Protein AF-V4YLN1-F1 (afdb_monomer)

Sequence (404 aa):
MTPTKPQDVDLCGDPIATPHAVGTAIQLVKSAAVQRHKPSPAQLWLNKLMGRIGHLTSDLQRLDQLKHTYQAPHHQAMAVLEREVAEQKKAIAIKLHEHLEVSNLTVVQRRDLSDVVASLLRMTEHMQDPALLALMGDYIPQHRENEALKKSMLASRTAQLRKMVEELLGPEEADNIPDDPDELMAILHSKMAQTRAQEGQEDAFGAHSTSKRKRKRPSAPEQQSQQQAQDTKATLRSIFRQLASSLHPDRETNHVERERKTDLMSQVNAAYKRQDVAALLHMQVHMLTEDATTVARLGAQQIESMTRLLKQQVASLSADVELAEMSASQALGMSLSAQTHDSAIERGLKQQRSQLQQRIQQLQNDVQAIQEAGNLKAWLKQQRKIQKKRARQQAVEQALLGRE

Structure (mmCIF, N/CA/C/O backbone):
data_AF-V4YLN1-F1
#
_entry.id   AF-V4YLN1-F1
#
loop_
_atom_site.group_PDB
_atom_site.id
_atom_site.type_symbol
_atom_site.label_atom_id
_atom_site.label_alt_id
_atom_site.label_comp_id
_atom_site.label_asym_id
_atom_site.label_entity_id
_atom_site.label_seq_id
_atom_site.pdbx_PDB_ins_code
_atom_site.Cartn_x
_atom_site.Cartn_y
_atom_site.Cartn_z
_atom_site.occupancy
_atom_site.B_iso_or_equiv
_atom_site.auth_seq_id
_atom_site.auth_comp_id
_atom_site.auth_asym_id
_atom_site.auth_atom_id
_atom_site.pdbx_PDB_model_num
ATOM 1 N N . MET A 1 1 ? -54.777 -3.908 -7.165 1.00 37.91 1 MET A N 1
ATOM 2 C CA . MET A 1 1 ? -54.159 -5.031 -6.431 1.00 37.91 1 MET A CA 1
ATOM 3 C C . MET A 1 1 ? -52.659 -4.909 -6.621 1.00 37.91 1 MET A C 1
ATOM 5 O O . MET A 1 1 ? -52.150 -5.254 -7.676 1.00 37.91 1 MET A O 1
ATOM 9 N N . THR A 1 2 ? -51.986 -4.252 -5.683 1.00 30.83 2 THR A N 1
ATOM 10 C CA . THR A 1 2 ? -50.545 -3.971 -5.724 1.00 30.83 2 THR A CA 1
ATOM 11 C C . THR A 1 2 ? -49.791 -5.083 -4.988 1.00 30.83 2 THR A C 1
ATOM 13 O O . THR A 1 2 ? -50.199 -5.428 -3.880 1.00 30.83 2 THR A O 1
ATOM 16 N N . PRO A 1 3 ? -48.730 -5.667 -5.573 1.00 35.41 3 PRO A N 1
ATOM 17 C CA . PRO A 1 3 ? -47.992 -6.753 -4.944 1.00 35.41 3 PRO A CA 1
ATOM 18 C C . PRO A 1 3 ? -47.001 -6.207 -3.909 1.00 35.41 3 PRO A C 1
ATOM 20 O O . PRO A 1 3 ? -46.238 -5.275 -4.166 1.00 35.41 3 PRO A O 1
ATOM 23 N N . THR A 1 4 ? -47.048 -6.799 -2.723 1.00 32.97 4 THR A N 1
ATOM 24 C CA . THR A 1 4 ? -46.207 -6.529 -1.556 1.00 32.97 4 THR A CA 1
ATOM 25 C C . THR A 1 4 ? -44.787 -7.064 -1.782 1.00 32.97 4 THR A C 1
ATOM 27 O O . THR A 1 4 ? -44.600 -8.198 -2.214 1.00 32.97 4 THR A O 1
ATOM 30 N N . LYS A 1 5 ? -43.781 -6.229 -1.503 1.00 36.91 5 LYS A N 1
ATOM 31 C CA . LYS A 1 5 ? -42.341 -6.514 -1.634 1.00 36.91 5 LYS A CA 1
ATOM 32 C C . LYS A 1 5 ? -41.861 -7.420 -0.473 1.00 36.91 5 LYS A C 1
ATOM 34 O O . LYS A 1 5 ? -42.375 -7.246 0.633 1.00 36.91 5 LYS A O 1
ATOM 39 N N . PRO A 1 6 ? -40.918 -8.362 -0.685 1.00 36.53 6 PRO A N 1
ATOM 40 C CA . PRO A 1 6 ? -40.489 -9.310 0.348 1.00 36.53 6 PRO A CA 1
ATOM 41 C C . PRO A 1 6 ? -39.674 -8.625 1.456 1.00 36.53 6 PRO A C 1
ATOM 43 O O . PRO A 1 6 ? -38.890 -7.716 1.185 1.00 36.53 6 PRO A O 1
ATOM 46 N N . GLN A 1 7 ? -39.907 -9.051 2.699 1.00 39.62 7 GLN A N 1
ATOM 47 C CA . GLN A 1 7 ? -39.205 -8.607 3.906 1.00 39.62 7 GLN A CA 1
ATOM 48 C C . GLN A 1 7 ? -37.907 -9.415 4.081 1.00 39.62 7 GLN A C 1
ATOM 50 O O . GLN A 1 7 ? -37.939 -10.639 3.957 1.00 39.62 7 GLN A O 1
ATOM 55 N N . ASP A 1 8 ? -36.791 -8.736 4.362 1.00 40.28 8 ASP A N 1
ATOM 56 C CA . ASP A 1 8 ? -35.502 -9.361 4.684 1.00 40.28 8 ASP A CA 1
ATOM 57 C C . ASP A 1 8 ? -35.569 -10.056 6.057 1.00 40.28 8 ASP A C 1
ATOM 59 O O . ASP A 1 8 ? -35.858 -9.425 7.078 1.00 40.28 8 ASP A O 1
ATOM 63 N N . VAL A 1 9 ? -35.290 -11.359 6.065 1.00 41.06 9 VAL A N 1
ATOM 64 C CA . VAL A 1 9 ? -35.172 -12.225 7.247 1.00 41.06 9 VAL A CA 1
ATOM 65 C C . VAL A 1 9 ? -33.755 -12.799 7.308 1.00 41.06 9 VAL A C 1
ATOM 67 O O . VAL A 1 9 ? -33.176 -13.123 6.272 1.00 41.06 9 VAL A O 1
ATOM 70 N N . ASP A 1 10 ? -33.190 -12.916 8.511 1.00 41.31 10 ASP A N 1
ATOM 71 C CA . ASP A 1 10 ? -31.885 -13.564 8.734 1.00 41.31 10 ASP A CA 1
ATOM 72 C C . ASP A 1 10 ? -32.005 -15.106 8.664 1.00 41.31 10 ASP A C 1
ATOM 74 O O . ASP A 1 10 ? -33.112 -15.649 8.687 1.00 41.31 10 ASP A O 1
ATOM 78 N N . LEU A 1 11 ? -30.877 -15.831 8.624 1.00 35.78 11 LEU A N 1
ATOM 79 C CA . LEU A 1 11 ? -30.759 -17.297 8.492 1.00 35.78 11 LEU A CA 1
ATOM 80 C C . LEU A 1 11 ? -31.558 -18.124 9.523 1.00 35.78 11 LEU A C 1
ATOM 82 O O . LEU A 1 11 ? -31.700 -19.333 9.342 1.00 35.78 11 LEU A O 1
ATOM 86 N N . CYS A 1 12 ? -32.089 -17.499 10.578 1.00 40.16 12 CYS A N 1
ATOM 87 C CA . CYS A 1 12 ? -32.935 -18.129 11.596 1.00 40.16 12 CYS A CA 1
ATOM 88 C C . CYS A 1 12 ? -34.420 -17.705 11.553 1.00 40.16 12 CYS A C 1
ATOM 90 O O . CYS A 1 12 ? -35.191 -18.173 12.384 1.00 40.16 12 CYS A O 1
ATOM 92 N N . GLY A 1 13 ? -34.850 -16.876 10.593 1.00 38.69 13 GLY A N 1
ATOM 93 C CA . GLY A 1 13 ? -36.268 -16.553 10.369 1.00 38.69 13 GLY A CA 1
ATOM 94 C C . GLY A 1 13 ? -36.859 -15.415 11.214 1.00 38.69 13 GLY A C 1
ATOM 95 O O . GLY A 1 13 ? -38.072 -15.218 11.169 1.00 38.69 13 GLY A O 1
ATOM 96 N N . ASP A 1 14 ? -36.042 -14.646 11.938 1.00 44.72 14 ASP A N 1
ATOM 97 C CA . ASP A 1 14 ? -36.503 -13.493 12.723 1.00 44.72 14 ASP A CA 1
ATOM 98 C C . ASP A 1 14 ? -36.447 -12.172 11.920 1.00 44.72 14 ASP A C 1
ATOM 100 O O . ASP A 1 14 ? -35.535 -11.977 11.105 1.00 44.72 14 ASP A O 1
ATOM 104 N N . PRO A 1 15 ? -37.394 -11.234 12.138 1.00 38.22 15 PRO A N 1
ATOM 105 C CA . PRO A 1 15 ? -37.414 -9.950 11.443 1.00 38.22 15 PRO A CA 1
ATOM 106 C C . PRO A 1 15 ? -36.279 -9.028 11.918 1.00 38.22 15 PRO A C 1
ATOM 108 O O . PRO A 1 15 ? -36.114 -8.776 13.113 1.00 38.22 15 PRO A O 1
ATOM 111 N N . ILE A 1 16 ? -35.524 -8.464 10.970 1.00 38.53 16 ILE A N 1
ATOM 112 C CA . ILE A 1 16 ? -34.439 -7.511 11.243 1.00 38.53 16 ILE A CA 1
ATOM 113 C C . ILE A 1 16 ? -35.032 -6.219 11.828 1.00 38.53 16 ILE A C 1
ATOM 115 O O . ILE A 1 16 ? -35.786 -5.499 11.169 1.00 38.53 16 ILE A O 1
ATOM 119 N N . ALA A 1 17 ? -34.689 -5.903 13.078 1.00 34.19 17 ALA A N 1
ATOM 120 C CA . ALA A 1 17 ? -35.162 -4.695 13.746 1.00 34.19 17 ALA A CA 1
ATOM 121 C C . ALA A 1 17 ? -34.611 -3.425 13.066 1.00 34.19 17 ALA A C 1
ATOM 123 O O . ALA A 1 17 ? -33.407 -3.177 13.029 1.00 34.19 17 ALA A O 1
ATOM 124 N N . THR A 1 18 ? -35.513 -2.594 12.541 1.00 33.03 18 THR A N 1
ATOM 125 C CA . THR A 1 18 ? -35.186 -1.318 11.882 1.00 33.03 18 THR A CA 1
ATOM 126 C C . THR A 1 18 ? -34.664 -0.243 12.858 1.00 33.03 18 THR A C 1
ATOM 128 O O . THR A 1 18 ? -35.099 -0.197 14.014 1.00 33.03 18 THR A O 1
ATOM 131 N N . PRO A 1 19 ? -33.818 0.701 12.390 1.00 37.44 19 PRO A N 1
ATOM 132 C CA . PRO A 1 19 ? -33.027 1.641 13.207 1.00 37.44 19 PRO A CA 1
ATOM 133 C C . PRO A 1 19 ? -33.814 2.687 14.021 1.00 37.44 19 PRO A C 1
ATOM 135 O O . PRO A 1 19 ? -33.214 3.494 14.729 1.00 37.44 19 PRO A O 1
ATOM 138 N N . HIS A 1 20 ? -35.148 2.694 13.963 1.00 33.31 20 HIS A N 1
ATOM 139 C CA . HIS A 1 20 ? -35.977 3.650 14.701 1.00 33.31 20 HIS A CA 1
ATOM 140 C C . HIS A 1 20 ? -36.282 3.218 16.149 1.00 33.31 20 HIS A C 1
ATOM 142 O O . HIS A 1 20 ? -36.547 4.068 16.996 1.00 33.31 20 HIS A O 1
ATOM 148 N N . ALA A 1 21 ? -36.157 1.926 16.475 1.00 31.03 21 ALA A N 1
ATOM 149 C CA . ALA A 1 21 ? -36.487 1.396 17.804 1.00 31.03 21 ALA A CA 1
ATOM 150 C C . ALA A 1 21 ? -35.477 1.787 18.906 1.00 31.03 21 ALA A C 1
ATOM 152 O O . ALA A 1 21 ? -35.832 1.873 20.081 1.00 31.03 21 ALA A O 1
ATOM 153 N N . VAL A 1 22 ? -34.228 2.097 18.538 1.00 36.03 22 VAL A N 1
ATOM 154 C CA . VAL A 1 22 ? -33.172 2.485 19.493 1.00 36.03 22 VAL A CA 1
ATOM 155 C C . VAL A 1 22 ? -33.341 3.937 19.971 1.00 36.03 22 VAL A C 1
ATOM 157 O O . VAL A 1 22 ? -33.007 4.261 21.109 1.00 36.03 22 VAL A O 1
ATOM 160 N N . GLY A 1 23 ? -33.928 4.814 19.147 1.00 28.31 23 GLY A N 1
ATOM 161 C CA . GLY A 1 23 ? -34.160 6.220 19.502 1.00 28.31 23 GLY A CA 1
ATOM 162 C C . GLY A 1 23 ? -35.258 6.414 20.554 1.00 28.31 23 GLY A C 1
ATOM 163 O O . GLY A 1 23 ? -35.125 7.252 21.447 1.00 28.31 23 GLY A O 1
ATOM 164 N N . THR A 1 24 ? -36.318 5.604 20.499 1.00 31.62 24 THR A N 1
ATOM 165 C CA . THR A 1 24 ? -37.480 5.717 21.397 1.00 31.62 24 THR A CA 1
ATOM 166 C C . THR A 1 24 ? -37.205 5.133 22.789 1.00 31.62 24 THR A C 1
ATOM 168 O O . THR A 1 24 ? -37.680 5.676 23.789 1.00 31.62 24 THR A O 1
ATOM 171 N N . ALA A 1 25 ? -36.352 4.105 22.893 1.00 30.42 25 ALA A N 1
ATOM 172 C CA . ALA A 1 25 ? -35.927 3.535 24.177 1.00 30.42 25 ALA A CA 1
ATOM 173 C C . ALA A 1 25 ? -35.100 4.525 25.028 1.00 30.42 25 ALA A C 1
ATOM 175 O O . ALA A 1 25 ? -35.204 4.536 26.253 1.00 30.42 25 ALA A O 1
ATOM 176 N N . ILE A 1 26 ? -34.348 5.432 24.391 1.00 33.91 26 ILE A N 1
ATOM 177 C CA . ILE A 1 26 ? -33.575 6.484 25.079 1.00 33.91 26 ILE A CA 1
ATOM 178 C C . ILE A 1 26 ? -34.490 7.604 25.619 1.00 33.91 26 ILE A C 1
ATOM 180 O O . ILE A 1 26 ? -34.145 8.276 26.597 1.00 33.91 26 ILE A O 1
ATOM 184 N N . GLN A 1 27 ? -35.674 7.809 25.028 1.00 30.66 27 GLN A N 1
ATOM 185 C CA . GLN A 1 27 ? -36.634 8.822 25.482 1.00 30.66 27 GLN A CA 1
ATOM 186 C C . GLN A 1 27 ? -37.533 8.343 26.632 1.00 30.66 27 GLN A C 1
ATOM 188 O O . GLN A 1 27 ? -37.823 9.151 27.514 1.00 30.66 27 GLN A O 1
ATOM 193 N N . LEU A 1 28 ? -37.906 7.058 26.698 1.00 29.92 28 LEU A N 1
ATOM 194 C CA . LEU A 1 28 ? -38.772 6.549 27.777 1.00 29.92 28 LEU A CA 1
ATOM 195 C C . LEU A 1 28 ? -38.073 6.400 29.142 1.00 29.92 28 LEU A C 1
ATOM 197 O O . LEU A 1 28 ? -38.734 6.440 30.175 1.00 29.92 28 LEU A O 1
ATOM 201 N N . VAL A 1 29 ? -36.740 6.300 29.181 1.00 35.44 29 VAL A N 1
ATOM 202 C CA . VAL A 1 29 ? -35.975 6.215 30.444 1.00 35.44 29 VAL A CA 1
ATOM 203 C C . VAL A 1 29 ? -35.781 7.595 31.099 1.00 35.44 29 VAL A C 1
ATOM 205 O O . VAL A 1 29 ? -35.503 7.697 32.295 1.00 35.44 29 VAL A O 1
ATOM 208 N N . LYS A 1 30 ? -35.989 8.698 30.362 1.00 30.27 30 LYS A N 1
ATOM 209 C CA . LYS A 1 30 ? -35.867 10.057 30.923 1.00 30.27 30 LYS A CA 1
ATOM 210 C C . LYS A 1 30 ? -37.017 10.441 31.861 1.00 30.27 30 LYS A C 1
ATOM 212 O O . LYS A 1 30 ? -36.806 11.307 32.707 1.00 30.27 30 LYS A O 1
ATOM 217 N N . SER A 1 31 ? -38.185 9.809 31.752 1.00 27.56 31 SER A N 1
ATOM 218 C CA . SER A 1 31 ? -39.406 10.207 32.472 1.00 27.56 31 SER A CA 1
ATOM 219 C C . SER A 1 31 ? -39.664 9.467 33.793 1.00 27.56 31 SER A C 1
ATOM 221 O O . SER A 1 31 ? -40.483 9.941 34.573 1.00 27.56 31 SER A O 1
ATOM 223 N N . ALA A 1 32 ? -38.954 8.374 34.106 1.00 31.09 32 ALA A N 1
ATOM 224 C CA . ALA A 1 32 ? -39.165 7.620 35.355 1.00 31.09 32 ALA A CA 1
ATOM 225 C C . 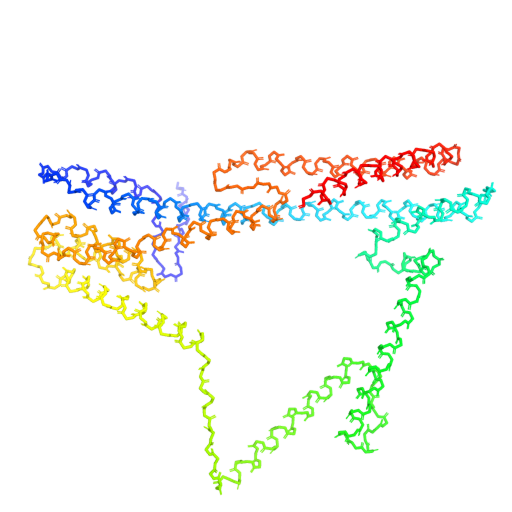ALA A 1 32 ? -38.212 7.999 36.514 1.00 31.09 32 ALA A C 1
ATOM 227 O O . ALA A 1 32 ? -38.432 7.614 37.659 1.00 31.09 32 ALA A O 1
ATOM 228 N N . ALA A 1 33 ? -37.162 8.786 36.262 1.00 36.81 33 ALA A N 1
ATOM 229 C CA . ALA A 1 33 ? -36.122 9.086 37.252 1.00 36.81 33 ALA A CA 1
ATOM 230 C C . ALA A 1 33 ? -36.361 10.419 37.991 1.00 36.81 33 ALA A C 1
ATOM 232 O O . ALA A 1 33 ? -35.572 11.355 37.844 1.00 36.81 33 ALA A O 1
ATOM 233 N N . VAL A 1 34 ? -37.445 10.520 38.771 1.00 35.50 34 VAL A N 1
ATOM 234 C CA . VAL A 1 34 ? -37.802 11.744 39.531 1.00 35.50 34 VAL A CA 1
ATOM 235 C C . VAL A 1 34 ? -37.292 11.754 40.984 1.00 35.50 34 VAL A C 1
ATOM 237 O O . VAL A 1 34 ? -37.430 12.758 41.672 1.00 35.50 34 VAL A O 1
ATOM 240 N N . GLN A 1 35 ? -36.567 10.739 41.459 1.00 42.19 35 GLN A N 1
ATOM 241 C CA . GLN A 1 35 ? -35.872 10.833 42.756 1.00 42.19 35 GLN A CA 1
ATOM 242 C C . GLN A 1 35 ? -34.377 10.550 42.597 1.00 42.19 35 GLN A C 1
ATOM 244 O O . GLN A 1 35 ? -33.895 9.445 42.812 1.00 42.19 35 GLN A O 1
ATOM 249 N N . ARG A 1 36 ? -33.631 11.567 42.147 1.00 43.19 36 ARG A N 1
ATOM 250 C CA . ARG A 1 36 ? -32.180 11.482 41.926 1.00 43.19 36 ARG A CA 1
ATOM 251 C C . ARG A 1 36 ? -31.419 11.942 43.167 1.00 43.19 36 ARG A C 1
ATOM 253 O O . ARG A 1 36 ? -31.305 13.142 43.418 1.00 43.19 36 ARG A O 1
ATOM 260 N N . HIS A 1 37 ? -30.834 11.001 43.904 1.00 50.19 37 HIS A N 1
ATOM 261 C CA . HIS A 1 37 ? -29.708 11.311 44.784 1.00 50.19 37 HIS A CA 1
ATOM 262 C C . HIS A 1 37 ? -28.559 11.905 43.949 1.00 50.19 37 HIS A C 1
ATOM 264 O O . HIS A 1 37 ? -28.264 11.421 42.855 1.00 50.19 37 HIS A O 1
ATOM 270 N N . LYS A 1 38 ? -27.926 12.986 44.432 1.00 51.19 38 LYS A N 1
ATOM 271 C CA . LYS A 1 38 ? -26.766 13.595 43.757 1.00 51.19 38 LYS A CA 1
ATOM 272 C C . LYS A 1 38 ? -25.645 12.552 43.639 1.00 51.19 38 LYS A C 1
ATOM 274 O O . LYS A 1 38 ? -25.293 11.962 44.662 1.00 51.19 38 LYS A O 1
ATOM 279 N N . PRO A 1 39 ? -25.072 12.340 42.441 1.00 57.28 39 PRO A N 1
ATOM 280 C CA . PRO A 1 39 ? -24.012 11.363 42.262 1.00 57.28 39 PRO A CA 1
ATOM 281 C C . PRO A 1 39 ? -22.767 11.767 43.057 1.00 57.28 39 PRO A C 1
ATOM 283 O O . PRO A 1 39 ? -22.400 12.944 43.106 1.00 57.28 39 PRO A O 1
ATOM 286 N N . SER A 1 40 ? -22.116 10.791 43.686 1.00 66.00 40 SER A N 1
ATOM 287 C CA . SER A 1 40 ? -20.886 11.020 44.442 1.00 66.00 40 SER A CA 1
ATOM 288 C C . SER A 1 40 ? -19.717 11.390 43.507 1.00 66.00 40 SER A C 1
ATOM 290 O O . SER A 1 40 ? -19.733 11.048 42.319 1.00 66.00 40 SER A O 1
ATOM 292 N N . PRO A 1 41 ? -18.653 12.048 44.009 1.00 65.12 41 PRO A N 1
ATOM 293 C CA . PRO A 1 41 ? -17.476 12.380 43.199 1.00 65.12 41 PRO A CA 1
ATOM 294 C C . PRO A 1 41 ? -16.836 11.163 42.509 1.00 65.12 41 PRO A C 1
ATOM 296 O O . PRO A 1 41 ? -16.393 11.257 41.365 1.00 65.12 41 PRO A O 1
ATOM 299 N N . ALA A 1 42 ? -16.842 10.001 43.172 1.00 60.03 42 ALA A N 1
ATOM 300 C CA . ALA A 1 42 ? -16.341 8.749 42.609 1.00 60.03 42 ALA A CA 1
ATOM 301 C C . ALA A 1 42 ? -17.211 8.241 41.443 1.00 60.03 42 ALA A C 1
ATOM 303 O O . ALA A 1 42 ? -16.675 7.772 40.440 1.00 60.03 42 ALA A O 1
ATOM 304 N N . GLN A 1 43 ? -18.538 8.393 41.531 1.00 58.66 43 GLN A N 1
ATOM 305 C CA . GLN A 1 43 ? -19.469 8.028 40.454 1.00 58.66 43 GLN A CA 1
ATOM 306 C C . GLN A 1 43 ? -19.305 8.930 39.225 1.00 58.66 43 GLN A C 1
ATOM 308 O O . GLN A 1 43 ? -19.294 8.443 38.098 1.00 58.66 43 GLN A O 1
ATOM 313 N N . LEU A 1 44 ? -19.118 10.239 39.417 1.00 69.62 44 LEU A N 1
ATOM 314 C CA . LEU A 1 44 ? -18.872 11.169 38.306 1.00 69.62 44 LEU A CA 1
ATOM 315 C C . LEU A 1 44 ? -17.589 10.824 37.543 1.00 69.62 44 LEU A C 1
ATOM 317 O O . LEU A 1 44 ? -17.552 10.871 36.312 1.00 69.62 44 LEU A O 1
ATOM 321 N N . TRP A 1 45 ? -16.536 10.461 38.272 1.00 69.69 45 TRP A N 1
ATOM 322 C CA . TRP A 1 45 ? -15.259 10.093 37.678 1.00 69.69 45 TRP A CA 1
ATOM 323 C C . TRP A 1 45 ? -15.335 8.758 36.916 1.00 69.69 45 TRP A C 1
ATOM 325 O O . TRP A 1 45 ? -14.827 8.652 35.798 1.00 69.69 45 TRP A O 1
ATOM 335 N N . LEU A 1 46 ? -16.048 7.777 37.472 1.00 67.38 46 LEU A N 1
ATOM 336 C CA . LEU A 1 46 ? -16.337 6.499 36.822 1.00 67.38 46 LEU A CA 1
ATOM 337 C C . LEU A 1 46 ? -17.131 6.690 35.519 1.00 67.38 46 LEU A C 1
ATOM 339 O O . LEU A 1 46 ? -16.734 6.181 34.472 1.00 67.38 46 LEU A O 1
ATOM 343 N N . ASN A 1 47 ? -18.185 7.511 35.556 1.00 71.06 47 ASN A N 1
ATOM 344 C CA . ASN A 1 47 ? -18.986 7.858 34.379 1.00 71.06 47 ASN A CA 1
ATOM 345 C C . ASN A 1 47 ? -18.144 8.531 33.288 1.00 71.06 47 ASN A C 1
ATOM 347 O O . ASN A 1 47 ? -18.316 8.246 32.104 1.00 71.06 47 ASN A O 1
ATOM 351 N N . LYS A 1 48 ? -17.185 9.383 33.673 1.00 75.88 48 LYS A N 1
ATOM 352 C CA . LYS A 1 48 ? -16.263 10.022 32.727 1.00 75.88 48 LYS A CA 1
ATOM 353 C C . LYS A 1 48 ? -15.360 9.006 32.023 1.00 75.88 48 LYS A C 1
ATOM 355 O O . LYS A 1 48 ? -15.144 9.131 30.819 1.00 75.88 48 LYS A O 1
ATOM 360 N N . LEU A 1 49 ? -14.838 8.012 32.746 1.00 70.56 49 LEU A N 1
ATOM 361 C CA . LEU A 1 49 ? -14.046 6.946 32.128 1.00 70.56 49 LEU A CA 1
ATOM 362 C C . LEU A 1 49 ? -14.878 6.086 31.179 1.00 70.56 49 LEU A C 1
ATOM 364 O O . LEU A 1 49 ? -14.414 5.801 30.080 1.00 70.56 49 LEU A O 1
ATOM 368 N N . MET A 1 50 ? -16.102 5.726 31.564 1.00 71.00 50 MET A N 1
ATOM 369 C CA . MET A 1 50 ? -16.998 4.956 30.696 1.00 71.00 50 MET A CA 1
ATOM 370 C C . MET A 1 50 ? -17.342 5.719 29.414 1.00 71.00 50 MET A C 1
ATOM 372 O O . MET A 1 50 ? -17.251 5.154 28.328 1.00 71.00 50 MET A O 1
ATOM 376 N N . GLY A 1 51 ? -17.637 7.020 29.516 1.00 72.75 51 GLY A N 1
ATOM 377 C CA . GLY A 1 51 ? -17.842 7.869 28.340 1.00 72.75 51 GLY A CA 1
ATOM 378 C C . GLY A 1 51 ? -16.616 7.894 27.425 1.00 72.75 51 GLY A C 1
ATOM 379 O O . GLY A 1 51 ? -16.745 7.753 26.213 1.00 72.75 51 GLY A O 1
ATOM 380 N N . ARG A 1 52 ? -15.407 7.990 27.997 1.00 79.12 52 ARG A N 1
ATOM 381 C CA . ARG A 1 52 ? -14.163 7.952 27.214 1.00 79.12 52 ARG A CA 1
ATOM 382 C C . ARG A 1 52 ? -13.939 6.609 26.519 1.00 79.12 52 ARG A C 1
ATOM 384 O O . ARG A 1 52 ? -13.524 6.614 25.369 1.00 79.12 52 ARG A O 1
ATOM 391 N N . ILE A 1 53 ? -14.235 5.490 27.180 1.00 73.81 53 ILE A N 1
ATOM 392 C CA . ILE A 1 53 ? -14.192 4.161 26.551 1.00 73.81 53 ILE A CA 1
ATOM 393 C C . ILE A 1 53 ? -15.166 4.110 25.369 1.00 73.81 53 ILE A C 1
ATOM 395 O O . ILE A 1 53 ? -14.754 3.738 24.277 1.00 73.81 53 ILE A O 1
ATOM 399 N N . GLY A 1 54 ? -16.412 4.563 25.548 1.00 73.62 54 GLY A N 1
ATOM 400 C CA . GLY A 1 54 ? -17.408 4.593 24.472 1.00 73.62 54 GLY A CA 1
ATOM 401 C C . GLY A 1 54 ? -16.980 5.436 23.266 1.00 73.62 54 GLY A C 1
ATOM 402 O O . GLY A 1 54 ? -17.166 5.011 22.125 1.00 73.62 54 GLY A O 1
ATOM 403 N N . HIS A 1 55 ? -16.352 6.593 23.504 1.00 82.44 55 HIS A N 1
ATOM 404 C CA . HIS A 1 55 ? -15.770 7.410 22.435 1.00 82.44 55 HIS A CA 1
ATOM 405 C C . HIS A 1 55 ? -14.642 6.676 21.702 1.00 82.44 55 HIS A C 1
ATOM 407 O O . HIS A 1 55 ? -14.716 6.551 20.488 1.00 82.44 55 HIS A O 1
ATOM 413 N N . LEU A 1 56 ? -13.671 6.106 22.424 1.00 78.75 56 LEU A N 1
ATOM 414 C CA . LEU A 1 56 ? -12.552 5.373 21.814 1.00 78.75 56 LEU A CA 1
ATOM 415 C C . LEU A 1 56 ? -13.022 4.152 21.010 1.00 78.75 56 LEU A C 1
ATOM 417 O O . LEU A 1 56 ? -12.511 3.881 19.928 1.00 78.75 56 LEU A O 1
ATOM 421 N N . THR A 1 57 ? -14.025 3.421 21.500 1.00 79.38 57 THR A N 1
ATOM 422 C CA . THR A 1 57 ? -14.620 2.308 20.749 1.00 79.38 57 THR A CA 1
ATOM 423 C C . THR A 1 57 ? -15.327 2.792 19.482 1.00 79.38 57 THR A C 1
ATOM 425 O O . THR A 1 57 ? -15.200 2.155 18.438 1.00 79.38 57 THR A O 1
ATOM 428 N N . SER A 1 58 ? -16.035 3.924 19.547 1.00 82.38 58 SER A N 1
ATOM 429 C CA . SER A 1 58 ? -16.674 4.527 18.368 1.00 82.38 58 SER A CA 1
ATOM 430 C C . SER A 1 58 ? -15.634 5.003 17.348 1.00 82.38 58 SER A C 1
ATOM 432 O O . SER A 1 58 ? -15.828 4.826 16.147 1.00 82.38 58 SER A O 1
ATOM 434 N N . ASP A 1 59 ? -14.513 5.551 17.821 1.00 88.50 59 ASP A N 1
ATOM 435 C CA . ASP A 1 59 ? -13.392 5.981 16.986 1.00 88.50 59 ASP A CA 1
ATOM 436 C C . ASP A 1 59 ? -12.762 4.791 16.245 1.00 88.50 59 ASP A C 1
ATOM 438 O O . ASP A 1 59 ? -12.579 4.852 15.028 1.00 88.50 59 ASP A O 1
ATOM 442 N N . LEU A 1 60 ? -12.526 3.669 16.939 1.00 85.00 60 LEU A N 1
ATOM 443 C CA . LEU A 1 60 ? -12.053 2.422 16.322 1.00 85.00 60 LEU A CA 1
ATOM 444 C C . LEU A 1 60 ? -13.016 1.898 15.249 1.00 85.00 60 LEU A C 1
ATOM 446 O O . LEU A 1 60 ? -12.585 1.556 14.149 1.00 85.00 60 LEU A O 1
ATOM 450 N N . GLN A 1 61 ? -14.318 1.862 15.544 1.00 86.19 61 GLN A N 1
ATOM 451 C CA . GLN A 1 61 ? -15.337 1.429 14.581 1.00 86.19 61 GLN A CA 1
ATOM 452 C C . GLN A 1 61 ? -15.379 2.339 13.353 1.00 86.19 61 GLN A C 1
ATOM 454 O O . GLN A 1 61 ? -15.486 1.861 12.224 1.00 86.19 61 GLN A O 1
ATOM 459 N N . ARG A 1 62 ? -15.262 3.653 13.563 1.00 91.56 62 ARG A N 1
ATOM 460 C CA . ARG A 1 62 ? -15.230 4.626 12.474 1.00 91.56 62 ARG A CA 1
ATOM 461 C C . ARG A 1 62 ? -14.001 4.429 11.590 1.00 91.56 62 ARG A C 1
ATOM 463 O O . ARG A 1 62 ? -14.143 4.436 10.372 1.00 91.56 62 ARG A O 1
ATOM 470 N N . LEU A 1 63 ? -12.821 4.215 12.169 1.00 92.06 63 LEU A N 1
ATOM 471 C CA . LEU A 1 63 ? -11.592 3.955 11.410 1.00 92.06 63 LEU A CA 1
ATOM 472 C C . LEU A 1 63 ? -11.678 2.667 10.584 1.00 92.06 63 LEU A C 1
ATOM 474 O O . LEU A 1 63 ? -11.283 2.664 9.415 1.00 92.06 63 LEU A O 1
ATOM 478 N N . ASP A 1 64 ? -12.244 1.602 11.152 1.00 88.62 64 ASP A N 1
ATOM 479 C CA . ASP A 1 64 ? -12.460 0.343 10.434 1.00 88.62 64 ASP A CA 1
ATOM 480 C C . ASP A 1 64 ? -13.443 0.518 9.265 1.00 88.62 64 ASP A C 1
ATOM 482 O O . ASP A 1 64 ? -13.165 0.112 8.133 1.00 88.62 64 ASP A O 1
ATOM 486 N N . GLN A 1 65 ? -14.546 1.241 9.489 1.00 90.69 65 GLN A N 1
ATOM 487 C CA . GLN A 1 65 ? -15.513 1.559 8.438 1.00 90.69 65 GLN A CA 1
ATOM 488 C C . GLN A 1 65 ? -14.895 2.407 7.318 1.00 90.69 65 GLN A C 1
ATOM 490 O O . GLN A 1 65 ? -15.131 2.129 6.138 1.00 90.69 65 GLN A O 1
ATOM 495 N N . LEU A 1 66 ? -14.094 3.424 7.653 1.00 91.62 66 LEU A N 1
ATOM 496 C CA . LEU A 1 66 ? -13.392 4.252 6.668 1.00 91.62 66 LEU A CA 1
ATOM 497 C C . LEU A 1 66 ? -12.459 3.401 5.804 1.00 91.62 66 LEU A C 1
ATOM 499 O O . LEU A 1 66 ? -12.484 3.501 4.575 1.00 91.62 66 LEU A O 1
ATOM 503 N N . LYS A 1 67 ? -11.678 2.519 6.432 1.00 90.00 67 LYS A N 1
ATOM 504 C CA . LYS A 1 67 ? -10.802 1.591 5.720 1.00 90.00 67 LYS A CA 1
ATOM 505 C C . LYS A 1 67 ? -11.610 0.687 4.790 1.00 90.00 67 LYS A C 1
ATOM 507 O O . LYS A 1 67 ? -11.315 0.640 3.601 1.00 90.00 67 LYS A O 1
ATOM 512 N N . HIS A 1 68 ? -12.665 0.044 5.283 1.00 90.19 68 HIS A N 1
ATOM 513 C CA . HIS A 1 68 ? -13.493 -0.840 4.461 1.00 90.19 68 HIS A CA 1
ATOM 514 C C . HIS A 1 68 ? -14.141 -0.111 3.270 1.00 90.19 68 HIS A C 1
ATOM 516 O O . HIS A 1 68 ? -14.194 -0.648 2.165 1.00 90.19 68 HIS A O 1
ATOM 522 N N . THR A 1 69 ? -14.574 1.134 3.476 1.00 93.44 69 THR A N 1
ATOM 523 C CA . THR A 1 69 ? -15.268 1.933 2.456 1.00 93.44 69 THR A CA 1
ATOM 524 C C . THR A 1 69 ? -14.325 2.409 1.351 1.00 93.44 69 THR A C 1
ATOM 526 O O . THR A 1 69 ? -14.653 2.310 0.169 1.00 93.44 69 THR A O 1
ATOM 529 N N . TYR A 1 70 ? -13.150 2.931 1.714 1.00 93.50 70 TYR A N 1
ATOM 530 C CA . TYR A 1 70 ? -12.285 3.636 0.764 1.00 93.50 70 TYR A CA 1
ATOM 531 C C . TYR A 1 70 ? -11.086 2.816 0.280 1.00 93.50 70 TYR A C 1
ATOM 533 O O . TYR A 1 70 ? -10.608 3.066 -0.826 1.00 93.50 70 TYR A O 1
ATOM 541 N N . GLN A 1 71 ? -10.599 1.835 1.051 1.00 91.62 71 GLN A N 1
ATOM 542 C CA . GLN A 1 71 ? -9.327 1.163 0.767 1.00 91.62 71 GLN A CA 1
ATOM 543 C C . GLN A 1 71 ? -9.341 0.418 -0.573 1.00 91.62 71 GLN A C 1
ATOM 545 O O . GLN A 1 71 ? -8.513 0.697 -1.441 1.00 91.62 71 GLN A O 1
ATOM 550 N N . ALA A 1 72 ? -10.265 -0.527 -0.764 1.00 93.19 72 ALA A N 1
ATOM 551 C CA . ALA A 1 72 ? -10.275 -1.356 -1.970 1.00 93.19 72 ALA A CA 1
ATOM 552 C C . ALA A 1 72 ? -10.529 -0.538 -3.256 1.00 93.19 72 ALA A C 1
ATOM 554 O O . ALA A 1 72 ? -9.729 -0.662 -4.191 1.00 93.19 72 ALA A O 1
ATOM 555 N N . PRO A 1 73 ? -11.539 0.359 -3.316 1.00 94.31 73 PRO A N 1
ATOM 556 C CA . PRO A 1 73 ? -11.744 1.210 -4.489 1.00 94.31 73 PRO A CA 1
ATOM 557 C C . PRO A 1 73 ? -10.548 2.123 -4.783 1.00 94.31 73 PRO A C 1
ATOM 559 O O . PRO A 1 73 ? -10.194 2.323 -5.948 1.00 94.31 73 PRO A O 1
ATOM 562 N N . HIS A 1 74 ? -9.906 2.669 -3.744 1.00 93.19 74 HIS A N 1
ATOM 563 C CA . HIS A 1 74 ? -8.729 3.515 -3.908 1.00 93.19 74 HIS A CA 1
ATOM 564 C C . HIS A 1 74 ? -7.540 2.730 -4.468 1.00 93.19 74 HIS A C 1
ATOM 566 O O . HIS A 1 74 ? -6.985 3.144 -5.485 1.00 93.19 74 HIS A O 1
ATOM 572 N N . HIS A 1 75 ? -7.193 1.577 -3.884 1.00 91.94 75 HIS A N 1
ATOM 573 C CA . HIS A 1 75 ? -6.097 0.743 -4.386 1.00 91.94 75 HIS A CA 1
ATOM 574 C C . HIS A 1 75 ? -6.335 0.278 -5.818 1.00 91.94 75 HIS A C 1
ATOM 576 O O . HIS A 1 75 ? -5.411 0.312 -6.624 1.00 91.94 75 HIS A O 1
ATOM 582 N N . GLN A 1 76 ? -7.563 -0.117 -6.167 1.00 94.31 76 GLN A N 1
ATOM 583 C CA . GLN A 1 76 ? -7.876 -0.516 -7.536 1.00 94.31 76 GLN A CA 1
ATOM 584 C C . GLN A 1 76 ? -7.688 0.652 -8.513 1.00 94.31 76 GLN A C 1
ATOM 586 O O . GLN A 1 76 ? -7.064 0.484 -9.561 1.00 94.31 76 GLN A O 1
ATOM 591 N N . ALA A 1 77 ? -8.182 1.845 -8.167 1.00 93.62 77 ALA A N 1
ATOM 592 C CA . ALA A 1 77 ? -8.016 3.034 -8.998 1.00 93.62 77 ALA A CA 1
ATOM 593 C C . ALA A 1 77 ? -6.542 3.460 -9.126 1.00 93.62 77 ALA A C 1
ATOM 595 O O . ALA A 1 77 ? -6.113 3.829 -10.217 1.00 93.62 77 ALA A O 1
ATOM 596 N N . MET A 1 78 ? -5.766 3.395 -8.038 1.00 93.69 78 MET A N 1
ATOM 597 C CA . MET A 1 78 ? -4.326 3.672 -8.051 1.00 93.69 78 MET A CA 1
ATOM 598 C C . MET A 1 78 ? -3.575 2.663 -8.915 1.00 93.69 78 MET A C 1
ATOM 600 O O . MET A 1 78 ? -2.827 3.076 -9.791 1.00 93.69 78 MET A O 1
ATOM 604 N N . ALA A 1 79 ? -3.837 1.364 -8.753 1.00 92.88 79 ALA A N 1
ATOM 605 C CA . ALA A 1 79 ? -3.156 0.310 -9.500 1.00 92.88 79 ALA A CA 1
ATOM 606 C C . ALA A 1 79 ? -3.344 0.446 -11.020 1.00 92.88 79 ALA A C 1
ATOM 608 O O . ALA A 1 79 ? -2.416 0.186 -11.782 1.00 92.88 79 ALA A O 1
ATOM 609 N N . VAL A 1 80 ? -4.526 0.876 -11.480 1.00 95.69 80 VAL A N 1
ATOM 610 C CA . VAL A 1 80 ? -4.756 1.166 -12.907 1.00 95.69 80 VAL A CA 1
ATOM 611 C C . VAL A 1 80 ? -3.865 2.319 -13.377 1.00 95.69 80 VAL A C 1
ATOM 613 O O . VAL A 1 80 ? -3.152 2.173 -14.367 1.00 95.69 80 VAL A O 1
ATOM 616 N N . LEU A 1 81 ? -3.841 3.433 -12.639 1.00 94.38 81 LEU A N 1
ATOM 617 C CA . LEU A 1 81 ? -3.017 4.595 -12.988 1.00 94.38 81 LEU A CA 1
ATOM 618 C C . LEU A 1 81 ? -1.513 4.285 -12.907 1.00 94.38 81 LEU A C 1
ATOM 620 O O . LEU A 1 81 ? -0.738 4.746 -13.738 1.00 94.38 81 LEU A O 1
ATOM 624 N N . GLU A 1 82 ? -1.079 3.492 -11.931 1.00 92.19 82 GLU A N 1
ATOM 625 C CA . GLU A 1 82 ? 0.316 3.069 -11.786 1.00 92.19 82 GLU A CA 1
ATOM 626 C C . GLU A 1 82 ? 0.767 2.178 -12.943 1.00 92.19 82 GLU A C 1
ATOM 628 O O . GLU A 1 82 ? 1.866 2.380 -13.466 1.00 92.19 82 GLU A O 1
ATOM 633 N N . ARG A 1 83 ? -0.092 1.255 -13.400 1.00 92.75 83 ARG A N 1
ATOM 634 C CA . ARG A 1 83 ? 0.160 0.471 -14.618 1.00 92.75 83 ARG A CA 1
ATOM 635 C C . ARG A 1 83 ? 0.272 1.369 -15.842 1.00 92.75 83 ARG A C 1
ATOM 637 O O . ARG A 1 83 ? 1.218 1.216 -16.604 1.00 92.75 83 ARG A O 1
ATOM 644 N N . GLU A 1 84 ? -0.624 2.341 -16.007 1.00 94.56 84 GLU A N 1
ATOM 645 C CA . GLU A 1 84 ? -0.528 3.308 -17.109 1.00 94.56 84 GLU A CA 1
ATOM 646 C C . GLU A 1 84 ? 0.784 4.104 -17.053 1.00 94.56 84 GLU A C 1
ATOM 648 O O . GLU A 1 84 ? 1.463 4.256 -18.067 1.00 94.56 84 GLU A O 1
ATOM 653 N N . VAL A 1 85 ? 1.202 4.563 -15.868 1.00 93.06 85 VAL A N 1
ATOM 654 C CA . VAL A 1 85 ? 2.508 5.213 -15.677 1.00 93.06 85 VAL A CA 1
ATOM 655 C C . VAL A 1 85 ? 3.656 4.283 -16.079 1.00 93.06 85 VAL A C 1
ATOM 657 O O . VAL A 1 85 ? 4.615 4.743 -16.706 1.00 93.06 85 VAL A O 1
ATOM 660 N N . ALA A 1 86 ? 3.600 3.008 -15.695 1.00 91.75 86 ALA A N 1
ATOM 661 C CA . ALA A 1 86 ? 4.621 2.020 -16.023 1.00 91.75 86 ALA A CA 1
ATOM 662 C C . ALA A 1 86 ? 4.695 1.763 -17.539 1.00 91.75 86 ALA A C 1
ATOM 664 O O . ALA A 1 86 ? 5.785 1.826 -18.105 1.00 91.75 86 ALA A O 1
ATOM 665 N N . GLU A 1 87 ? 3.550 1.622 -18.213 1.00 93.50 87 GLU A N 1
ATOM 666 C CA . GLU A 1 87 ? 3.465 1.485 -19.673 1.00 93.50 87 GLU A CA 1
ATOM 667 C C . GLU A 1 87 ? 4.040 2.702 -20.409 1.00 93.50 87 GLU A C 1
ATOM 669 O O . GLU A 1 87 ? 4.816 2.554 -21.355 1.00 93.50 87 GLU A O 1
ATOM 674 N N . GLN A 1 88 ? 3.754 3.925 -19.947 1.00 92.19 88 GLN A N 1
ATOM 675 C CA . GLN A 1 88 ? 4.358 5.114 -20.559 1.00 92.19 88 GLN A CA 1
ATOM 676 C C . GLN A 1 88 ? 5.879 5.153 -20.353 1.00 92.19 88 GLN A C 1
ATOM 678 O O . GLN A 1 88 ? 6.620 5.491 -21.275 1.00 92.19 88 GLN A O 1
ATOM 683 N N . LYS A 1 89 ? 6.385 4.772 -19.171 1.00 90.69 89 LYS A N 1
ATOM 684 C CA . LYS A 1 89 ? 7.838 4.678 -18.931 1.00 90.69 89 LYS A CA 1
ATOM 685 C C . LYS A 1 89 ? 8.496 3.624 -19.819 1.00 90.69 89 LYS A C 1
ATOM 687 O O . LYS A 1 89 ? 9.570 3.894 -20.351 1.00 90.69 89 LYS A O 1
ATOM 692 N N . LYS A 1 90 ? 7.851 2.468 -19.999 1.00 91.88 90 LYS A N 1
ATOM 693 C CA . LYS A 1 90 ? 8.272 1.420 -20.934 1.00 91.88 90 LYS A CA 1
ATOM 694 C C . LYS A 1 90 ? 8.367 1.973 -22.356 1.00 91.88 90 LYS A C 1
ATOM 696 O O . LYS A 1 90 ? 9.411 1.837 -22.987 1.00 91.88 90 LYS A O 1
ATOM 701 N N . ALA A 1 91 ? 7.329 2.663 -22.831 1.00 91.88 91 ALA A N 1
ATOM 702 C CA . ALA A 1 91 ? 7.322 3.269 -24.161 1.00 91.88 91 ALA A CA 1
ATOM 703 C C . ALA A 1 91 ? 8.461 4.287 -24.348 1.00 91.88 91 ALA A C 1
ATOM 705 O O . ALA A 1 91 ? 9.117 4.293 -25.389 1.00 91.88 91 ALA A O 1
ATOM 706 N N . ILE A 1 92 ? 8.737 5.116 -23.333 1.00 90.00 92 ILE A N 1
ATOM 707 C CA . ILE A 1 92 ? 9.884 6.036 -23.341 1.00 90.00 92 ILE A CA 1
ATOM 708 C C . ILE A 1 92 ? 11.200 5.252 -23.407 1.00 90.00 92 ILE A C 1
ATOM 710 O O . ILE A 1 92 ? 12.045 5.571 -24.237 1.00 90.00 92 ILE A O 1
ATOM 714 N N . ALA A 1 93 ? 11.390 4.237 -22.558 1.00 90.56 93 ALA A N 1
ATOM 715 C CA . ALA A 1 93 ? 12.630 3.464 -22.502 1.00 90.56 93 ALA A CA 1
ATOM 716 C C . ALA A 1 93 ? 12.951 2.787 -23.844 1.00 90.56 93 ALA A C 1
ATOM 718 O O . ALA A 1 93 ? 14.070 2.925 -24.335 1.00 90.56 93 ALA A O 1
ATOM 719 N N . ILE A 1 94 ? 11.958 2.137 -24.461 1.00 89.75 94 ILE A N 1
ATOM 720 C CA . ILE A 1 94 ? 12.101 1.475 -25.766 1.00 89.75 94 ILE A CA 1
ATOM 721 C C . ILE A 1 94 ? 12.445 2.498 -26.854 1.00 89.75 94 ILE A C 1
ATOM 723 O O . ILE A 1 94 ? 13.416 2.317 -27.580 1.00 89.75 94 ILE A O 1
ATOM 727 N N . LYS A 1 95 ? 11.733 3.629 -26.921 1.00 88.50 95 LYS A N 1
ATOM 728 C CA . LYS A 1 95 ? 12.023 4.666 -27.928 1.00 88.50 95 LYS A CA 1
ATOM 729 C C . LYS A 1 95 ? 13.406 5.279 -27.765 1.00 88.50 95 LYS A C 1
ATOM 731 O O . LYS A 1 95 ? 14.098 5.530 -28.745 1.00 88.50 95 LYS A O 1
ATOM 736 N N . LEU A 1 96 ? 13.831 5.545 -26.531 1.00 87.38 96 LEU A N 1
ATOM 737 C CA . LEU A 1 96 ? 15.176 6.064 -26.283 1.00 87.38 96 LEU A CA 1
ATOM 738 C C . LEU A 1 96 ? 16.251 5.047 -26.676 1.00 87.38 96 LEU A C 1
ATOM 740 O O . LEU A 1 96 ? 17.291 5.452 -27.192 1.00 87.38 96 LEU A O 1
ATOM 744 N N . HIS A 1 97 ? 15.993 3.756 -26.462 1.00 88.25 97 HIS A N 1
ATOM 745 C CA . HIS A 1 97 ? 16.852 2.680 -26.937 1.00 88.25 97 HIS A CA 1
ATOM 746 C C . HIS A 1 97 ? 16.943 2.660 -28.474 1.00 88.25 97 HIS A C 1
ATOM 748 O O . HIS A 1 97 ? 18.048 2.731 -29.003 1.00 88.25 97 HIS A O 1
ATOM 754 N N . GLU A 1 98 ? 15.817 2.711 -29.193 1.00 86.75 98 GLU A N 1
ATOM 755 C CA . GLU A 1 98 ? 15.794 2.808 -30.666 1.00 86.75 98 GLU A CA 1
ATOM 756 C C . GLU A 1 98 ? 16.589 4.029 -31.173 1.00 86.75 98 GLU A C 1
ATOM 758 O O . GLU A 1 98 ? 17.394 3.942 -32.103 1.00 86.75 98 GLU A O 1
ATOM 763 N N . HIS A 1 99 ? 16.431 5.189 -30.526 1.00 82.38 99 HIS A N 1
ATOM 764 C CA . HIS A 1 99 ? 17.196 6.384 -30.882 1.00 82.38 99 HIS A CA 1
ATOM 765 C C . HIS A 1 99 ? 18.699 6.233 -30.629 1.00 82.38 99 HIS A C 1
ATOM 767 O O . HIS A 1 99 ? 19.492 6.801 -31.385 1.00 82.38 99 HIS A O 1
ATOM 773 N N . LEU A 1 100 ? 19.111 5.494 -29.596 1.00 82.88 100 LEU A N 1
ATOM 774 C CA . LEU A 1 100 ? 20.523 5.218 -29.325 1.00 82.88 100 LEU A CA 1
ATOM 775 C C . LEU A 1 100 ? 21.179 4.390 -30.439 1.00 82.88 100 LEU A C 1
ATOM 777 O O . LEU A 1 100 ? 22.374 4.579 -30.681 1.00 82.88 100 LEU A O 1
ATOM 781 N N . GLU A 1 101 ? 20.415 3.539 -31.128 1.00 80.81 101 GLU A N 1
ATOM 782 C CA . GLU A 1 101 ? 20.903 2.723 -32.247 1.00 80.81 101 GLU A CA 1
ATOM 783 C C . GLU A 1 101 ? 20.984 3.504 -33.565 1.00 80.81 101 GLU A C 1
ATOM 785 O O . GLU A 1 101 ? 21.952 3.362 -34.311 1.00 80.81 101 GLU A O 1
ATOM 790 N N . VAL A 1 102 ? 19.997 4.362 -33.846 1.00 77.25 102 VAL A N 1
ATOM 791 C CA . VAL A 1 102 ? 19.833 4.987 -35.174 1.00 77.25 102 VAL A CA 1
ATOM 792 C C . VAL A 1 102 ? 20.519 6.357 -35.301 1.00 77.25 102 VAL A C 1
ATOM 794 O O . VAL A 1 102 ? 20.817 6.800 -36.410 1.00 77.25 102 VAL A O 1
ATOM 797 N N . SER A 1 103 ? 20.768 7.077 -34.200 1.00 72.38 103 SER A N 1
ATOM 798 C CA . SER A 1 103 ? 21.176 8.492 -34.268 1.00 72.38 103 SER A CA 1
ATOM 799 C C . SER A 1 103 ? 22.673 8.765 -34.037 1.00 72.38 103 SER A C 1
ATOM 801 O O . SER A 1 103 ? 23.330 8.175 -33.179 1.00 72.38 103 SER A O 1
ATOM 803 N N . ASN A 1 104 ? 23.211 9.751 -34.773 1.00 72.75 104 ASN A N 1
ATOM 804 C CA . ASN A 1 104 ? 24.584 10.263 -34.631 1.00 72.75 104 ASN A CA 1
ATOM 805 C C . ASN A 1 104 ? 24.737 11.139 -33.370 1.00 72.75 104 ASN A C 1
ATOM 807 O O . ASN A 1 104 ? 24.838 12.367 -33.443 1.00 72.75 104 ASN A O 1
ATOM 811 N N . LEU A 1 105 ? 24.712 10.507 -32.197 1.00 76.50 105 LEU A N 1
ATOM 812 C CA . LEU A 1 105 ? 24.879 11.155 -30.892 1.00 76.50 105 LEU A CA 1
ATOM 813 C C . LEU A 1 105 ? 26.356 11.289 -30.512 1.00 76.50 105 LEU A C 1
ATOM 815 O O . LEU A 1 105 ? 27.174 10.420 -30.809 1.00 76.50 105 LEU A O 1
ATOM 819 N N . THR A 1 106 ? 26.702 12.354 -29.783 1.00 82.69 106 THR A N 1
ATOM 820 C CA . THR A 1 106 ? 28.043 12.467 -29.185 1.00 82.69 106 THR A CA 1
ATOM 821 C C . THR A 1 106 ? 28.222 11.460 -28.046 1.00 82.69 106 THR A C 1
ATOM 823 O O . THR A 1 106 ? 27.248 11.034 -27.426 1.00 82.69 106 THR A O 1
ATOM 826 N N . VAL A 1 107 ? 29.471 11.126 -27.700 1.00 82.56 107 VAL A N 1
ATOM 827 C CA . VAL A 1 107 ? 29.797 10.181 -26.607 1.00 82.56 107 VAL A CA 1
ATOM 828 C C . VAL A 1 107 ? 29.102 10.558 -25.290 1.0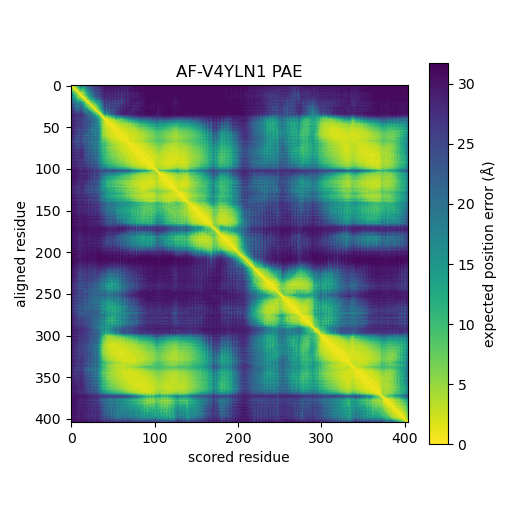0 82.56 107 VAL A C 1
ATOM 830 O O . VAL A 1 107 ? 28.530 9.707 -24.615 1.00 82.56 107 VAL A O 1
ATOM 833 N N . VAL A 1 108 ? 29.082 11.852 -24.956 1.00 80.62 108 VAL A N 1
ATOM 834 C CA . VAL A 1 108 ? 28.425 12.366 -23.742 1.00 80.62 108 VAL A CA 1
ATOM 835 C C . VAL A 1 108 ? 26.903 12.223 -23.824 1.00 80.62 108 VAL A C 1
ATOM 837 O O . VAL A 1 108 ? 26.266 11.829 -22.852 1.00 80.62 108 VAL A O 1
ATOM 840 N N . GLN A 1 109 ? 26.301 12.516 -24.981 1.00 77.75 109 GLN A N 1
ATOM 841 C CA . GLN A 1 109 ? 24.856 12.363 -25.175 1.00 77.75 109 GLN A CA 1
ATOM 842 C C . GLN A 1 109 ? 24.424 10.900 -25.103 1.00 77.75 109 GLN A C 1
ATOM 844 O O . GLN A 1 109 ? 23.404 10.618 -24.482 1.00 77.75 109 GLN A O 1
ATOM 849 N N . ARG A 1 110 ? 25.216 9.992 -25.686 1.00 83.19 110 ARG A N 1
ATOM 850 C CA . ARG A 1 110 ? 24.996 8.547 -25.619 1.00 83.19 110 ARG A CA 1
ATOM 851 C C . ARG A 1 110 ? 25.016 8.063 -24.172 1.00 83.19 110 ARG A C 1
ATOM 853 O O . ARG A 1 110 ? 24.047 7.452 -23.746 1.00 83.19 110 ARG A O 1
ATOM 860 N N . ARG A 1 111 ? 26.052 8.416 -23.400 1.00 83.12 111 ARG A N 1
ATOM 861 C CA . ARG A 1 111 ? 26.140 8.054 -21.975 1.00 83.12 111 ARG A CA 1
ATOM 862 C C . ARG A 1 111 ? 24.930 8.552 -21.185 1.00 83.12 111 ARG A C 1
ATOM 864 O O . ARG A 1 111 ? 24.275 7.772 -20.510 1.00 83.12 111 ARG A O 1
ATOM 871 N N . ASP A 1 112 ? 24.607 9.837 -21.311 1.00 79.88 112 ASP A N 1
ATOM 872 C CA . ASP A 1 112 ? 23.524 10.434 -20.526 1.00 79.88 112 ASP A CA 1
ATOM 873 C C . ASP A 1 112 ? 22.142 9.867 -20.918 1.00 79.88 112 ASP A C 1
ATOM 875 O O . ASP A 1 112 ? 21.250 9.785 -20.078 1.00 79.88 112 ASP A O 1
ATOM 879 N N . LEU A 1 113 ? 21.946 9.465 -22.179 1.00 81.94 113 LEU A N 1
ATOM 880 C CA . LEU A 1 113 ? 20.745 8.747 -22.617 1.00 81.94 113 LEU A CA 1
ATOM 881 C C . LEU A 1 113 ? 20.702 7.323 -22.061 1.00 81.94 113 LEU A C 1
ATOM 883 O O . LEU A 1 113 ? 19.662 6.920 -21.547 1.00 81.94 113 LEU A O 1
ATOM 887 N N . SER A 1 114 ? 21.816 6.591 -22.109 1.00 85.56 114 SER A N 1
ATOM 888 C CA . SER A 1 114 ? 21.927 5.258 -21.511 1.00 85.56 114 SER A CA 1
ATOM 889 C C . SER A 1 114 ? 21.636 5.286 -20.008 1.00 85.56 114 SER A C 1
ATOM 891 O O . SER A 1 114 ? 20.908 4.424 -19.522 1.00 85.56 114 SER A O 1
ATOM 893 N N . ASP A 1 115 ? 22.100 6.308 -19.283 1.00 83.94 115 ASP A N 1
ATOM 894 C CA . ASP A 1 115 ? 21.795 6.493 -17.858 1.00 83.94 115 ASP A CA 1
ATOM 895 C C . ASP A 1 115 ? 20.292 6.720 -17.618 1.00 83.94 115 ASP A C 1
ATOM 897 O O . ASP A 1 115 ? 19.708 6.178 -16.672 1.00 83.94 115 ASP A O 1
ATOM 901 N N . VAL A 1 116 ? 19.638 7.498 -18.489 1.00 85.00 116 VAL A N 1
ATOM 902 C CA . VAL A 1 116 ? 18.186 7.722 -18.426 1.00 85.00 116 VAL A CA 1
ATOM 903 C C . VAL A 1 116 ? 17.428 6.427 -18.717 1.00 85.00 116 VAL A C 1
ATOM 905 O O . VAL A 1 116 ? 16.530 6.087 -17.947 1.00 85.00 116 VAL A O 1
ATOM 908 N N . VAL A 1 117 ? 17.813 5.673 -19.750 1.00 88.25 117 VAL A N 1
ATOM 909 C CA . VAL A 1 117 ? 17.225 4.363 -20.079 1.00 88.25 117 VAL A CA 1
ATOM 910 C C . VAL A 1 117 ? 17.385 3.395 -18.908 1.00 88.25 117 VAL A C 1
ATOM 912 O O . VAL A 1 117 ? 16.389 2.865 -18.425 1.00 88.25 117 VAL A O 1
ATOM 915 N N . ALA A 1 118 ? 18.592 3.256 -18.354 1.00 87.69 118 ALA A N 1
ATOM 916 C CA . ALA A 1 118 ? 18.845 2.421 -17.182 1.00 87.69 118 ALA A CA 1
ATOM 917 C C . ALA A 1 118 ? 17.984 2.835 -15.975 1.00 87.69 118 ALA A C 1
ATOM 919 O O . ALA A 1 118 ? 17.494 1.985 -15.230 1.00 87.69 118 ALA A O 1
ATOM 920 N N . SER A 1 119 ? 17.769 4.141 -15.774 1.00 86.75 119 SER A N 1
ATOM 921 C CA . SER A 1 119 ? 16.904 4.633 -14.698 1.00 86.75 119 SER A CA 1
ATOM 922 C C . SER A 1 119 ? 15.432 4.277 -14.917 1.00 86.75 119 SER A C 1
ATOM 924 O O . SER A 1 119 ? 14.766 3.874 -13.966 1.00 86.75 119 SER A O 1
ATOM 926 N N . LEU A 1 120 ? 14.934 4.370 -16.154 1.00 87.38 120 LEU A N 1
ATOM 927 C CA . LEU A 1 120 ? 13.560 4.008 -16.498 1.00 87.38 120 LEU A CA 1
ATOM 928 C C . LEU A 1 120 ? 13.333 2.502 -16.382 1.00 87.38 120 LEU A C 1
ATOM 930 O O . LEU A 1 120 ? 12.331 2.105 -15.796 1.00 87.38 120 LEU A O 1
ATOM 934 N N . LEU A 1 121 ? 14.289 1.690 -16.842 1.00 89.38 121 LEU A N 1
ATOM 935 C CA . LEU A 1 121 ? 14.228 0.232 -16.753 1.00 89.38 121 LEU A CA 1
ATOM 936 C C . LEU A 1 121 ? 14.132 -0.254 -15.298 1.00 89.38 121 LEU A C 1
ATOM 938 O O . LEU A 1 121 ? 13.266 -1.066 -14.979 1.00 89.38 121 LEU A O 1
ATOM 942 N N . ARG A 1 122 ? 14.924 0.323 -14.378 1.00 87.31 122 ARG A N 1
ATOM 943 C CA . ARG A 1 122 ? 14.792 0.049 -12.930 1.00 87.31 122 ARG A CA 1
ATOM 944 C C . ARG A 1 122 ? 13.400 0.377 -12.392 1.00 87.31 122 ARG A C 1
ATOM 946 O O . ARG A 1 122 ? 12.888 -0.311 -11.520 1.00 87.31 122 ARG A O 1
ATOM 953 N N . MET A 1 123 ? 12.765 1.431 -12.905 1.00 85.94 123 MET A N 1
ATOM 954 C CA . MET A 1 123 ? 11.420 1.822 -12.474 1.00 85.94 123 MET A CA 1
ATOM 955 C C . MET A 1 123 ? 10.312 0.923 -13.038 1.00 85.94 123 MET A C 1
ATOM 957 O O . MET A 1 123 ? 9.178 1.042 -12.576 1.00 85.94 123 MET A O 1
ATOM 961 N N . THR A 1 124 ? 10.607 0.067 -14.019 1.00 88.56 124 THR A N 1
ATOM 962 C CA . THR A 1 124 ? 9.652 -0.837 -14.684 1.00 88.56 124 THR A CA 1
ATOM 963 C C . THR A 1 124 ? 9.920 -2.319 -14.406 1.00 88.56 124 THR A C 1
ATOM 965 O O . THR A 1 124 ? 9.199 -3.163 -14.919 1.00 88.56 124 THR A O 1
ATOM 968 N N . GLU A 1 125 ? 10.904 -2.657 -13.565 1.00 85.50 125 GLU A N 1
ATOM 969 C CA . GLU A 1 125 ? 11.276 -4.047 -13.231 1.00 85.50 125 GLU A CA 1
ATOM 970 C C . GLU A 1 125 ? 10.089 -4.877 -12.710 1.00 85.50 125 GLU A C 1
ATOM 972 O O . GLU A 1 125 ? 9.910 -6.035 -13.078 1.00 85.50 125 GLU A O 1
ATOM 977 N N . HIS A 1 126 ? 9.209 -4.254 -11.922 1.00 86.00 126 HIS A N 1
ATOM 978 C CA . HIS A 1 126 ? 8.000 -4.877 -11.375 1.00 86.00 126 HIS A CA 1
ATOM 979 C C . HIS A 1 126 ? 7.016 -5.395 -12.439 1.00 86.00 126 HIS A C 1
ATOM 981 O O . HIS A 1 126 ? 6.162 -6.215 -12.111 1.00 86.00 126 HIS A O 1
ATOM 987 N N . MET A 1 127 ? 7.111 -4.931 -13.692 1.00 87.94 127 MET A N 1
ATOM 988 C CA . MET A 1 127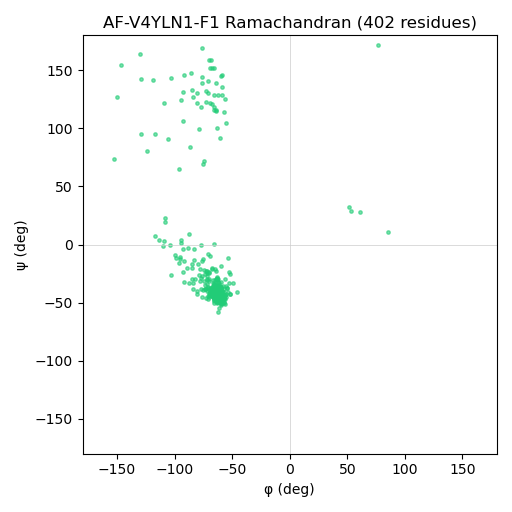 ? 6.268 -5.413 -14.789 1.00 87.94 127 MET A CA 1
ATOM 989 C C . MET A 1 127 ? 6.642 -6.832 -15.234 1.00 87.94 127 MET A C 1
ATOM 991 O O . MET A 1 127 ? 5.805 -7.502 -15.829 1.00 87.94 127 MET A O 1
ATOM 995 N N . GLN A 1 128 ? 7.878 -7.277 -14.964 1.00 85.62 128 GLN A N 1
ATOM 996 C CA . GLN A 1 128 ? 8.420 -8.572 -15.403 1.00 85.62 128 GLN A CA 1
ATOM 997 C C . GLN A 1 128 ? 8.258 -8.829 -16.915 1.00 85.62 128 GLN A C 1
ATOM 999 O O . GLN A 1 128 ? 8.090 -9.964 -17.355 1.00 85.62 128 GLN A O 1
ATOM 1004 N N . ASP A 1 129 ? 8.306 -7.767 -17.721 1.00 88.25 129 ASP A N 1
ATOM 1005 C CA . ASP A 1 129 ? 8.226 -7.864 -19.177 1.00 88.25 129 ASP A CA 1
ATOM 1006 C C . ASP A 1 129 ? 9.541 -8.442 -19.742 1.00 88.25 129 ASP A C 1
ATOM 1008 O O . ASP A 1 129 ? 10.599 -7.834 -19.528 1.00 88.25 129 ASP A O 1
ATOM 1012 N N . PRO A 1 130 ? 9.508 -9.565 -20.489 1.00 87.00 130 PRO A N 1
ATOM 1013 C CA . PRO A 1 130 ? 10.705 -10.189 -21.051 1.00 87.00 130 PRO A CA 1
ATOM 1014 C C . PRO A 1 130 ? 11.567 -9.243 -21.895 1.00 87.00 130 PRO A C 1
ATOM 1016 O O . PRO A 1 130 ? 12.795 -9.310 -21.830 1.00 87.00 130 PRO A O 1
ATOM 1019 N N . ALA A 1 131 ? 10.949 -8.335 -22.660 1.00 86.12 131 ALA A N 1
ATOM 1020 C CA . ALA A 1 131 ? 11.680 -7.394 -23.505 1.00 86.12 131 ALA A CA 1
ATOM 1021 C C . ALA A 1 131 ? 12.445 -6.357 -22.669 1.00 86.12 131 ALA A C 1
ATOM 1023 O O . ALA A 1 131 ? 13.577 -5.997 -22.993 1.00 86.12 131 ALA A O 1
ATO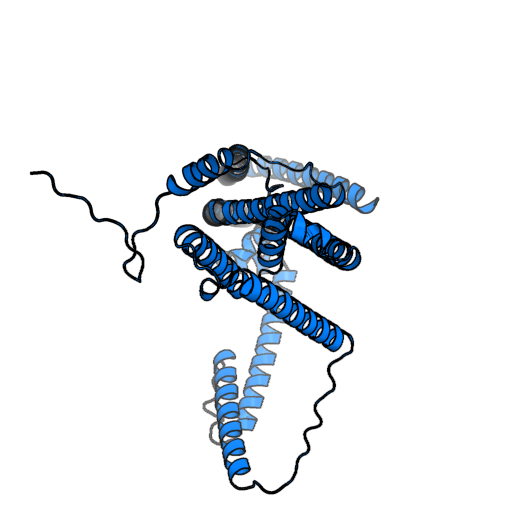M 1024 N N . LEU A 1 132 ? 11.856 -5.901 -21.559 1.00 87.06 132 LEU A N 1
ATOM 1025 C CA . LEU A 1 132 ? 12.513 -4.966 -20.645 1.00 87.06 132 LEU A CA 1
ATOM 1026 C C . LEU A 1 132 ? 13.626 -5.640 -19.845 1.00 87.06 132 LEU A C 1
ATOM 1028 O O . LEU A 1 132 ? 14.673 -5.029 -19.653 1.00 87.06 132 LEU A O 1
ATOM 1032 N N . LEU A 1 133 ? 13.430 -6.890 -19.418 1.00 86.19 133 LEU A N 1
ATOM 1033 C CA . LEU A 1 133 ? 14.455 -7.662 -18.709 1.00 86.19 133 LEU A CA 1
ATOM 1034 C C . LEU A 1 133 ? 15.691 -7.908 -19.585 1.00 86.19 133 LEU A C 1
ATOM 1036 O O . LEU A 1 133 ? 16.816 -7.766 -19.105 1.00 86.19 133 LEU A O 1
ATOM 1040 N N . ALA A 1 134 ? 15.497 -8.189 -20.878 1.00 86.50 134 ALA A N 1
ATOM 1041 C CA . ALA A 1 134 ? 16.599 -8.289 -21.833 1.00 86.50 134 ALA A CA 1
ATOM 1042 C C . ALA A 1 134 ? 17.392 -6.970 -21.907 1.00 86.50 134 ALA A C 1
ATOM 1044 O O . ALA A 1 134 ? 18.602 -6.963 -21.681 1.00 86.50 134 ALA A O 1
ATOM 1045 N N . LEU A 1 135 ? 16.697 -5.840 -22.089 1.00 87.06 135 LEU A N 1
ATOM 1046 C CA . LEU A 1 135 ? 17.325 -4.513 -22.102 1.00 87.06 135 LEU A CA 1
ATOM 1047 C C . LEU A 1 135 ? 18.002 -4.162 -20.766 1.00 87.06 135 LEU A C 1
ATOM 1049 O O . LEU A 1 135 ? 19.027 -3.483 -20.744 1.00 87.06 135 LEU A O 1
ATOM 1053 N N . MET A 1 136 ? 17.477 -4.626 -19.630 1.00 86.06 136 MET A N 1
ATOM 1054 C CA . MET A 1 136 ? 18.129 -4.445 -18.329 1.00 86.06 136 MET A CA 1
ATOM 1055 C C . MET A 1 136 ? 19.489 -5.143 -18.269 1.00 86.06 136 MET A C 1
ATOM 1057 O O . MET A 1 136 ? 20.422 -4.575 -17.702 1.00 86.06 136 MET A O 1
ATOM 1061 N N . GLY A 1 137 ? 19.626 -6.325 -18.879 1.00 82.50 137 GLY A N 1
ATOM 1062 C CA . GLY A 1 137 ? 20.904 -7.032 -18.993 1.00 82.50 137 GLY A CA 1
ATOM 1063 C C . GLY A 1 137 ? 21.977 -6.240 -19.748 1.00 82.50 137 GLY A C 1
ATOM 1064 O O . GLY A 1 137 ? 23.154 -6.318 -19.386 1.00 82.50 137 GLY A O 1
ATOM 1065 N N . ASP A 1 138 ? 21.569 -5.435 -20.730 1.00 84.19 138 ASP A N 1
ATOM 1066 C CA . ASP A 1 138 ? 22.477 -4.636 -21.560 1.00 84.19 138 ASP A CA 1
ATOM 1067 C C . ASP A 1 138 ? 22.856 -3.297 -20.911 1.00 84.19 138 ASP A C 1
ATOM 1069 O O . ASP A 1 138 ? 24.003 -2.854 -20.997 1.00 84.19 138 ASP A O 1
ATOM 1073 N N . TYR A 1 139 ? 21.904 -2.643 -20.237 1.00 83.81 139 TYR A N 1
ATOM 1074 C CA . TYR A 1 139 ? 22.082 -1.292 -19.689 1.00 83.81 139 TYR A CA 1
ATOM 1075 C C . TYR A 1 139 ? 22.488 -1.268 -18.208 1.00 83.81 139 TYR A C 1
ATOM 1077 O O . TYR A 1 139 ? 22.931 -0.229 -17.711 1.00 83.81 139 TYR A O 1
ATOM 1085 N N . ILE A 1 140 ? 22.325 -2.375 -17.476 1.00 83.62 140 ILE A N 1
ATOM 1086 C CA . ILE A 1 140 ? 22.571 -2.446 -16.030 1.00 83.62 140 ILE A CA 1
ATOM 1087 C C . ILE A 1 140 ? 23.492 -3.642 -15.733 1.00 83.62 140 ILE A C 1
ATOM 1089 O O . ILE A 1 140 ? 23.009 -4.754 -15.516 1.00 83.62 140 ILE A O 1
ATOM 1093 N N . PRO A 1 141 ? 24.820 -3.430 -15.635 1.00 78.25 141 PRO A N 1
ATOM 1094 C CA . PRO A 1 141 ? 25.778 -4.506 -15.362 1.00 78.25 141 PRO A CA 1
ATOM 1095 C C . PRO A 1 141 ? 25.442 -5.321 -14.104 1.00 78.25 141 PRO A C 1
ATOM 1097 O O . PRO A 1 141 ? 25.477 -6.549 -14.133 1.00 78.25 141 PRO A O 1
ATOM 1100 N N . GLN A 1 142 ? 24.999 -4.651 -13.031 1.00 76.31 142 GLN A N 1
ATOM 1101 C CA . GLN A 1 142 ? 24.586 -5.325 -11.794 1.00 76.31 142 GLN A CA 1
ATOM 1102 C C . GLN A 1 142 ? 23.368 -6.239 -11.989 1.00 76.31 142 GLN A C 1
ATOM 1104 O O . GLN A 1 142 ? 23.235 -7.232 -11.283 1.00 76.31 142 GLN A O 1
ATOM 1109 N N . HIS A 1 143 ? 22.465 -5.929 -12.925 1.00 74.50 143 HIS A N 1
ATOM 1110 C CA . HIS A 1 143 ? 21.309 -6.782 -13.205 1.00 74.50 143 HIS A CA 1
ATOM 1111 C C . HIS A 1 143 ? 21.764 -8.111 -13.810 1.00 74.50 143 HIS A C 1
ATOM 1113 O O . HIS A 1 143 ? 21.355 -9.171 -13.346 1.00 74.50 143 HIS A O 1
ATOM 1119 N N . ARG A 1 144 ? 22.689 -8.057 -14.776 1.00 72.44 144 ARG A N 1
ATOM 1120 C CA . ARG A 1 144 ? 23.292 -9.245 -15.388 1.00 72.44 144 ARG A CA 1
ATOM 1121 C C . ARG A 1 144 ? 24.050 -10.101 -14.370 1.00 72.44 144 ARG A C 1
ATOM 1123 O O . ARG A 1 144 ? 23.896 -11.320 -14.369 1.00 72.44 144 ARG A O 1
ATOM 1130 N N . GLU A 1 145 ? 24.838 -9.478 -13.495 1.00 75.69 145 GLU A N 1
ATOM 1131 C CA . GLU A 1 145 ? 25.552 -10.175 -12.413 1.00 75.69 145 GLU A CA 1
ATOM 1132 C C . GLU A 1 145 ? 24.582 -10.837 -11.425 1.00 75.69 145 GLU A C 1
ATOM 1134 O O . GLU A 1 145 ? 24.734 -12.014 -11.098 1.00 75.69 145 GLU A O 1
ATOM 1139 N N . ASN A 1 146 ? 23.540 -10.116 -11.003 1.00 78.00 146 ASN A N 1
ATOM 1140 C CA . ASN A 1 146 ? 22.520 -10.639 -10.098 1.00 78.00 146 ASN A CA 1
ATOM 1141 C C . ASN A 1 146 ? 21.714 -11.781 -10.728 1.00 78.00 146 ASN A C 1
ATOM 1143 O O . ASN A 1 146 ? 21.417 -12.761 -10.047 1.00 78.00 146 ASN A O 1
ATOM 1147 N N . GLU A 1 147 ? 21.363 -11.695 -12.012 1.00 75.94 147 GLU A N 1
ATOM 1148 C CA . GLU A 1 147 ? 20.711 -12.797 -12.724 1.00 75.94 147 GLU A CA 1
ATOM 1149 C C . GLU A 1 147 ? 21.615 -14.023 -12.848 1.00 75.94 147 GLU A C 1
ATOM 1151 O O . GLU A 1 147 ? 21.160 -15.142 -12.608 1.00 75.94 147 GLU A O 1
ATOM 1156 N N . ALA A 1 148 ? 22.892 -13.831 -13.188 1.00 77.75 148 ALA A N 1
ATOM 1157 C CA . ALA A 1 148 ? 23.858 -14.922 -13.257 1.00 77.75 148 ALA A CA 1
ATOM 1158 C C . ALA A 1 148 ? 24.028 -15.602 -11.889 1.00 77.75 148 ALA A C 1
ATOM 1160 O O . ALA A 1 148 ? 24.015 -16.832 -11.801 1.00 77.75 148 ALA A O 1
ATOM 1161 N N . LEU A 1 149 ? 24.101 -14.814 -10.811 1.00 82.69 149 LEU A N 1
ATOM 1162 C CA . LEU A 1 149 ? 24.168 -15.322 -9.443 1.00 82.69 149 LEU A CA 1
ATOM 1163 C C . LEU A 1 149 ? 22.895 -16.088 -9.055 1.00 82.69 149 LEU A C 1
ATOM 1165 O O . LEU A 1 149 ? 22.992 -17.192 -8.523 1.00 82.69 149 LEU A O 1
ATOM 1169 N N . LYS A 1 150 ? 21.705 -15.550 -9.359 1.00 82.62 150 LYS A N 1
ATOM 1170 C CA . LYS A 1 150 ? 20.417 -16.230 -9.123 1.00 82.62 150 LYS A CA 1
ATOM 1171 C C . LYS A 1 150 ? 20.351 -17.569 -9.858 1.00 82.62 150 LYS A C 1
ATOM 1173 O O . LYS A 1 150 ? 20.009 -18.573 -9.240 1.00 82.62 150 LYS A O 1
ATOM 1178 N N . LYS A 1 151 ? 20.722 -17.604 -11.144 1.00 84.81 151 LYS A N 1
ATOM 1179 C CA . LYS A 1 151 ? 20.768 -18.839 -11.947 1.00 84.81 151 LYS A CA 1
ATOM 1180 C C . LYS A 1 151 ? 21.747 -19.856 -11.363 1.00 84.81 151 LYS A C 1
ATOM 1182 O O . LYS A 1 151 ? 21.390 -21.020 -11.230 1.00 84.81 151 LYS A O 1
ATOM 1187 N N . SER A 1 152 ? 22.934 -19.416 -10.944 1.00 86.25 152 SER A N 1
ATOM 1188 C CA . SER A 1 152 ? 23.924 -20.273 -10.277 1.00 86.25 152 SER A CA 1
ATOM 1189 C C . SER A 1 152 ? 23.402 -20.851 -8.954 1.00 86.25 152 SER A C 1
ATOM 1191 O O . SER A 1 152 ? 23.512 -22.052 -8.714 1.00 86.25 152 SER A O 1
ATOM 1193 N N . MET A 1 153 ? 22.754 -20.034 -8.114 1.00 85.12 153 MET A N 1
ATOM 1194 C CA . MET A 1 153 ? 22.158 -20.512 -6.861 1.00 85.12 153 MET A CA 1
ATOM 1195 C C . MET A 1 153 ? 21.011 -21.500 -7.093 1.00 85.12 153 MET A C 1
ATOM 1197 O O . MET A 1 153 ? 20.924 -22.500 -6.383 1.00 85.12 153 MET A O 1
ATOM 1201 N N . LEU A 1 154 ? 20.154 -21.258 -8.089 1.00 85.94 154 LEU A N 1
ATOM 1202 C CA . LEU A 1 154 ? 19.087 -22.190 -8.469 1.00 85.94 154 LEU A CA 1
ATOM 1203 C C . LEU A 1 154 ? 19.651 -23.508 -9.016 1.00 85.94 154 LEU A C 1
ATOM 1205 O O . LEU A 1 154 ? 19.179 -24.569 -8.618 1.00 85.94 154 LEU A O 1
ATOM 1209 N N . ALA A 1 155 ? 20.686 -23.461 -9.858 1.00 87.19 155 ALA A N 1
ATOM 1210 C CA . ALA A 1 155 ? 21.376 -24.649 -10.369 1.00 87.19 155 ALA A CA 1
ATOM 1211 C C . ALA A 1 155 ? 22.046 -25.460 -9.241 1.00 87.19 155 ALA A C 1
ATOM 1213 O O . ALA A 1 155 ? 21.966 -26.683 -9.198 1.00 87.19 155 ALA A O 1
ATOM 1214 N N . SER A 1 156 ? 22.665 -24.780 -8.274 1.00 87.56 156 SER A N 1
ATOM 1215 C CA . SER A 1 156 ? 23.233 -25.434 -7.091 1.00 87.56 156 SER A CA 1
ATOM 1216 C C . SER A 1 156 ? 22.145 -26.078 -6.225 1.00 87.56 156 SER A C 1
ATOM 1218 O O . SER A 1 156 ? 22.268 -27.234 -5.825 1.00 87.56 156 SER A O 1
ATOM 1220 N N . ARG A 1 157 ? 21.035 -25.367 -5.986 1.00 84.06 157 ARG A N 1
ATOM 1221 C CA . ARG A 1 157 ? 19.897 -25.881 -5.211 1.00 84.06 157 ARG A CA 1
ATOM 1222 C C . ARG A 1 157 ? 19.235 -27.081 -5.888 1.00 84.06 157 ARG A C 1
ATOM 1224 O O . ARG A 1 157 ? 18.937 -28.055 -5.209 1.00 84.06 157 ARG A O 1
ATOM 1231 N N . THR A 1 158 ? 19.006 -27.022 -7.197 1.00 84.50 158 THR A N 1
ATOM 1232 C CA . THR A 1 158 ? 18.449 -28.144 -7.977 1.00 84.50 158 THR A CA 1
ATOM 1233 C C . THR A 1 158 ? 19.373 -29.355 -7.924 1.00 84.50 158 THR A C 1
ATOM 1235 O O . THR A 1 158 ? 18.907 -30.442 -7.603 1.00 84.50 158 THR A O 1
ATOM 1238 N N . ALA A 1 159 ? 20.686 -29.172 -8.098 1.00 86.88 159 ALA A N 1
ATOM 1239 C CA . ALA A 1 159 ? 21.660 -30.255 -7.955 1.00 86.88 159 ALA A CA 1
ATOM 1240 C C . ALA A 1 159 ? 21.677 -30.865 -6.539 1.00 86.88 159 ALA A C 1
ATOM 1242 O O . ALA A 1 159 ? 21.748 -32.084 -6.387 1.00 86.88 159 ALA A O 1
ATOM 1243 N N . GLN A 1 160 ? 21.576 -30.038 -5.492 1.00 86.12 160 GLN A N 1
ATOM 1244 C CA . GLN A 1 160 ? 21.472 -30.509 -4.106 1.00 86.12 160 GLN A CA 1
ATOM 1245 C C . GLN A 1 160 ? 20.188 -31.308 -3.867 1.00 86.12 160 GLN A C 1
ATOM 1247 O O . GLN A 1 160 ? 20.247 -32.390 -3.287 1.00 86.12 160 GLN A O 1
ATOM 1252 N N . LEU A 1 161 ? 19.041 -30.801 -4.329 1.00 84.56 161 LEU A N 1
ATOM 1253 C CA . LEU A 1 161 ? 17.758 -31.495 -4.218 1.00 84.56 161 LEU A CA 1
ATOM 1254 C C . LEU A 1 161 ? 17.773 -32.820 -4.979 1.00 84.56 161 LEU A C 1
ATOM 1256 O O . LEU A 1 161 ? 17.350 -33.831 -4.428 1.00 84.56 161 LEU A O 1
ATOM 1260 N N . ARG A 1 162 ? 18.331 -32.836 -6.194 1.00 84.50 162 ARG A N 1
ATOM 1261 C CA . ARG A 1 162 ? 18.503 -34.050 -6.995 1.00 84.50 162 ARG A CA 1
ATOM 1262 C C . ARG A 1 162 ? 19.310 -35.100 -6.239 1.00 84.50 162 ARG A C 1
ATOM 1264 O O . ARG A 1 162 ? 18.867 -36.236 -6.140 1.00 84.50 162 ARG A O 1
ATOM 1271 N N . LYS A 1 163 ? 20.430 -34.705 -5.629 1.00 85.12 163 LYS A N 1
ATOM 1272 C CA . LYS A 1 163 ? 21.257 -35.614 -4.825 1.00 85.12 163 LYS A CA 1
ATOM 1273 C C . LYS A 1 163 ? 20.511 -36.170 -3.605 1.00 85.12 163 LYS A C 1
ATOM 1275 O O . LYS A 1 163 ? 20.613 -37.357 -3.325 1.00 85.12 163 LYS A O 1
ATOM 1280 N N . MET A 1 164 ? 19.744 -35.340 -2.892 1.00 83.12 164 MET A N 1
ATOM 1281 C CA . MET A 1 164 ? 18.930 -35.803 -1.756 1.00 83.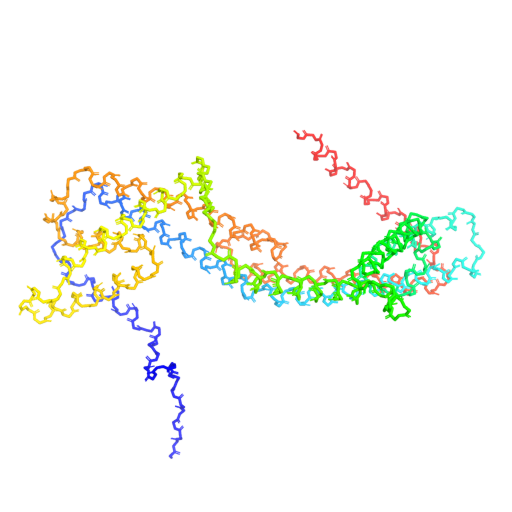12 164 MET A CA 1
ATOM 1282 C C . MET A 1 164 ? 17.850 -36.800 -2.194 1.00 83.12 164 MET A C 1
ATOM 1284 O O . MET A 1 164 ? 17.602 -37.780 -1.501 1.00 83.12 164 MET A O 1
ATOM 1288 N N . VAL A 1 165 ? 17.208 -36.544 -3.335 1.00 82.62 165 VAL A N 1
ATOM 1289 C CA . VAL A 1 165 ? 16.202 -37.432 -3.932 1.00 82.62 165 VAL A CA 1
ATOM 1290 C C . VAL A 1 165 ? 16.848 -38.758 -4.356 1.00 82.62 165 VAL A C 1
ATOM 1292 O O . VAL A 1 165 ? 16.349 -39.814 -3.982 1.00 82.62 165 VAL A O 1
ATOM 1295 N N . GLU A 1 166 ? 18.000 -38.726 -5.026 1.00 82.88 166 GLU A N 1
ATOM 1296 C CA . GLU A 1 166 ? 18.762 -39.919 -5.427 1.00 82.88 166 GLU A CA 1
ATOM 1297 C C . GLU A 1 166 ? 19.184 -40.786 -4.223 1.00 82.88 166 GLU A C 1
ATOM 1299 O O . GLU A 1 166 ? 18.991 -42.002 -4.236 1.00 82.88 166 GLU A O 1
ATOM 1304 N N . GLU A 1 167 ? 19.667 -40.170 -3.137 1.00 82.12 167 GLU A N 1
ATOM 1305 C CA . GLU A 1 167 ? 19.997 -40.870 -1.883 1.00 82.12 167 GLU A CA 1
ATOM 1306 C C . GLU A 1 167 ? 18.768 -41.529 -1.219 1.00 82.12 167 GLU A C 1
ATOM 1308 O O . GLU A 1 167 ? 18.915 -42.529 -0.516 1.00 82.12 167 GLU A O 1
ATOM 1313 N N . LEU A 1 168 ? 17.558 -40.997 -1.437 1.00 74.69 168 LEU A N 1
ATOM 1314 C CA . LEU A 1 168 ? 16.313 -41.476 -0.821 1.00 74.69 168 LEU A CA 1
ATOM 1315 C C . LEU A 1 168 ? 15.551 -42.529 -1.642 1.00 74.69 168 LEU A C 1
ATOM 1317 O O . LEU A 1 168 ? 14.858 -43.357 -1.046 1.00 74.69 168 LEU A O 1
ATOM 1321 N N . LEU A 1 169 ? 15.615 -42.484 -2.977 1.00 72.56 169 LEU A N 1
ATOM 1322 C CA . LEU A 1 169 ? 14.962 -43.466 -3.861 1.00 72.56 169 LEU A CA 1
ATOM 1323 C C . LEU A 1 169 ? 15.865 -44.669 -4.175 1.00 72.56 169 LEU A C 1
ATOM 1325 O O . LEU A 1 169 ? 15.360 -45.749 -4.474 1.00 72.56 169 LEU A O 1
ATOM 1329 N N . GLY A 1 170 ? 17.186 -44.529 -4.013 1.00 66.44 170 GLY A N 1
ATOM 1330 C CA . GLY A 1 170 ? 18.144 -45.586 -4.324 1.00 66.44 170 GLY A CA 1
ATOM 1331 C C . GLY A 1 170 ? 18.403 -45.737 -5.834 1.00 66.44 170 GLY A C 1
ATOM 1332 O O . GLY A 1 170 ? 17.741 -45.110 -6.660 1.00 66.44 170 GLY A O 1
ATOM 1333 N N . PRO A 1 171 ? 19.390 -46.563 -6.222 1.00 61.12 171 PRO A N 1
ATOM 1334 C CA . PRO A 1 171 ? 19.939 -46.589 -7.582 1.00 61.12 171 PRO A CA 1
ATOM 1335 C C . PRO A 1 171 ? 18.997 -47.141 -8.666 1.00 61.12 171 PRO A C 1
ATOM 1337 O O . PRO A 1 171 ? 19.317 -47.024 -9.843 1.00 61.12 171 PRO A O 1
ATOM 1340 N N . GLU A 1 172 ? 17.853 -47.733 -8.308 1.00 55.06 172 GLU A N 1
ATOM 1341 C CA . GLU A 1 172 ? 16.927 -48.342 -9.281 1.00 55.06 172 GLU A CA 1
ATOM 1342 C C . GLU A 1 172 ? 15.940 -47.340 -9.910 1.00 55.06 172 GLU A C 1
ATOM 1344 O O . GLU A 1 172 ? 15.376 -47.614 -10.966 1.00 55.06 172 GLU A O 1
ATOM 1349 N N . GLU A 1 173 ? 15.762 -46.158 -9.309 1.00 58.66 173 GLU A N 1
ATOM 1350 C CA . GLU A 1 173 ? 14.863 -45.099 -9.803 1.00 58.66 173 GLU A CA 1
ATOM 1351 C C . GLU A 1 173 ? 15.619 -43.808 -10.193 1.00 58.66 173 GLU A C 1
ATOM 1353 O O . GLU A 1 173 ? 15.001 -42.802 -10.546 1.00 58.66 173 GLU A O 1
ATOM 1358 N N . ALA A 1 174 ? 16.960 -43.841 -10.188 1.00 58.94 174 ALA A N 1
ATOM 1359 C CA . ALA A 1 174 ? 17.831 -42.691 -10.462 1.00 58.94 174 ALA A CA 1
ATOM 1360 C C . ALA A 1 174 ? 17.691 -42.117 -11.889 1.00 58.94 174 ALA A C 1
ATOM 1362 O O . ALA A 1 174 ? 17.864 -40.912 -12.094 1.00 58.94 174 ALA A O 1
ATOM 1363 N N . ASP A 1 175 ? 17.322 -42.956 -12.861 1.00 60.78 175 ASP A N 1
ATOM 1364 C CA . ASP A 1 175 ? 17.171 -42.563 -14.269 1.00 60.78 175 ASP A CA 1
ATOM 1365 C C . ASP A 1 175 ? 15.877 -41.772 -14.553 1.00 60.78 175 ASP A C 1
ATOM 1367 O O . ASP A 1 175 ? 15.774 -41.123 -15.592 1.00 60.78 175 ASP A O 1
ATOM 1371 N N . ASN A 1 176 ? 14.904 -41.771 -13.629 1.00 64.38 176 ASN A N 1
ATOM 1372 C CA . ASN A 1 176 ? 13.603 -41.101 -13.787 1.00 64.38 176 ASN A CA 1
ATOM 1373 C C . ASN A 1 176 ? 13.444 -39.848 -12.904 1.00 64.38 176 ASN A C 1
ATOM 1375 O O . ASN A 1 176 ? 12.321 -39.414 -12.643 1.00 64.38 176 ASN A O 1
ATOM 1379 N N . ILE A 1 177 ? 14.545 -39.262 -12.423 1.00 70.19 177 ILE A N 1
ATOM 1380 C CA . ILE A 1 177 ? 14.502 -38.072 -11.563 1.00 70.19 177 ILE A CA 1
ATOM 1381 C C . ILE A 1 177 ? 14.308 -36.801 -12.418 1.00 70.19 177 ILE A C 1
ATOM 1383 O O . ILE A 1 177 ? 15.160 -36.519 -13.266 1.00 70.19 177 ILE A O 1
ATOM 1387 N N . PRO A 1 178 ? 13.244 -36.002 -12.189 1.00 74.69 178 PRO A N 1
ATOM 1388 C CA . PRO A 1 178 ? 13.036 -34.736 -12.892 1.00 74.69 178 PRO A CA 1
ATOM 1389 C C . PRO A 1 178 ? 14.094 -33.674 -12.558 1.00 74.69 178 PRO A C 1
ATOM 1391 O O . PRO A 1 178 ? 14.629 -33.636 -11.451 1.00 74.69 178 PRO A O 1
ATOM 1394 N N . ASP A 1 179 ? 14.346 -32.761 -13.499 1.00 75.06 179 ASP A N 1
ATOM 1395 C CA . ASP A 1 179 ? 15.271 -31.629 -13.318 1.00 75.06 179 ASP A CA 1
ATOM 1396 C C . ASP A 1 179 ? 14.604 -30.374 -12.722 1.00 75.06 179 ASP A C 1
ATOM 1398 O O . ASP A 1 179 ? 15.277 -29.373 -12.455 1.00 75.06 179 ASP A O 1
ATOM 1402 N N . ASP A 1 180 ? 13.289 -30.412 -12.493 1.00 79.25 180 ASP A N 1
ATOM 1403 C CA . ASP A 1 180 ? 12.543 -29.290 -11.931 1.00 79.25 180 ASP A CA 1
ATOM 1404 C C . ASP A 1 180 ? 12.615 -29.256 -10.383 1.00 79.25 180 ASP A C 1
ATOM 1406 O O . ASP A 1 180 ? 12.317 -30.255 -9.718 1.00 79.25 180 ASP A O 1
ATOM 1410 N N . PRO A 1 181 ? 13.006 -28.121 -9.765 1.00 74.69 181 PRO A N 1
ATOM 1411 C CA . PRO A 1 181 ? 13.150 -28.018 -8.313 1.00 74.69 181 PRO A CA 1
ATOM 1412 C C . PRO A 1 181 ? 11.851 -28.216 -7.523 1.00 74.69 181 PRO A C 1
ATOM 1414 O O . PRO A 1 181 ? 11.925 -28.687 -6.383 1.00 74.69 181 PRO A O 1
ATOM 1417 N N . ASP A 1 182 ? 10.691 -27.853 -8.072 1.00 80.00 182 ASP A N 1
ATOM 1418 C CA . ASP A 1 182 ? 9.417 -27.994 -7.366 1.00 80.00 182 ASP A CA 1
ATOM 1419 C C . ASP A 1 182 ? 8.952 -29.456 -7.389 1.00 80.00 182 ASP A C 1
ATOM 1421 O O . ASP A 1 182 ? 8.497 -29.980 -6.365 1.00 80.00 182 ASP A O 1
ATOM 1425 N N . GLU A 1 183 ? 9.169 -30.158 -8.504 1.00 82.12 183 GLU A N 1
ATOM 1426 C CA . GLU A 1 183 ? 8.935 -31.603 -8.607 1.00 82.12 183 GLU A CA 1
ATOM 1427 C C . GLU A 1 183 ? 9.858 -32.405 -7.675 1.00 82.12 183 GLU A C 1
ATOM 1429 O O . GLU A 1 183 ? 9.386 -33.269 -6.929 1.00 82.12 183 GLU A O 1
ATOM 1434 N N . LEU A 1 184 ? 11.153 -32.068 -7.618 1.00 81.88 184 LEU A N 1
ATOM 1435 C CA . LEU A 1 184 ? 12.107 -32.683 -6.685 1.00 81.88 184 LEU A CA 1
ATOM 1436 C C . LEU A 1 184 ? 11.676 -32.513 -5.218 1.00 81.88 184 LEU A C 1
ATOM 1438 O O . LEU A 1 184 ? 11.741 -33.458 -4.428 1.00 81.88 184 LEU A O 1
ATOM 1442 N N . MET A 1 185 ? 11.197 -31.321 -4.843 1.00 80.94 185 MET A N 1
ATOM 1443 C CA . MET A 1 185 ? 10.671 -31.054 -3.498 1.00 80.94 185 MET A CA 1
ATOM 1444 C C . MET A 1 185 ? 9.395 -31.849 -3.203 1.00 80.94 185 MET A C 1
ATOM 1446 O O . MET A 1 185 ? 9.220 -32.336 -2.082 1.00 80.94 185 MET A O 1
ATOM 1450 N N . ALA A 1 186 ? 8.504 -32.001 -4.185 1.00 83.38 186 ALA A N 1
ATOM 1451 C CA . ALA A 1 186 ? 7.289 -32.796 -4.040 1.00 83.38 186 ALA A CA 1
ATOM 1452 C C . ALA A 1 186 ? 7.613 -34.279 -3.803 1.00 83.38 186 ALA A C 1
ATOM 1454 O O . ALA A 1 186 ? 7.052 -34.895 -2.889 1.00 83.38 186 ALA A O 1
ATOM 1455 N N . ILE A 1 187 ? 8.572 -34.828 -4.556 1.00 82.69 187 ILE A N 1
ATOM 1456 C CA . ILE A 1 187 ? 9.072 -36.195 -4.372 1.00 82.69 187 ILE A CA 1
ATOM 1457 C C . ILE A 1 187 ? 9.658 -36.352 -2.963 1.00 82.69 187 ILE A C 1
ATOM 1459 O O . ILE A 1 187 ? 9.238 -37.247 -2.223 1.00 82.69 187 ILE A O 1
ATOM 1463 N N . LEU A 1 188 ? 10.531 -35.429 -2.544 1.00 81.94 188 LEU A N 1
ATOM 1464 C CA . LEU A 1 188 ? 11.141 -35.417 -1.212 1.00 81.94 188 LEU A CA 1
ATOM 1465 C C . LEU A 1 188 ? 10.086 -35.409 -0.089 1.00 81.94 188 LEU A C 1
ATOM 1467 O O . LEU A 1 188 ? 10.157 -36.201 0.852 1.00 81.94 188 LEU A O 1
ATOM 1471 N N . HIS A 1 189 ? 9.073 -34.543 -0.194 1.00 80.56 189 HIS A N 1
ATOM 1472 C CA . HIS A 1 189 ? 7.974 -34.469 0.772 1.00 80.56 189 HIS A CA 1
ATOM 1473 C C . HIS A 1 189 ? 7.129 -35.744 0.802 1.00 80.56 189 HIS A C 1
ATOM 1475 O O . HIS A 1 189 ? 6.788 -36.223 1.886 1.00 80.56 189 HIS A O 1
ATOM 1481 N N . SER A 1 190 ? 6.803 -36.305 -0.365 1.00 82.88 190 SER A N 1
ATOM 1482 C CA . SER A 1 190 ? 6.004 -37.529 -0.458 1.00 82.88 190 SER A CA 1
ATOM 1483 C C . SER A 1 190 ? 6.716 -38.711 0.200 1.00 82.88 190 SER A C 1
ATOM 1485 O O . SER A 1 190 ? 6.105 -39.444 0.980 1.00 82.88 190 SER A O 1
ATOM 1487 N N . LYS A 1 191 ? 8.029 -38.843 -0.023 1.00 79.62 191 LYS A N 1
ATOM 1488 C CA . LYS A 1 191 ? 8.826 -39.927 0.541 1.00 79.62 191 LYS A CA 1
ATOM 1489 C C . LYS A 1 191 ? 9.011 -39.763 2.045 1.00 79.62 191 LYS A C 1
ATOM 1491 O O . LYS A 1 191 ? 8.769 -40.715 2.773 1.00 79.62 191 LYS A O 1
ATOM 1496 N N . MET A 1 192 ? 9.311 -38.557 2.537 1.00 78.69 192 MET A N 1
ATOM 1497 C CA . MET A 1 192 ? 9.380 -38.300 3.984 1.00 78.69 192 MET A CA 1
ATOM 1498 C C . MET A 1 192 ? 8.049 -38.580 4.697 1.00 78.69 192 MET A C 1
ATOM 1500 O O . MET A 1 192 ? 8.045 -39.084 5.820 1.00 78.69 192 MET A O 1
ATOM 1504 N N . ALA A 1 193 ? 6.912 -38.281 4.060 1.00 79.50 193 ALA A N 1
ATOM 1505 C CA . ALA A 1 193 ? 5.599 -38.627 4.599 1.00 79.50 193 ALA A CA 1
ATOM 1506 C C . ALA A 1 193 ? 5.374 -40.149 4.646 1.00 79.50 193 ALA A C 1
ATOM 1508 O O . ALA A 1 193 ? 4.841 -40.648 5.637 1.00 79.50 193 ALA A O 1
ATOM 1509 N N . GLN A 1 194 ? 5.818 -40.887 3.621 1.00 77.44 194 GLN A N 1
ATOM 1510 C CA . GLN A 1 194 ? 5.769 -42.354 3.593 1.00 77.44 194 GLN A CA 1
ATOM 1511 C C . GLN A 1 194 ? 6.678 -42.979 4.657 1.00 77.44 194 GLN A C 1
ATOM 1513 O O . GLN A 1 194 ? 6.204 -43.813 5.422 1.00 77.44 194 GLN A O 1
ATOM 1518 N N . THR A 1 195 ? 7.937 -42.540 4.772 1.00 72.69 195 THR A N 1
ATOM 1519 C CA . THR A 1 195 ? 8.876 -43.031 5.794 1.00 72.69 195 THR A CA 1
ATOM 1520 C C . THR A 1 195 ? 8.339 -42.765 7.195 1.00 72.69 195 THR A C 1
ATOM 1522 O O . THR A 1 195 ? 8.321 -43.661 8.026 1.00 72.69 195 THR A O 1
ATOM 1525 N N . ARG A 1 196 ? 7.782 -41.576 7.452 1.00 71.69 196 ARG A N 1
ATOM 1526 C CA . ARG A 1 196 ? 7.175 -41.250 8.751 1.00 71.69 196 ARG A CA 1
ATOM 1527 C C . ARG A 1 196 ? 5.920 -42.073 9.052 1.00 71.69 196 ARG A C 1
ATOM 1529 O O . ARG A 1 196 ? 5.638 -42.357 10.214 1.00 71.69 196 ARG A O 1
ATOM 1536 N N . ALA A 1 197 ? 5.146 -42.431 8.029 1.00 68.88 197 ALA A N 1
ATOM 1537 C CA . ALA A 1 197 ? 4.004 -43.327 8.177 1.00 68.88 197 ALA A CA 1
ATOM 1538 C C . ALA A 1 197 ? 4.443 -44.779 8.441 1.00 68.88 197 ALA A C 1
ATOM 1540 O O . ALA A 1 197 ? 3.768 -45.473 9.197 1.00 68.88 197 ALA A O 1
ATOM 1541 N N . GLN A 1 198 ? 5.569 -45.214 7.867 1.00 65.44 198 GLN A N 1
ATOM 1542 C CA . GLN A 1 198 ? 6.182 -46.522 8.120 1.00 65.44 198 GLN A CA 1
ATOM 1543 C C . GLN A 1 198 ? 6.804 -46.590 9.525 1.00 65.44 198 GLN A C 1
ATOM 1545 O O . GLN A 1 198 ? 6.468 -47.491 10.286 1.00 65.4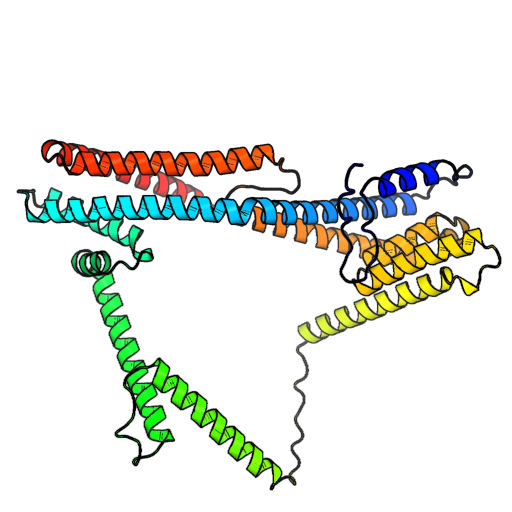4 198 GLN A O 1
ATOM 1550 N N . GLU A 1 199 ? 7.580 -45.583 9.935 1.00 61.81 199 GLU A N 1
ATOM 1551 C CA . GLU A 1 199 ? 8.122 -45.461 11.299 1.00 61.81 199 GLU A CA 1
ATOM 1552 C C . GLU A 1 199 ? 7.003 -45.379 12.353 1.00 61.81 199 GLU A C 1
ATOM 1554 O O . GLU A 1 199 ? 7.078 -46.010 13.403 1.00 61.81 199 GLU A O 1
ATOM 1559 N N . GLY A 1 200 ? 5.905 -44.669 12.061 1.00 57.31 200 GLY A N 1
ATOM 1560 C CA . GLY A 1 200 ? 4.728 -44.618 12.934 1.00 57.31 200 GLY A CA 1
ATOM 1561 C C . GLY A 1 200 ? 3.955 -45.942 13.043 1.00 57.31 200 GLY A C 1
ATOM 1562 O O . GLY A 1 200 ? 3.201 -46.122 14.001 1.00 57.31 200 GLY A O 1
ATOM 1563 N N . GLN A 1 201 ? 4.129 -46.864 12.089 1.00 50.50 201 GLN A N 1
ATOM 1564 C CA . GLN A 1 201 ? 3.584 -48.227 12.148 1.00 50.50 201 GLN A CA 1
ATOM 1565 C C . GLN A 1 201 ? 4.538 -49.195 12.865 1.00 50.50 201 GLN A C 1
ATOM 1567 O O . GLN A 1 201 ? 4.067 -50.071 13.590 1.00 50.50 201 GLN A O 1
ATOM 1572 N N . GLU A 1 202 ? 5.855 -49.005 12.759 1.00 45.75 202 GLU A N 1
ATOM 1573 C CA . GLU A 1 202 ? 6.848 -49.768 13.530 1.00 45.75 202 GLU A CA 1
ATOM 1574 C C . GLU A 1 202 ? 6.839 -49.388 15.025 1.00 45.75 202 GLU A C 1
ATOM 1576 O O . GLU A 1 202 ? 6.871 -50.271 15.888 1.00 45.75 202 GLU A O 1
ATOM 1581 N N . ASP A 1 203 ? 6.637 -48.108 15.362 1.00 47.03 203 ASP A N 1
ATOM 1582 C CA . ASP A 1 203 ? 6.435 -47.642 16.745 1.00 47.03 203 ASP A CA 1
ATOM 1583 C C . ASP A 1 203 ? 5.141 -48.193 17.386 1.00 47.03 203 ASP A C 1
ATOM 1585 O O . ASP A 1 203 ? 5.041 -48.296 18.613 1.00 47.03 203 ASP A O 1
ATOM 1589 N N . ALA A 1 204 ? 4.148 -48.592 16.579 1.00 42.97 204 ALA A N 1
ATOM 1590 C CA . ALA A 1 204 ? 2.918 -49.225 17.062 1.00 42.97 204 ALA A CA 1
ATOM 1591 C C . ALA A 1 204 ? 3.104 -50.715 17.413 1.00 42.97 204 ALA A C 1
ATOM 1593 O O . ALA A 1 204 ? 2.336 -51.247 18.216 1.00 42.97 204 ALA A O 1
ATOM 1594 N N . PHE A 1 205 ? 4.137 -51.376 16.874 1.00 42.97 205 PHE A N 1
ATOM 1595 C CA . PHE A 1 205 ? 4.483 -52.771 17.188 1.00 42.97 205 PHE A CA 1
ATOM 1596 C C . PHE A 1 205 ? 5.640 -52.901 18.203 1.00 42.97 205 PHE A C 1
ATOM 1598 O O . PHE A 1 205 ? 5.875 -53.983 18.737 1.00 42.97 205 PHE A O 1
ATOM 1605 N N . GLY A 1 206 ? 6.317 -51.793 18.533 1.00 41.03 206 GLY A N 1
ATOM 1606 C CA . GLY A 1 206 ? 7.395 -51.695 19.529 1.00 41.03 206 GLY A CA 1
ATOM 1607 C C . GLY A 1 206 ? 7.026 -50.954 20.823 1.00 41.03 206 GLY A C 1
ATOM 1608 O O . GLY A 1 206 ? 7.908 -50.443 21.516 1.00 41.03 206 GLY A O 1
ATOM 1609 N N . ALA A 1 207 ? 5.741 -50.862 21.178 1.00 40.38 207 ALA A N 1
ATOM 1610 C CA . ALA A 1 207 ? 5.276 -50.140 22.364 1.00 40.38 207 ALA A CA 1
ATOM 1611 C C . ALA A 1 207 ? 5.542 -50.895 23.686 1.00 40.38 207 ALA A C 1
ATOM 1613 O O . ALA A 1 207 ? 4.621 -51.309 24.384 1.00 40.38 207 ALA A O 1
ATOM 1614 N N . HIS A 1 208 ? 6.812 -51.009 24.082 1.00 39.88 208 HIS A N 1
ATOM 1615 C CA . HIS A 1 208 ? 7.189 -51.099 25.494 1.00 39.88 208 HIS A CA 1
ATOM 1616 C C . HIS A 1 208 ? 8.611 -50.564 25.731 1.00 39.88 208 HIS A C 1
ATOM 1618 O O . HIS A 1 208 ? 9.545 -51.299 26.028 1.00 39.88 208 HIS A O 1
ATOM 1624 N N . SER A 1 209 ? 8.782 -49.241 25.671 1.00 34.72 209 SER A N 1
ATOM 1625 C CA . SER A 1 209 ? 9.854 -48.594 26.432 1.00 34.72 209 SER A CA 1
ATOM 1626 C C . SER A 1 209 ? 9.486 -47.169 26.830 1.00 34.72 209 SER A C 1
ATOM 1628 O O . SER A 1 209 ? 9.057 -46.331 26.040 1.00 34.72 209 SER A O 1
ATOM 1630 N N . THR A 1 210 ? 9.608 -46.919 28.125 1.00 45.62 210 THR A N 1
ATOM 1631 C CA . THR A 1 210 ? 9.251 -45.695 28.832 1.00 45.62 210 THR A CA 1
ATOM 1632 C C . THR A 1 210 ? 10.085 -44.498 28.374 1.00 45.62 210 THR A C 1
ATOM 1634 O O . THR A 1 210 ? 11.272 -44.411 28.679 1.00 45.62 210 THR A O 1
ATOM 1637 N N . SER A 1 211 ? 9.445 -43.502 27.761 1.00 35.91 211 SER A N 1
ATOM 1638 C CA . SER A 1 211 ? 10.045 -42.189 27.506 1.00 35.91 211 SER A CA 1
ATOM 1639 C C . SER A 1 211 ? 9.270 -41.102 28.254 1.00 35.91 211 SER A C 1
ATOM 1641 O O . SER A 1 211 ? 8.247 -40.579 27.807 1.00 35.91 211 SER A O 1
ATOM 1643 N N . LYS A 1 212 ? 9.767 -40.761 29.451 1.00 41.41 212 LYS A N 1
ATOM 1644 C CA . LYS A 1 212 ? 9.383 -39.559 30.204 1.00 41.41 212 LYS A CA 1
ATOM 1645 C C . LYS A 1 212 ? 9.737 -38.323 29.369 1.00 41.41 212 LYS A C 1
ATOM 1647 O O . LYS A 1 212 ? 10.835 -37.778 29.488 1.00 41.41 212 LYS A O 1
ATOM 1652 N N . ARG A 1 213 ? 8.793 -37.828 28.564 1.00 38.41 213 ARG A N 1
ATOM 1653 C CA . ARG A 1 213 ? 8.872 -36.489 27.963 1.00 38.41 213 ARG A CA 1
ATOM 1654 C C . ARG A 1 213 ? 8.860 -35.438 29.076 1.00 38.41 213 ARG A C 1
ATOM 1656 O O . ARG A 1 213 ? 7.814 -35.088 29.620 1.00 38.41 213 ARG A O 1
ATOM 1663 N N . LYS A 1 214 ? 10.048 -34.924 29.409 1.00 40.31 214 LYS A N 1
ATOM 1664 C CA . LYS A 1 214 ? 10.229 -33.689 30.182 1.00 40.31 214 LYS A CA 1
ATOM 1665 C C . LYS A 1 214 ? 9.485 -32.563 29.460 1.00 40.31 214 LYS A C 1
ATOM 1667 O O . LYS A 1 214 ? 9.942 -32.066 28.434 1.00 40.31 214 LYS A O 1
ATOM 1672 N N . ARG A 1 215 ? 8.332 -32.165 30.003 1.00 44.00 215 ARG A N 1
ATOM 1673 C CA . ARG A 1 215 ? 7.653 -30.918 29.641 1.00 44.00 215 ARG A CA 1
ATOM 1674 C C . ARG A 1 215 ? 8.636 -29.773 29.896 1.00 44.00 215 ARG A C 1
ATOM 1676 O O . ARG A 1 215 ? 9.031 -29.554 31.042 1.00 44.00 215 ARG A O 1
ATOM 1683 N N . LYS A 1 216 ? 9.074 -29.090 28.833 1.00 46.62 216 LYS A N 1
ATOM 1684 C CA . LYS A 1 216 ? 9.824 -27.835 28.954 1.00 46.62 216 LYS A CA 1
ATOM 1685 C C . LYS A 1 216 ? 8.965 -26.869 29.770 1.00 46.62 216 LYS A C 1
ATOM 1687 O O . LYS A 1 216 ? 7.791 -26.676 29.463 1.00 46.62 216 LYS A O 1
ATOM 1692 N N . ARG A 1 217 ? 9.536 -26.337 30.853 1.00 50.56 217 ARG A N 1
ATOM 1693 C CA . ARG A 1 217 ? 8.904 -25.289 31.656 1.00 50.56 217 ARG A CA 1
ATOM 1694 C C . ARG A 1 217 ? 8.727 -24.055 30.754 1.00 50.56 217 ARG A C 1
ATOM 1696 O O . ARG A 1 217 ? 9.710 -23.688 30.113 1.00 50.56 217 ARG A O 1
ATOM 1703 N N . PRO A 1 218 ? 7.523 -23.463 30.669 1.00 44.22 218 PRO A N 1
ATOM 1704 C CA . PRO A 1 218 ? 7.321 -22.225 29.924 1.00 44.22 218 PRO A CA 1
ATOM 1705 C C . PRO A 1 218 ? 8.207 -21.118 30.502 1.00 44.22 218 PRO A C 1
ATOM 1707 O O . PRO A 1 218 ? 8.476 -21.098 31.706 1.00 44.22 218 PRO A O 1
ATOM 1710 N N . SER A 1 219 ? 8.705 -20.243 29.634 1.00 55.81 219 SER A N 1
ATOM 1711 C CA . SER A 1 219 ? 9.633 -19.175 30.019 1.00 55.81 219 SER A CA 1
ATOM 1712 C C . SER A 1 219 ? 8.915 -18.144 30.903 1.00 55.81 219 SER A C 1
ATOM 1714 O O . SER A 1 219 ? 7.709 -17.955 30.765 1.00 55.81 219 SER A O 1
ATOM 1716 N N . ALA A 1 220 ? 9.628 -17.445 31.794 1.00 53.88 220 ALA A N 1
ATOM 1717 C CA . ALA A 1 220 ? 9.052 -16.442 32.707 1.00 53.88 220 ALA A CA 1
ATOM 1718 C C . ALA A 1 220 ? 8.054 -15.436 32.061 1.00 53.88 220 ALA A C 1
ATOM 1720 O O . ALA A 1 220 ? 7.005 -15.203 32.664 1.00 53.88 220 ALA A O 1
ATOM 1721 N N . PRO A 1 221 ? 8.281 -14.900 30.840 1.00 49.53 221 PRO A N 1
ATOM 1722 C CA . PRO A 1 221 ? 7.296 -14.035 30.174 1.00 49.53 221 PRO A CA 1
ATOM 1723 C C . PRO A 1 221 ? 6.046 -14.775 29.653 1.00 49.53 221 PRO A C 1
ATOM 1725 O O . PRO A 1 221 ? 4.958 -14.206 29.655 1.00 49.53 221 PRO A O 1
ATOM 1728 N N . GLU A 1 222 ? 6.155 -16.051 29.261 1.00 42.62 222 GLU A N 1
ATOM 1729 C CA . GLU A 1 222 ? 4.999 -16.886 28.883 1.00 42.62 222 GLU A CA 1
ATOM 1730 C C . GLU A 1 222 ? 4.188 -17.330 30.106 1.00 42.62 222 GLU A C 1
ATOM 1732 O O . GLU A 1 222 ? 2.973 -17.484 30.027 1.00 42.62 222 GLU A O 1
ATOM 1737 N N . GLN A 1 223 ? 4.845 -17.520 31.253 1.00 48.19 223 GLN A N 1
ATOM 1738 C CA . GLN A 1 223 ? 4.162 -17.787 32.518 1.00 48.19 223 GLN A CA 1
ATOM 1739 C C . GLN A 1 223 ? 3.408 -16.555 33.015 1.00 48.19 223 GLN A C 1
ATOM 1741 O O . GLN A 1 223 ? 2.261 -16.701 33.429 1.00 48.19 223 GLN A O 1
ATOM 1746 N N . GLN A 1 224 ? 3.993 -15.357 32.904 1.00 46.00 224 GLN A N 1
ATOM 1747 C CA . GLN A 1 224 ? 3.306 -14.106 33.236 1.00 46.00 224 GLN A CA 1
ATOM 1748 C C . GLN A 1 224 ? 2.111 -13.836 32.319 1.00 46.00 224 GLN A C 1
ATOM 1750 O O . GLN A 1 224 ? 1.039 -13.515 32.824 1.00 46.00 224 GLN A O 1
ATOM 1755 N N . SER A 1 225 ? 2.241 -14.031 31.002 1.00 44.28 225 SER A N 1
ATOM 1756 C CA . SER A 1 225 ? 1.118 -13.831 30.075 1.00 44.28 225 SER A CA 1
ATOM 1757 C C . SER A 1 225 ? 0.006 -14.870 30.267 1.00 44.28 225 SER A C 1
ATOM 1759 O O . SER A 1 225 ? -1.175 -14.525 30.217 1.00 44.28 225 SER A O 1
ATOM 1761 N N . GLN A 1 226 ? 0.351 -16.128 30.569 1.00 41.81 226 GLN A N 1
ATOM 1762 C CA . GLN A 1 226 ? -0.627 -17.166 30.910 1.00 41.81 226 GLN A CA 1
ATOM 1763 C C . GLN A 1 226 ? -1.298 -16.912 32.263 1.00 41.81 226 GLN A C 1
ATOM 1765 O O . GLN A 1 226 ? -2.504 -17.128 32.375 1.00 41.81 226 GLN A O 1
ATOM 1770 N N . GLN A 1 227 ? -0.560 -16.426 33.263 1.00 46.78 227 GLN A N 1
ATOM 1771 C CA . GLN A 1 227 ? -1.109 -16.036 34.565 1.00 46.78 227 GLN A CA 1
ATOM 1772 C C . GLN A 1 227 ? -2.039 -14.832 34.426 1.00 46.78 227 GLN A C 1
ATOM 1774 O O . GLN A 1 227 ? -3.174 -14.906 34.875 1.00 46.78 227 GLN A O 1
ATOM 1779 N N . GLN A 1 228 ? -1.649 -13.791 33.687 1.00 46.00 228 GLN A N 1
ATOM 1780 C CA . GLN A 1 228 ? -2.529 -12.656 33.393 1.00 46.00 228 GLN A CA 1
ATOM 1781 C C . GLN A 1 228 ? -3.766 -13.066 32.594 1.00 46.00 228 GLN A C 1
ATOM 1783 O O . GLN A 1 228 ? -4.868 -12.632 32.919 1.00 46.00 228 GLN A O 1
ATOM 1788 N N . ALA A 1 229 ? -3.645 -13.948 31.599 1.00 43.97 229 ALA A N 1
ATOM 1789 C CA . ALA A 1 229 ? -4.803 -14.455 30.864 1.00 43.97 229 ALA A CA 1
ATOM 1790 C C . ALA A 1 229 ? -5.739 -15.303 31.749 1.00 43.97 229 ALA A C 1
ATOM 1792 O O . ALA A 1 229 ? -6.963 -15.248 31.591 1.00 43.97 229 ALA A O 1
ATOM 1793 N N . GLN A 1 230 ? -5.189 -16.079 32.688 1.00 46.12 230 GLN A N 1
ATOM 1794 C CA . GLN A 1 230 ? -5.964 -16.843 33.670 1.00 46.12 230 GLN A CA 1
ATOM 1795 C C . GLN A 1 230 ? -6.643 -15.929 34.695 1.00 46.12 230 GLN A C 1
ATOM 1797 O O . GLN A 1 230 ? -7.838 -16.099 34.941 1.00 46.12 230 GLN A O 1
ATOM 1802 N N . ASP A 1 231 ? -5.943 -14.917 35.202 1.00 54.50 231 ASP A N 1
ATOM 1803 C CA . ASP A 1 231 ? -6.470 -13.922 36.137 1.00 54.50 231 ASP A CA 1
ATOM 1804 C C . ASP A 1 231 ? -7.570 -13.076 35.492 1.00 54.50 231 ASP A C 1
ATOM 1806 O O . ASP A 1 231 ? -8.608 -12.819 36.106 1.00 54.50 231 ASP A O 1
ATOM 1810 N N . THR A 1 232 ? -7.413 -12.720 34.214 1.00 49.47 232 THR A N 1
ATOM 1811 C CA . THR A 1 232 ? -8.433 -11.983 33.454 1.00 49.47 232 THR A CA 1
ATOM 1812 C C . THR A 1 232 ? -9.691 -12.834 33.281 1.00 49.47 232 THR A C 1
ATOM 1814 O O . THR A 1 232 ? -10.790 -12.359 33.556 1.00 49.47 232 THR A O 1
ATOM 1817 N N . LYS A 1 233 ? -9.558 -14.123 32.927 1.00 53.75 233 LYS A N 1
ATOM 1818 C CA . LYS A 1 233 ? -10.693 -15.064 32.818 1.00 53.75 233 LYS A CA 1
ATOM 1819 C C . LYS A 1 233 ? -11.357 -15.355 34.168 1.00 53.75 233 LYS A C 1
ATOM 1821 O O . LYS A 1 233 ? -12.579 -15.508 34.224 1.00 53.75 233 LYS A O 1
ATOM 1826 N N . ALA A 1 234 ? -10.580 -15.430 35.248 1.00 57.59 234 ALA A N 1
ATOM 1827 C CA . ALA A 1 234 ? -11.091 -15.598 36.606 1.00 57.59 234 ALA A CA 1
ATOM 1828 C C . ALA A 1 234 ? -11.884 -14.361 37.058 1.00 57.59 234 ALA A C 1
ATOM 1830 O O . ALA A 1 234 ? -12.984 -14.492 37.600 1.00 57.59 234 ALA A O 1
ATOM 1831 N N . THR A 1 235 ? -11.376 -13.168 36.744 1.00 56.69 235 THR A N 1
ATOM 1832 C CA . THR A 1 235 ? -12.041 -11.884 36.997 1.00 56.69 235 THR A CA 1
ATOM 1833 C C . THR A 1 235 ? -13.343 -11.772 36.197 1.00 56.69 235 THR A C 1
ATOM 1835 O O . THR A 1 235 ? -14.389 -11.476 36.773 1.00 56.69 235 THR A O 1
ATOM 1838 N N . LEU A 1 236 ? -13.324 -12.138 34.910 1.00 59.72 236 LEU A N 1
ATOM 1839 C CA . LEU A 1 236 ? -14.494 -12.182 34.020 1.00 59.72 236 LEU A CA 1
ATOM 1840 C C . LEU A 1 236 ? -15.597 -13.105 34.557 1.00 59.72 236 LEU A C 1
ATOM 1842 O O . LEU A 1 236 ? -16.760 -12.712 34.639 1.00 59.72 236 LEU A O 1
ATOM 1846 N N . ARG A 1 237 ? -15.230 -14.322 34.984 1.00 64.62 237 ARG A N 1
ATOM 1847 C CA . ARG A 1 237 ? -16.162 -15.275 35.610 1.00 64.62 237 ARG A CA 1
ATOM 1848 C C . ARG A 1 237 ? -16.718 -14.766 36.934 1.00 64.62 237 ARG A C 1
ATOM 1850 O O . ARG A 1 237 ? -17.889 -15.003 37.219 1.00 64.62 237 ARG A O 1
ATOM 1857 N N . SER A 1 238 ? -15.904 -14.089 37.742 1.00 63.38 238 SER A N 1
ATOM 1858 C CA . SER A 1 238 ? -16.338 -13.525 39.023 1.00 63.38 238 SER A CA 1
ATOM 1859 C C . SER A 1 238 ? -17.373 -12.413 38.824 1.00 63.38 238 SER A C 1
ATOM 1861 O O . SER A 1 238 ? -18.450 -12.474 39.419 1.00 63.38 238 SER A O 1
ATOM 1863 N N . ILE A 1 239 ? -17.092 -11.465 37.921 1.00 63.50 239 ILE A N 1
ATOM 1864 C CA . ILE A 1 239 ? -17.989 -10.352 37.569 1.00 63.50 239 ILE A CA 1
ATOM 1865 C C . ILE A 1 239 ? -19.292 -10.883 36.963 1.00 63.50 239 ILE A C 1
ATOM 1867 O O . ILE A 1 239 ? -20.377 -10.514 37.409 1.00 63.50 239 ILE A O 1
ATOM 1871 N N . PHE A 1 240 ? -19.202 -11.819 36.012 1.00 65.38 240 PHE A N 1
ATOM 1872 C CA . PHE A 1 240 ? -20.376 -12.449 35.406 1.00 65.38 240 PHE A CA 1
ATOM 1873 C C . PHE A 1 240 ? -21.238 -13.185 36.438 1.00 65.38 240 PHE A C 1
ATOM 1875 O O . PHE A 1 240 ? -22.454 -13.032 36.442 1.00 65.38 240 PHE A O 1
ATOM 1882 N N . ARG A 1 241 ? -20.632 -13.940 37.363 1.00 69.75 241 ARG A N 1
ATOM 1883 C CA . ARG A 1 241 ? -21.371 -14.646 38.421 1.00 69.75 241 ARG A CA 1
ATOM 1884 C C . ARG A 1 241 ? -22.055 -13.680 39.391 1.00 69.75 241 ARG A C 1
ATOM 1886 O O . ARG A 1 241 ? -23.155 -13.968 39.856 1.00 69.75 241 ARG A O 1
ATOM 1893 N N . GLN A 1 242 ? -21.417 -12.553 39.706 1.00 65.50 242 GLN A N 1
ATOM 1894 C CA . GLN A 1 242 ? -22.016 -11.510 40.540 1.00 65.50 242 GLN A CA 1
ATOM 1895 C C . GLN A 1 242 ? -23.215 -10.855 39.845 1.00 65.50 242 GLN A C 1
ATOM 1897 O O . GLN A 1 242 ? -24.267 -10.741 40.468 1.00 65.50 242 GLN A O 1
ATOM 1902 N N . LEU A 1 243 ? -23.083 -10.518 38.558 1.00 65.31 243 LEU A N 1
ATOM 1903 C 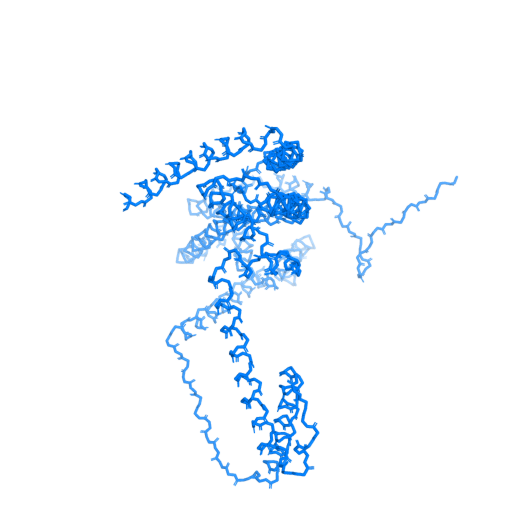CA . LEU A 1 243 ? -24.170 -9.988 37.729 1.00 65.31 243 LEU A CA 1
ATOM 1904 C C . LEU A 1 243 ? -25.327 -10.979 37.583 1.00 65.31 243 LEU A C 1
ATOM 1906 O O . LEU A 1 243 ? -26.473 -10.624 37.828 1.00 65.31 243 LEU A O 1
ATOM 1910 N N . ALA A 1 244 ? -25.037 -12.238 37.253 1.00 69.81 244 ALA A N 1
ATOM 1911 C CA . ALA A 1 244 ? -26.048 -13.282 37.095 1.00 69.81 244 ALA A CA 1
ATOM 1912 C C . ALA A 1 244 ? -26.832 -13.541 38.393 1.00 69.81 244 ALA A C 1
ATOM 1914 O O . ALA A 1 244 ? -28.021 -13.841 38.354 1.00 69.81 244 ALA A O 1
ATOM 1915 N N . SER A 1 245 ? -26.178 -13.401 39.551 1.00 69.88 245 SER A N 1
ATOM 1916 C CA . SER A 1 245 ? -26.810 -13.560 40.866 1.00 69.88 245 SER A CA 1
ATOM 1917 C C . SER A 1 245 ? -27.729 -12.386 41.236 1.00 69.88 245 SER A C 1
ATOM 1919 O O . SER A 1 245 ? -28.759 -12.604 41.878 1.00 69.88 245 SER A O 1
ATOM 1921 N N . SER A 1 246 ? -27.391 -11.152 40.831 1.00 64.19 246 SER A N 1
ATOM 1922 C CA . SER A 1 246 ? -28.212 -9.955 41.083 1.00 64.19 246 SER A CA 1
ATOM 1923 C C . SER A 1 246 ? -29.359 -9.777 40.080 1.00 64.19 246 SER A C 1
ATOM 1925 O O . SER A 1 246 ? -30.408 -9.242 40.441 1.00 64.19 246 SER A O 1
ATOM 1927 N N . LEU A 1 247 ? -29.185 -10.245 38.840 1.00 64.62 247 LEU A N 1
ATOM 1928 C CA . LEU A 1 247 ? -30.157 -10.143 37.741 1.00 64.62 247 LEU A CA 1
ATOM 1929 C C . LEU A 1 247 ? -31.066 -11.362 37.567 1.00 64.62 247 LEU A C 1
ATOM 1931 O O . LEU A 1 247 ? -31.841 -11.385 36.616 1.00 64.62 247 LEU A O 1
ATOM 1935 N N . HIS A 1 248 ? -30.990 -12.379 38.432 1.00 71.25 248 HIS A N 1
ATOM 1936 C CA . HIS A 1 248 ? -31.691 -13.637 38.170 1.00 71.25 248 HIS A CA 1
ATOM 1937 C C . HIS A 1 248 ? -33.228 -13.456 38.148 1.00 71.25 248 HIS A C 1
ATOM 1939 O O . HIS A 1 248 ? -33.811 -13.167 39.198 1.00 71.25 248 HIS A O 1
ATOM 1945 N N . PRO A 1 249 ? -33.908 -13.678 37.003 1.00 60.97 249 PRO A N 1
ATOM 1946 C CA . PRO A 1 249 ? -35.335 -13.382 36.846 1.00 60.97 249 PRO A CA 1
ATOM 1947 C C . PRO A 1 249 ? -36.257 -14.274 37.698 1.00 60.97 249 PRO A C 1
ATOM 1949 O O . PRO A 1 249 ? -37.370 -13.866 38.006 1.00 60.97 249 PRO A O 1
ATOM 1952 N N . ASP A 1 250 ? -35.800 -15.451 38.151 1.00 64.06 250 ASP A N 1
ATOM 1953 C CA . ASP A 1 250 ? -36.587 -16.324 39.054 1.00 64.06 250 ASP A CA 1
ATOM 1954 C C . ASP A 1 250 ? -36.740 -15.801 40.490 1.00 64.06 250 ASP A C 1
ATOM 1956 O O . ASP A 1 250 ? -37.485 -16.382 41.276 1.00 64.06 250 ASP A O 1
ATOM 1960 N N . ARG A 1 251 ? -36.039 -14.727 40.867 1.00 56.44 251 ARG A N 1
ATOM 1961 C CA . ARG A 1 251 ? -36.143 -14.149 42.215 1.00 56.44 251 ARG A CA 1
ATOM 1962 C C . ARG A 1 251 ? -37.178 -13.031 42.332 1.00 56.44 251 ARG A C 1
ATOM 1964 O O . ARG A 1 251 ? -37.397 -12.553 43.440 1.00 56.44 251 ARG A O 1
ATOM 1971 N N . GLU A 1 252 ? -37.816 -12.640 41.230 1.00 59.31 252 GLU A N 1
ATOM 1972 C CA . GLU A 1 252 ? -38.715 -11.488 41.192 1.00 59.31 252 GLU A CA 1
ATOM 1973 C C . GLU A 1 252 ? -40.183 -11.904 41.044 1.00 59.31 252 GLU A C 1
ATOM 1975 O O . GLU A 1 252 ? -40.574 -12.557 40.076 1.00 59.31 252 GLU A O 1
ATOM 1980 N N . THR A 1 253 ? -41.014 -11.493 42.004 1.00 55.00 253 THR A N 1
ATOM 1981 C CA . THR A 1 253 ? -42.458 -11.793 42.040 1.00 55.00 253 THR A CA 1
ATOM 1982 C C . THR A 1 253 ? -43.288 -10.823 41.188 1.00 55.00 253 THR A C 1
ATOM 1984 O O . THR A 1 253 ? -44.458 -11.080 40.920 1.00 55.00 253 THR A O 1
ATOM 1987 N N . ASN A 1 254 ? -42.700 -9.699 40.760 1.00 73.25 254 ASN A N 1
ATOM 1988 C CA . ASN A 1 254 ? -43.355 -8.688 39.931 1.00 73.25 254 ASN A CA 1
ATOM 1989 C C . ASN A 1 254 ? -43.066 -8.937 38.439 1.00 73.25 254 ASN A C 1
ATOM 1991 O O . ASN A 1 254 ? -41.909 -8.971 38.022 1.00 73.25 254 ASN A O 1
ATOM 1995 N N . HIS A 1 255 ? -44.120 -9.073 37.630 1.00 67.12 255 HIS A N 1
ATOM 1996 C CA . HIS A 1 255 ? -44.026 -9.387 36.201 1.00 67.12 255 HIS A CA 1
ATOM 1997 C C . HIS A 1 255 ? -43.251 -8.336 35.386 1.00 67.12 255 HIS A C 1
ATOM 1999 O O . HIS A 1 255 ? -42.471 -8.708 34.515 1.00 67.12 255 HIS A O 1
ATOM 2005 N N . VAL A 1 256 ? -43.398 -7.046 35.706 1.00 65.75 256 VAL A N 1
ATOM 2006 C CA . VAL A 1 256 ? -42.740 -5.951 34.962 1.00 65.75 256 VAL A CA 1
ATOM 2007 C C . VAL A 1 256 ? -41.230 -5.908 35.234 1.00 65.75 256 VAL A C 1
ATOM 2009 O O . VAL A 1 256 ? -40.422 -5.723 34.326 1.00 65.75 256 VAL A O 1
ATOM 2012 N N . GLU A 1 257 ? -40.821 -6.141 36.482 1.00 63.19 257 GLU A N 1
ATOM 2013 C CA . GLU A 1 257 ? -39.401 -6.200 36.860 1.00 63.19 257 GLU A CA 1
ATOM 2014 C C . GLU A 1 257 ? -38.723 -7.479 36.341 1.00 63.19 257 GLU A C 1
ATOM 2016 O O . GLU A 1 257 ? -37.536 -7.470 36.011 1.00 63.19 257 GLU A O 1
ATOM 2021 N N . ARG A 1 258 ? -39.478 -8.576 36.195 1.00 69.44 258 ARG A N 1
ATOM 2022 C CA . ARG A 1 258 ? -38.975 -9.832 35.625 1.00 69.44 258 ARG A CA 1
ATOM 2023 C C . ARG A 1 258 ? -38.609 -9.693 34.144 1.00 69.44 258 ARG A C 1
ATOM 2025 O O . ARG A 1 258 ? -37.559 -10.195 33.741 1.00 69.44 258 ARG A O 1
ATOM 2032 N N . GLU A 1 259 ? -39.418 -8.992 33.350 1.00 69.62 259 GLU A N 1
ATOM 2033 C CA . GLU A 1 259 ? -39.096 -8.683 31.946 1.00 69.62 259 GLU A CA 1
ATOM 2034 C C . GLU A 1 259 ? -37.845 -7.801 31.848 1.00 69.62 259 GLU A C 1
ATOM 2036 O O . GLU A 1 259 ? -36.877 -8.170 31.181 1.00 69.62 259 GLU A O 1
ATOM 2041 N N . ARG A 1 260 ? -37.790 -6.714 32.630 1.00 68.06 260 ARG A N 1
ATOM 2042 C CA . ARG A 1 260 ? -36.628 -5.811 32.682 1.00 68.06 260 ARG A CA 1
ATOM 2043 C C . ARG A 1 260 ? -35.325 -6.542 33.038 1.00 68.06 260 ARG A C 1
ATOM 2045 O O . ARG A 1 260 ? -34.286 -6.304 32.417 1.00 68.06 260 ARG A O 1
ATOM 2052 N N . LYS A 1 261 ? -35.359 -7.449 34.022 1.00 71.38 261 LYS A N 1
ATOM 2053 C CA . LYS A 1 261 ? -34.193 -8.263 34.415 1.00 71.38 261 LYS A CA 1
ATOM 2054 C C . LYS A 1 261 ? -33.814 -9.309 33.366 1.00 71.38 261 LYS A C 1
ATOM 2056 O O . LYS A 1 261 ? -32.630 -9.602 33.215 1.00 71.38 261 LYS A O 1
ATOM 2061 N N . THR A 1 262 ? -34.780 -9.830 32.613 1.00 71.12 262 THR A N 1
ATOM 2062 C CA . THR A 1 262 ? -34.525 -10.787 31.524 1.00 71.12 262 THR A CA 1
ATOM 2063 C C . THR A 1 262 ? -33.751 -10.128 30.379 1.00 71.12 262 THR A C 1
ATOM 2065 O O . THR A 1 262 ? -32.742 -10.678 29.927 1.00 71.12 262 THR A O 1
ATOM 2068 N N . ASP A 1 263 ? -34.134 -8.912 29.987 1.00 70.38 263 ASP A N 1
ATOM 2069 C CA . ASP A 1 263 ? -33.437 -8.146 28.945 1.00 70.38 263 ASP A CA 1
ATOM 2070 C C . ASP A 1 263 ? -32.009 -7.773 29.355 1.00 70.38 263 ASP A C 1
ATOM 2072 O O . ASP A 1 263 ? -31.056 -7.955 28.591 1.00 70.38 263 ASP A O 1
ATOM 2076 N N . LEU A 1 264 ? -31.835 -7.306 30.593 1.00 68.00 264 LEU A N 1
ATOM 2077 C CA . LEU A 1 264 ? -30.517 -6.998 31.149 1.00 68.00 264 LEU A CA 1
ATOM 2078 C C . LEU A 1 264 ? -29.634 -8.251 31.251 1.00 68.00 264 LEU A C 1
ATOM 2080 O O . LEU A 1 264 ? -28.449 -8.198 30.922 1.00 68.00 264 LEU A O 1
ATOM 2084 N N . MET A 1 265 ? -30.197 -9.400 31.634 1.00 74.06 265 MET A N 1
ATOM 2085 C CA . MET A 1 265 ? -29.457 -10.663 31.687 1.00 74.06 265 MET A CA 1
ATOM 2086 C C . MET A 1 265 ? -29.039 -11.149 30.289 1.00 74.06 265 MET A C 1
ATOM 2088 O O . MET A 1 265 ? -27.935 -11.671 30.118 1.00 74.06 265 MET A O 1
ATOM 2092 N N . SER A 1 266 ? -29.871 -10.932 29.265 1.00 71.56 266 SER A N 1
ATOM 2093 C CA . SER A 1 266 ? -29.515 -11.205 27.865 1.00 71.56 266 SER A CA 1
ATOM 2094 C C . SER A 1 266 ? -28.324 -10.352 27.406 1.00 71.56 266 SER A C 1
ATOM 2096 O O . SER A 1 266 ? -27.363 -10.870 26.827 1.00 71.56 266 SER A O 1
ATOM 2098 N N . GLN A 1 267 ? -28.316 -9.063 27.759 1.00 68.50 267 GLN A N 1
ATOM 2099 C CA . GLN A 1 267 ? -27.205 -8.151 27.469 1.00 68.50 267 GLN A CA 1
ATOM 2100 C C . GLN A 1 267 ? -25.909 -8.563 28.189 1.00 68.50 267 GLN A C 1
ATOM 2102 O O . GLN A 1 267 ? -24.845 -8.597 27.564 1.00 68.50 267 GLN A O 1
ATOM 2107 N N . VAL A 1 268 ? -25.994 -8.969 29.462 1.00 71.06 268 VAL A N 1
ATOM 2108 C CA . VAL A 1 268 ? -24.862 -9.516 30.237 1.00 71.06 268 VAL A CA 1
ATOM 2109 C C . VAL A 1 268 ? -24.322 -10.796 29.591 1.00 71.06 268 VAL A C 1
ATOM 2111 O O . VAL A 1 268 ? -23.110 -10.950 29.427 1.00 71.06 268 VAL A O 1
ATOM 2114 N N . ASN A 1 269 ? -25.200 -11.698 29.152 1.00 69.75 269 ASN A N 1
ATOM 2115 C CA . ASN A 1 269 ? -24.806 -12.923 28.453 1.00 69.75 269 ASN A CA 1
ATOM 2116 C C . ASN A 1 269 ? -24.112 -12.633 27.113 1.00 69.75 269 ASN A C 1
ATOM 2118 O O . ASN A 1 269 ? -23.130 -13.297 26.775 1.00 69.75 269 ASN A O 1
ATOM 2122 N N . ALA A 1 270 ? -24.579 -11.634 26.358 1.00 67.94 270 ALA A N 1
ATOM 2123 C CA . ALA A 1 270 ? -23.953 -11.214 25.106 1.00 67.94 270 ALA A CA 1
ATOM 2124 C C . ALA A 1 270 ? -22.555 -10.613 25.335 1.00 67.94 270 ALA A C 1
ATOM 2126 O O . ALA A 1 270 ? -21.609 -10.971 24.632 1.00 67.94 270 ALA A O 1
ATOM 2127 N N . ALA A 1 271 ? -22.395 -9.761 26.351 1.00 64.50 271 ALA A N 1
ATOM 2128 C CA . ALA A 1 271 ? -21.099 -9.202 26.738 1.00 64.50 271 ALA A CA 1
ATOM 2129 C C . ALA A 1 271 ? -20.114 -10.286 27.219 1.00 64.50 271 ALA A C 1
ATOM 2131 O O . ALA A 1 271 ? -18.948 -10.287 26.821 1.00 64.50 271 ALA A O 1
ATOM 2132 N N . TYR A 1 272 ? -20.590 -11.270 27.989 1.00 59.38 272 TYR A N 1
ATOM 2133 C CA . TYR A 1 272 ? -19.783 -12.411 28.432 1.00 59.38 272 TYR A CA 1
ATOM 2134 C C . TYR A 1 272 ? -19.322 -13.303 27.274 1.00 59.38 272 TYR A C 1
ATOM 2136 O O . TYR A 1 272 ? -18.153 -13.687 27.227 1.00 59.38 272 TYR A O 1
ATOM 2144 N N . LYS A 1 273 ? -20.198 -13.585 26.297 1.00 62.94 273 LYS A N 1
ATOM 2145 C CA . LYS A 1 273 ? -19.828 -14.335 25.082 1.00 62.94 273 LYS A CA 1
ATOM 2146 C C . LYS A 1 273 ? -18.738 -13.627 24.273 1.00 62.94 273 LYS A C 1
ATOM 2148 O O . LYS A 1 273 ? -17.855 -14.297 23.747 1.00 62.94 273 LYS A O 1
ATOM 2153 N N . ARG A 1 274 ? -18.764 -12.290 24.223 1.00 61.75 274 ARG A N 1
ATOM 2154 C CA . ARG A 1 274 ? -17.733 -11.462 23.573 1.00 61.75 274 ARG A CA 1
ATOM 2155 C C . ARG A 1 274 ? -16.445 -11.305 24.396 1.00 61.75 274 ARG A C 1
ATOM 2157 O O . ARG A 1 274 ? -15.527 -10.645 23.932 1.00 61.75 274 ARG A O 1
ATOM 2164 N N . GLN A 1 275 ? -16.369 -11.900 25.595 1.00 51.59 275 GLN A N 1
ATOM 2165 C CA . GLN A 1 275 ? -15.282 -11.695 26.568 1.00 51.59 275 GLN A CA 1
ATOM 2166 C C . GLN A 1 275 ? -15.038 -10.208 26.885 1.00 51.59 275 GLN A C 1
ATOM 2168 O O . GLN A 1 275 ? -13.934 -9.801 27.242 1.00 51.59 275 GLN A O 1
ATOM 2173 N N . ASP A 1 276 ? -16.092 -9.399 26.786 1.00 62.94 276 ASP A N 1
ATOM 2174 C CA . ASP A 1 276 ? -16.034 -7.956 26.954 1.00 62.94 276 ASP A CA 1
ATOM 2175 C C . ASP A 1 276 ? -16.172 -7.607 28.442 1.00 62.94 276 ASP A C 1
ATOM 2177 O O . ASP A 1 276 ? -17.259 -7.341 28.966 1.00 62.94 276 ASP A O 1
ATOM 2181 N N . VAL A 1 277 ? -15.034 -7.669 29.143 1.00 60.94 277 VAL A N 1
ATOM 2182 C CA . VAL A 1 277 ? -14.898 -7.334 30.573 1.00 60.94 277 VAL A CA 1
ATOM 2183 C C . VAL A 1 277 ? -15.466 -5.939 30.859 1.00 60.94 277 VAL A C 1
ATOM 2185 O O . VAL A 1 277 ? -16.033 -5.701 31.924 1.00 60.94 277 VAL A O 1
ATOM 2188 N N . ALA A 1 278 ? -15.347 -5.027 29.898 1.00 57.41 278 ALA A N 1
ATOM 2189 C CA . ALA A 1 278 ? -15.740 -3.637 30.026 1.00 57.41 278 ALA A CA 1
ATOM 2190 C C . ALA A 1 278 ? -17.246 -3.456 29.949 1.00 57.41 278 ALA A C 1
ATOM 2192 O O . ALA A 1 278 ? -17.811 -2.773 30.795 1.00 57.41 278 ALA A O 1
ATOM 2193 N N . ALA A 1 279 ? -17.903 -4.105 28.987 1.00 61.72 279 ALA A N 1
ATOM 2194 C CA . ALA A 1 279 ? -19.357 -4.117 28.904 1.00 61.72 279 ALA A CA 1
ATOM 2195 C C . ALA A 1 279 ? -19.985 -4.788 30.135 1.00 61.72 279 ALA A C 1
ATOM 2197 O O . ALA A 1 279 ? -20.996 -4.310 30.646 1.00 61.72 279 ALA A O 1
ATOM 2198 N N . LEU A 1 280 ? -19.360 -5.846 30.666 1.00 65.25 280 LEU A N 1
ATOM 2199 C CA . LEU A 1 280 ? -19.805 -6.481 31.909 1.00 65.25 280 LEU A CA 1
ATOM 2200 C C . LEU A 1 280 ? -19.644 -5.555 33.119 1.00 65.25 280 LEU A C 1
ATOM 2202 O O . LEU A 1 280 ? -20.583 -5.388 33.893 1.00 65.25 280 LEU A O 1
ATOM 2206 N N . LEU A 1 281 ? -18.493 -4.900 33.266 1.00 60.31 281 LEU A N 1
ATOM 2207 C CA . LEU A 1 281 ? -18.285 -3.911 34.327 1.00 60.31 281 LEU A CA 1
ATOM 2208 C C . LEU A 1 281 ? -19.210 -2.705 34.176 1.00 60.31 281 LEU A C 1
ATOM 2210 O O . LEU A 1 281 ? -19.746 -2.228 35.169 1.00 60.31 281 LEU A O 1
ATOM 2214 N N . HIS A 1 282 ? -19.451 -2.246 32.950 1.00 61.66 282 HIS A N 1
ATOM 2215 C CA . HIS A 1 282 ? -20.381 -1.167 32.636 1.00 61.66 282 HIS A CA 1
ATOM 2216 C C . HIS A 1 282 ? -21.803 -1.514 33.089 1.00 61.66 282 HIS A C 1
ATOM 2218 O O . HIS A 1 282 ? -22.446 -0.710 33.759 1.00 61.66 282 HIS A O 1
ATOM 2224 N N . MET A 1 283 ? -22.278 -2.729 32.796 1.00 67.94 283 MET A N 1
ATOM 2225 C CA . MET A 1 283 ? -23.583 -3.206 33.268 1.00 67.94 283 MET A CA 1
ATOM 2226 C C . MET A 1 283 ? -23.620 -3.328 34.792 1.00 67.94 283 MET A C 1
ATOM 2228 O O . MET A 1 283 ? -24.598 -2.912 35.407 1.00 67.94 283 MET A O 1
ATOM 2232 N N . GLN A 1 284 ? -22.541 -3.809 35.416 1.00 65.12 284 GLN A N 1
ATOM 2233 C CA . GLN A 1 284 ? -22.452 -3.893 36.875 1.00 65.12 284 GLN A CA 1
ATOM 2234 C C . GLN A 1 284 ? -22.541 -2.503 37.508 1.00 65.12 284 GLN A C 1
ATOM 2236 O O . GLN A 1 284 ? -23.328 -2.295 38.423 1.00 65.12 284 GLN A O 1
ATOM 2241 N N . VAL A 1 285 ? -21.805 -1.526 36.981 1.00 58.25 285 VAL A N 1
ATOM 2242 C CA . VAL A 1 285 ? -21.816 -0.136 37.452 1.00 58.25 285 VAL A CA 1
ATOM 2243 C C . VAL A 1 285 ? -23.160 0.543 37.218 1.00 58.25 285 VAL A C 1
ATOM 2245 O O . VAL A 1 285 ? -23.639 1.243 38.108 1.00 58.25 285 VAL A O 1
ATOM 2248 N N . HIS A 1 286 ? -23.781 0.351 36.055 1.00 61.03 286 HIS A N 1
ATOM 2249 C CA . HIS A 1 286 ? -25.083 0.937 35.745 1.00 61.03 286 HIS A CA 1
ATOM 2250 C C . HIS A 1 286 ? -26.151 0.434 36.720 1.00 61.03 286 HIS A C 1
ATOM 2252 O O . HIS A 1 286 ? -26.857 1.233 37.326 1.00 61.03 286 HIS A O 1
ATOM 2258 N N . MET A 1 287 ? -26.179 -0.878 36.965 1.00 61.69 287 MET A N 1
ATOM 2259 C CA . MET A 1 287 ? -27.047 -1.487 37.973 1.00 61.69 287 MET A CA 1
ATOM 2260 C C . MET A 1 287 ? -26.788 -0.956 39.383 1.00 61.69 287 MET A C 1
ATOM 2262 O O . MET A 1 287 ? -27.721 -0.662 40.119 1.00 61.69 287 MET A O 1
ATOM 2266 N N . LEU A 1 288 ? -25.516 -0.815 39.7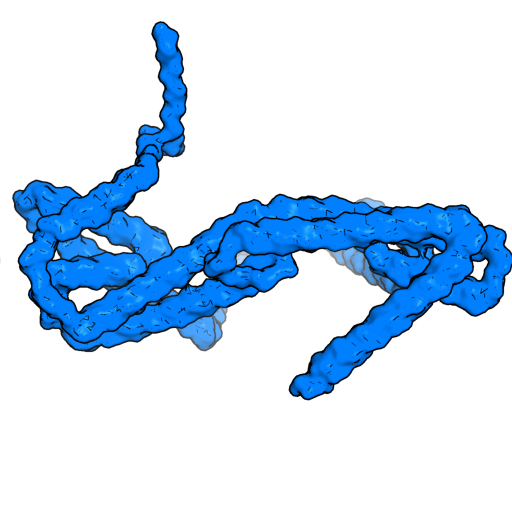59 1.00 54.97 288 LEU A N 1
ATOM 2267 C CA . LEU A 1 288 ? -25.137 -0.272 41.058 1.00 54.97 288 LEU A CA 1
ATOM 2268 C C . LEU A 1 288 ? -25.563 1.195 41.190 1.00 54.97 288 LEU A C 1
ATOM 2270 O O . LEU A 1 288 ? -25.965 1.613 42.260 1.00 54.97 288 LEU A O 1
ATOM 2274 N N . THR A 1 289 ? -25.502 1.988 40.121 1.00 49.09 289 THR A N 1
ATOM 2275 C CA . THR A 1 289 ? -25.823 3.425 40.162 1.00 49.09 289 THR A CA 1
ATOM 2276 C C . THR A 1 289 ? -27.332 3.690 40.223 1.00 49.09 289 THR A C 1
ATOM 2278 O O . THR A 1 289 ? -27.741 4.707 40.782 1.00 49.09 289 THR A O 1
ATOM 2281 N N . GLU A 1 290 ? -28.156 2.783 39.693 1.00 55.47 290 GLU A N 1
ATOM 2282 C CA . GLU A 1 290 ? -29.617 2.829 39.841 1.00 55.47 290 GLU A CA 1
ATOM 2283 C C . GLU A 1 290 ? -30.072 2.525 41.282 1.00 55.47 290 GLU A C 1
ATOM 2285 O O . GLU A 1 290 ? -31.053 3.108 41.742 1.00 55.47 290 GLU A O 1
ATOM 2290 N N . ASP A 1 291 ? -29.309 1.720 42.031 1.00 51.78 291 ASP A N 1
ATOM 2291 C CA . ASP A 1 291 ? -29.537 1.417 43.447 1.00 51.78 291 ASP A CA 1
ATOM 2292 C C . ASP A 1 291 ? -28.527 2.156 44.349 1.00 51.78 291 ASP A C 1
ATOM 2294 O O . ASP A 1 291 ? -27.469 1.644 44.725 1.00 51.78 291 ASP A O 1
ATOM 2298 N N . ALA A 1 292 ? -28.868 3.368 44.800 1.00 45.72 292 ALA A N 1
ATOM 2299 C CA . ALA A 1 292 ? -28.020 4.160 45.709 1.00 45.72 292 ALA A CA 1
ATOM 2300 C C . ALA A 1 292 ? -27.587 3.400 46.992 1.00 45.72 292 ALA A C 1
ATOM 2302 O O . ALA A 1 292 ? -26.554 3.712 47.590 1.00 45.72 292 ALA A O 1
ATOM 2303 N N . THR A 1 293 ? -28.346 2.376 47.394 1.00 46.53 293 THR A N 1
ATOM 2304 C CA . THR A 1 293 ? -28.070 1.501 48.542 1.00 46.53 293 THR A CA 1
ATOM 2305 C C . THR A 1 293 ? -27.015 0.423 48.261 1.00 46.53 293 THR A C 1
ATOM 2307 O O . THR A 1 293 ? -26.323 0.014 49.194 1.00 46.53 293 THR A O 1
ATOM 2310 N N . THR A 1 294 ? -26.819 -0.023 47.011 1.00 47.09 294 THR A N 1
ATOM 2311 C CA . THR A 1 294 ? -25.769 -1.001 46.665 1.00 47.09 294 THR A CA 1
ATOM 2312 C C . THR A 1 294 ? -24.412 -0.349 46.416 1.00 47.09 294 THR A C 1
ATOM 2314 O O . THR A 1 294 ? -23.405 -0.957 46.777 1.00 47.09 294 THR A O 1
ATOM 2317 N N . VAL A 1 295 ? -24.338 0.900 45.933 1.00 48.22 295 VAL A N 1
ATOM 2318 C CA . VAL A 1 295 ? -23.050 1.634 45.846 1.00 48.22 295 VAL A CA 1
ATOM 2319 C C . VAL A 1 295 ? -22.442 1.873 47.224 1.00 48.22 295 VAL A C 1
ATOM 2321 O O . VAL A 1 295 ? -21.241 1.701 47.395 1.00 48.22 295 VAL A O 1
ATOM 2324 N N . ALA A 1 296 ? -23.260 2.221 48.221 1.00 48.41 296 ALA A N 1
ATOM 2325 C CA . ALA A 1 296 ? -22.802 2.377 49.604 1.00 48.41 296 ALA A CA 1
ATOM 2326 C C . ALA A 1 296 ? -22.317 1.050 50.223 1.00 48.41 296 ALA A C 1
ATOM 2328 O O . ALA A 1 296 ? -21.556 1.050 51.188 1.00 48.41 296 ALA A O 1
ATOM 2329 N N . ARG A 1 297 ? -22.757 -0.084 49.661 1.00 48.41 297 ARG A N 1
ATOM 2330 C CA . ARG A 1 297 ? -22.430 -1.440 50.112 1.00 48.41 297 ARG A CA 1
ATOM 2331 C C . ARG A 1 297 ? -21.197 -2.026 49.412 1.00 48.41 297 ARG A C 1
ATOM 2333 O O . ARG A 1 297 ? -20.643 -3.014 49.890 1.00 48.41 297 ARG A O 1
ATOM 2340 N N . LEU A 1 298 ? -20.744 -1.416 48.316 1.00 53.00 298 LEU A N 1
ATOM 2341 C CA . LEU A 1 298 ? -19.437 -1.686 47.726 1.00 53.00 298 LEU A CA 1
ATOM 2342 C C . LEU A 1 298 ? -18.366 -0.981 48.558 1.00 53.00 298 LEU A C 1
ATOM 2344 O O . LEU A 1 298 ? -18.343 0.243 48.662 1.00 53.00 298 LEU A O 1
ATOM 2348 N N . GLY A 1 299 ? -17.450 -1.751 49.141 1.00 57.94 299 GLY A N 1
ATOM 2349 C CA . GLY A 1 299 ? -16.316 -1.176 49.858 1.00 57.94 299 GLY A CA 1
ATOM 2350 C C . GLY A 1 299 ? -15.469 -0.285 48.942 1.00 57.94 299 GLY A C 1
ATOM 2351 O O . GLY A 1 299 ? -15.294 -0.584 47.759 1.00 57.94 299 GLY A O 1
ATOM 2352 N N . ALA A 1 300 ? -14.890 0.785 49.498 1.00 59.59 300 ALA A N 1
ATOM 2353 C CA . ALA A 1 300 ? -14.015 1.725 48.783 1.00 59.59 300 ALA A CA 1
ATOM 2354 C C . ALA A 1 300 ? -12.906 1.024 47.965 1.00 59.59 300 ALA A C 1
ATOM 2356 O O . ALA A 1 300 ? -12.567 1.456 46.864 1.00 59.59 300 ALA A O 1
ATOM 2357 N N . GLN A 1 301 ? -12.417 -0.118 48.459 1.00 59.25 301 GLN A N 1
ATOM 2358 C CA . GLN A 1 301 ? -11.417 -0.962 47.803 1.00 59.25 301 GLN A CA 1
ATOM 2359 C C . GLN A 1 301 ? -11.883 -1.514 46.440 1.00 59.25 301 GLN A C 1
ATOM 2361 O O . GLN A 1 301 ? -11.089 -1.621 45.504 1.00 59.25 301 GLN A O 1
ATOM 2366 N N . GLN A 1 302 ? -13.173 -1.828 46.284 1.00 61.12 302 GLN A N 1
ATOM 2367 C CA . GLN A 1 302 ? -13.711 -2.350 45.028 1.00 61.12 302 GLN A CA 1
ATOM 2368 C C . GLN A 1 302 ? -13.858 -1.241 43.977 1.00 61.12 302 GLN A C 1
ATOM 2370 O O . GLN A 1 302 ? -13.492 -1.447 42.818 1.00 61.12 302 GLN A O 1
ATOM 2375 N N . ILE A 1 303 ? -14.275 -0.039 44.389 1.00 65.50 303 ILE A N 1
ATOM 2376 C CA . ILE A 1 303 ? -14.326 1.150 43.519 1.00 65.50 303 ILE A CA 1
ATOM 2377 C C . ILE A 1 303 ? -12.922 1.517 43.021 1.00 65.50 303 ILE A C 1
ATOM 2379 O O . ILE A 1 303 ? -12.750 1.827 41.841 1.00 65.50 303 ILE A O 1
ATOM 2383 N N . GLU A 1 304 ? -11.908 1.436 43.885 1.00 66.12 304 GLU A N 1
ATOM 2384 C CA . GLU A 1 304 ? -10.517 1.696 43.508 1.00 66.12 304 GLU A CA 1
ATOM 2385 C C . GLU A 1 304 ? -9.981 0.654 42.513 1.00 66.12 304 GLU A C 1
ATOM 2387 O O . GLU A 1 304 ? -9.362 1.013 41.506 1.00 66.12 304 GLU A O 1
ATOM 2392 N N . SER A 1 305 ? -10.265 -0.633 42.741 1.00 62.22 305 SER A N 1
ATOM 2393 C CA . SER A 1 305 ? -9.863 -1.707 41.821 1.00 62.22 305 SER A CA 1
ATOM 2394 C C . SER A 1 305 ? -10.472 -1.528 40.422 1.00 62.22 305 SER A C 1
ATOM 2396 O O . SER A 1 305 ? -9.773 -1.628 39.414 1.00 62.22 305 SER A O 1
ATOM 2398 N N . MET A 1 306 ? -11.751 -1.150 40.358 1.00 65.56 306 MET A N 1
ATOM 2399 C CA . MET A 1 306 ? -12.484 -0.922 39.114 1.00 65.56 306 MET A CA 1
ATOM 2400 C C . MET A 1 306 ? -11.999 0.335 38.386 1.00 65.56 306 MET A C 1
ATOM 2402 O O . MET A 1 306 ? -11.775 0.325 37.179 1.00 65.56 306 MET A O 1
ATOM 2406 N N . THR A 1 307 ? -11.744 1.402 39.141 1.00 70.75 307 THR A N 1
ATOM 2407 C CA . THR A 1 307 ? -11.109 2.639 38.669 1.00 70.75 307 THR A CA 1
ATOM 2408 C C . THR A 1 307 ? -9.764 2.360 38.002 1.00 70.75 307 THR A C 1
ATOM 2410 O O . THR A 1 307 ? -9.472 2.897 36.931 1.00 70.75 307 THR A O 1
ATOM 2413 N N . ARG A 1 308 ? -8.933 1.514 38.622 1.00 72.00 308 ARG A N 1
ATOM 2414 C CA . ARG A 1 308 ? -7.626 1.126 38.081 1.00 72.00 308 ARG A CA 1
ATOM 2415 C C . ARG A 1 308 ? -7.770 0.364 36.765 1.00 72.00 308 ARG A C 1
ATOM 2417 O O . ARG A 1 308 ? -7.081 0.700 35.805 1.00 72.00 308 ARG A O 1
ATOM 2424 N N . LEU A 1 309 ? -8.686 -0.598 36.710 1.00 73.44 309 LEU A N 1
ATOM 2425 C CA . LEU A 1 309 ? -8.929 -1.401 35.514 1.00 73.44 309 LEU A CA 1
ATOM 2426 C C . LEU A 1 309 ? -9.450 -0.552 34.343 1.00 73.44 309 LEU A C 1
ATOM 2428 O O . LEU A 1 309 ? -8.937 -0.653 33.233 1.00 73.44 309 LEU A O 1
ATOM 2432 N N . LEU A 1 310 ? -10.394 0.360 34.591 1.00 70.62 310 LEU A N 1
ATOM 2433 C CA . LEU A 1 310 ? -10.917 1.248 33.547 1.00 70.62 310 LEU A CA 1
ATOM 2434 C C . LEU A 1 310 ? -9.856 2.227 33.023 1.00 70.62 310 LEU A C 1
ATOM 2436 O O . LEU A 1 310 ? -9.838 2.520 31.831 1.00 70.62 310 LEU A O 1
ATOM 2440 N N . LYS A 1 311 ? -8.931 2.705 33.871 1.00 75.94 311 LYS A N 1
ATOM 2441 C CA . LYS A 1 311 ? -7.771 3.491 33.402 1.00 75.94 311 LYS A CA 1
ATOM 2442 C C . LYS A 1 311 ? -6.872 2.677 32.478 1.00 75.94 311 LYS A C 1
ATOM 2444 O O . LYS A 1 311 ? -6.461 3.193 31.444 1.00 75.94 311 LYS A O 1
ATOM 2449 N N . GLN A 1 312 ? -6.566 1.433 32.854 1.00 76.44 312 GLN A N 1
ATOM 2450 C CA . GLN A 1 312 ? -5.761 0.535 32.023 1.00 76.44 312 GLN A CA 1
ATOM 2451 C C . GLN A 1 312 ? -6.435 0.300 30.673 1.00 76.44 312 GLN A C 1
ATOM 2453 O O . GLN A 1 312 ? -5.778 0.367 29.639 1.00 76.44 312 GLN A O 1
ATOM 2458 N N . GLN A 1 313 ? -7.753 0.121 30.671 1.00 74.75 313 GLN A N 1
ATOM 2459 C CA . GLN A 1 313 ? -8.497 -0.052 29.437 1.00 74.75 313 GLN A CA 1
ATOM 2460 C C . GLN A 1 313 ? -8.521 1.211 28.568 1.00 74.75 313 GLN A C 1
ATOM 2462 O O . GLN A 1 313 ? -8.328 1.108 27.364 1.00 74.75 313 GLN A O 1
ATOM 2467 N N . VAL A 1 314 ? -8.708 2.402 29.146 1.00 80.88 314 VAL A N 1
ATOM 2468 C CA . VAL A 1 314 ? -8.610 3.661 28.386 1.00 80.88 314 VAL A CA 1
ATOM 2469 C C . VAL A 1 314 ? -7.219 3.832 27.780 1.00 80.88 314 VAL A C 1
ATOM 2471 O O . VAL A 1 314 ? -7.119 4.305 26.652 1.00 80.88 314 VAL A O 1
ATOM 2474 N N . ALA A 1 315 ? -6.160 3.446 28.494 1.00 79.06 315 ALA A N 1
ATOM 2475 C CA . ALA A 1 315 ? -4.800 3.491 27.963 1.00 79.06 315 ALA A CA 1
ATOM 2476 C C . ALA A 1 315 ? -4.618 2.505 26.796 1.00 79.06 315 ALA A C 1
ATOM 2478 O O . ALA A 1 315 ? -4.116 2.906 25.751 1.00 79.06 315 ALA A O 1
ATOM 2479 N N . SER A 1 316 ? -5.093 1.263 26.943 1.00 80.25 316 SER A N 1
ATOM 2480 C CA . SER A 1 316 ? -5.065 0.255 25.873 1.00 80.25 316 SER A CA 1
ATOM 2481 C C . SER A 1 316 ? -5.838 0.719 24.640 1.00 80.25 316 SER A C 1
ATOM 2483 O O . SER A 1 316 ? -5.282 0.753 23.554 1.00 80.25 316 SER A O 1
ATOM 2485 N N . LEU A 1 317 ? -7.089 1.155 24.814 1.00 80.38 317 LEU A N 1
ATOM 2486 C CA . LEU A 1 317 ? -7.932 1.593 23.703 1.00 80.38 317 LEU A CA 1
ATOM 2487 C C . LEU A 1 317 ? -7.397 2.857 23.025 1.00 80.38 317 LEU A C 1
ATOM 2489 O O . LEU A 1 317 ? -7.545 2.997 21.820 1.00 80.38 317 LEU A O 1
ATOM 2493 N N . SER A 1 318 ? -6.770 3.774 23.771 1.00 89.62 318 SER A N 1
ATOM 2494 C CA . SER A 1 318 ? -6.090 4.928 23.159 1.00 89.62 318 SER A CA 1
ATOM 2495 C C . SER A 1 318 ? -4.953 4.471 22.241 1.00 89.62 318 SER A C 1
ATOM 2497 O O . SER A 1 318 ? -4.862 4.948 21.116 1.00 89.62 318 SER A O 1
ATOM 2499 N N . ALA A 1 319 ? -4.133 3.514 22.689 1.00 88.06 319 ALA A N 1
ATOM 2500 C CA . ALA A 1 319 ? -3.054 2.958 21.875 1.00 88.06 319 ALA A CA 1
ATOM 2501 C C . ALA A 1 319 ? -3.588 2.189 20.652 1.00 88.06 319 ALA A C 1
ATOM 2503 O O . ALA A 1 319 ? -3.027 2.296 19.563 1.00 88.06 319 ALA A O 1
ATOM 2504 N N . ASP A 1 320 ? -4.698 1.463 20.809 1.00 83.50 320 ASP A N 1
ATOM 2505 C CA . ASP A 1 320 ? -5.365 0.780 19.699 1.00 83.50 320 ASP A CA 1
ATOM 2506 C C . ASP A 1 320 ? -5.887 1.786 18.659 1.00 83.50 320 ASP A C 1
ATOM 2508 O O . ASP A 1 320 ? -5.754 1.545 17.459 1.00 83.50 320 ASP A O 1
ATOM 2512 N N . VAL A 1 321 ? -6.443 2.927 19.097 1.00 90.56 321 VAL A N 1
ATOM 2513 C CA . VAL A 1 321 ? -6.867 4.016 18.198 1.00 90.56 321 VAL A CA 1
ATOM 2514 C C . VAL A 1 321 ? -5.670 4.585 17.450 1.00 90.56 321 VAL A C 1
ATOM 2516 O O . VAL A 1 321 ? -5.727 4.667 16.229 1.00 90.56 321 VAL A O 1
ATOM 2519 N N . GLU A 1 322 ? -4.573 4.910 18.134 1.00 93.88 322 GLU A N 1
ATOM 2520 C CA . GLU A 1 322 ? -3.357 5.424 17.487 1.00 93.88 322 GLU A CA 1
ATOM 2521 C C . GLU A 1 322 ? -2.829 4.448 16.421 1.00 93.88 322 GLU A C 1
ATOM 2523 O O . GLU A 1 322 ? -2.529 4.843 15.292 1.00 93.88 322 GLU A O 1
ATOM 2528 N N . LEU A 1 323 ? -2.790 3.149 16.732 1.00 93.44 323 LEU A N 1
ATOM 2529 C CA . LEU A 1 323 ? -2.378 2.120 15.780 1.00 93.44 323 LEU A CA 1
ATOM 2530 C C . LEU A 1 323 ? -3.348 2.012 14.590 1.00 93.44 323 LEU A C 1
ATOM 2532 O O . LEU A 1 323 ? -2.915 1.856 13.444 1.00 93.44 323 LEU A O 1
ATOM 2536 N N . ALA A 1 324 ? -4.655 2.102 14.843 1.00 89.56 324 ALA A N 1
ATOM 2537 C CA . ALA A 1 324 ? -5.679 2.077 13.804 1.00 89.56 324 ALA A CA 1
ATOM 2538 C C . ALA A 1 324 ? -5.600 3.315 12.893 1.00 89.56 324 ALA A C 1
ATOM 2540 O O . ALA A 1 324 ? -5.709 3.176 11.674 1.00 89.56 324 ALA A O 1
ATOM 2541 N N . GLU A 1 325 ? -5.340 4.500 13.449 1.00 94.75 325 GLU A N 1
ATOM 2542 C CA . GLU A 1 325 ? -5.114 5.741 12.699 1.00 94.75 325 GLU A CA 1
ATOM 2543 C C . GLU A 1 325 ? -3.871 5.633 11.815 1.00 94.75 325 GLU A C 1
ATOM 2545 O O . GLU A 1 325 ? -3.930 5.951 10.624 1.00 94.75 325 GLU A O 1
ATOM 2550 N N . MET A 1 326 ? -2.767 5.100 12.349 1.00 93.81 326 MET A N 1
ATOM 2551 C CA . MET A 1 326 ? -1.559 4.824 11.567 1.00 93.81 326 MET A CA 1
ATOM 2552 C C . MET A 1 326 ? -1.837 3.836 10.429 1.00 93.81 326 MET A C 1
ATOM 2554 O O . MET A 1 326 ? -1.439 4.082 9.289 1.00 93.81 326 MET A O 1
ATOM 2558 N N . SER A 1 327 ? -2.552 2.741 10.706 1.00 93.06 327 SER A N 1
ATOM 2559 C CA . SER A 1 327 ? -2.896 1.733 9.695 1.00 93.06 327 SER A CA 1
ATOM 2560 C C . SER A 1 327 ? -3.796 2.302 8.596 1.00 93.06 327 SER A C 1
ATOM 2562 O O . SER A 1 327 ? -3.529 2.085 7.412 1.00 93.06 327 SER A O 1
ATOM 2564 N N . ALA A 1 328 ? -4.836 3.057 8.961 1.00 91.88 328 ALA A N 1
ATOM 2565 C CA . ALA A 1 328 ? -5.725 3.714 8.007 1.00 91.88 328 ALA A CA 1
ATOM 2566 C C . ALA A 1 328 ? -4.963 4.745 7.164 1.00 91.88 328 ALA A C 1
ATOM 2568 O O . ALA A 1 328 ? -5.117 4.782 5.941 1.00 91.88 328 ALA A O 1
ATOM 2569 N N . SER A 1 329 ? -4.088 5.525 7.804 1.00 93.38 329 SER A N 1
ATOM 2570 C CA . SER A 1 329 ? -3.267 6.528 7.129 1.00 93.38 329 SER A CA 1
ATOM 2571 C C . SER A 1 329 ? -2.325 5.908 6.099 1.00 93.38 329 SER A C 1
ATOM 2573 O O . SER A 1 329 ? -2.203 6.407 4.982 1.00 93.38 329 SER A O 1
ATOM 2575 N N . GLN A 1 330 ? -1.686 4.786 6.444 1.00 91.56 330 GLN A N 1
ATOM 2576 C CA . GLN A 1 330 ? -0.834 4.034 5.523 1.00 91.56 330 GLN A CA 1
ATOM 2577 C C . GLN A 1 330 ? -1.635 3.422 4.370 1.00 91.56 330 GLN A C 1
ATOM 2579 O O . GLN A 1 330 ? -1.205 3.504 3.223 1.00 91.56 330 GLN A O 1
ATOM 2584 N N . ALA A 1 331 ? -2.807 2.847 4.655 1.00 89.75 331 ALA A N 1
ATOM 2585 C CA . ALA A 1 331 ? -3.651 2.213 3.643 1.00 89.75 331 ALA A CA 1
ATOM 2586 C C . ALA A 1 331 ? -4.152 3.200 2.575 1.00 89.75 331 ALA A C 1
ATOM 2588 O O . ALA A 1 331 ? -4.283 2.833 1.411 1.00 89.75 331 ALA A O 1
ATOM 2589 N N . LEU A 1 332 ? -4.425 4.449 2.961 1.00 89.94 332 LEU A N 1
ATOM 2590 C CA . LEU A 1 332 ? -4.934 5.494 2.063 1.00 89.94 332 LEU A CA 1
ATOM 2591 C C . LEU A 1 332 ? -3.861 6.521 1.651 1.00 89.94 332 LEU A C 1
ATOM 2593 O O . LEU A 1 332 ? -4.139 7.454 0.897 1.00 89.94 332 LEU A O 1
ATOM 2597 N N . GLY A 1 333 ? -2.624 6.365 2.133 1.00 89.81 333 GLY A N 1
ATOM 2598 C CA . GLY A 1 333 ? -1.496 7.240 1.805 1.00 89.81 333 GLY A CA 1
ATOM 2599 C C . GLY A 1 333 ? -1.695 8.706 2.212 1.00 89.81 333 GLY A C 1
ATOM 2600 O O . GLY A 1 333 ? -1.163 9.602 1.554 1.00 89.81 333 GLY A O 1
ATOM 2601 N N . MET A 1 334 ? -2.488 8.974 3.252 1.00 90.06 334 MET A N 1
ATOM 2602 C CA . MET A 1 334 ? -2.765 10.320 3.762 1.00 90.06 334 MET A CA 1
ATOM 2603 C C . MET A 1 334 ? -2.946 10.293 5.280 1.00 90.06 334 MET A C 1
ATOM 2605 O O . MET A 1 334 ? -3.330 9.270 5.823 1.00 90.06 334 MET A O 1
ATOM 2609 N N . SER A 1 335 ? -2.684 11.404 5.972 1.00 90.81 335 SER A N 1
ATOM 2610 C CA . SER A 1 335 ? -2.907 11.477 7.423 1.00 90.81 335 SER A CA 1
ATOM 2611 C C . SER A 1 335 ? -4.403 11.414 7.734 1.00 90.81 335 SER A C 1
ATOM 2613 O O . SER A 1 335 ? -5.171 12.246 7.240 1.00 90.81 335 SER A O 1
ATOM 2615 N N . LEU A 1 336 ? -4.805 10.416 8.519 1.00 90.50 336 LEU A N 1
ATOM 2616 C CA . LEU A 1 336 ? -6.183 10.152 8.911 1.00 90.50 336 LEU A CA 1
ATOM 2617 C C . LEU A 1 336 ? -6.292 9.986 10.418 1.00 90.50 336 LEU A C 1
ATOM 2619 O O . LEU A 1 336 ? -5.459 9.355 11.059 1.00 90.50 336 LEU A O 1
ATOM 2623 N N . SER A 1 337 ? -7.392 10.509 10.939 1.00 92.38 337 SER A N 1
ATOM 2624 C CA . SER A 1 337 ? -7.850 10.306 12.308 1.00 92.38 337 SER A CA 1
ATOM 2625 C C . SER A 1 337 ? -9.313 9.886 12.321 1.00 92.38 337 SER A C 1
ATOM 2627 O O . SER A 1 337 ? -10.036 10.121 11.345 1.00 92.38 337 SER A O 1
ATOM 2629 N N . ALA A 1 338 ? -9.794 9.344 13.440 1.00 87.06 338 ALA A N 1
ATOM 2630 C CA . ALA A 1 338 ? -11.210 8.990 13.585 1.00 87.06 338 ALA A CA 1
ATOM 2631 C C . ALA A 1 338 ? -12.147 10.193 13.344 1.00 87.06 338 ALA A C 1
ATOM 2633 O O . ALA A 1 338 ? -13.255 10.054 12.824 1.00 87.06 338 ALA A O 1
ATOM 2634 N N . GLN A 1 339 ? -11.671 11.403 13.643 1.00 90.44 339 GLN A N 1
ATOM 2635 C CA . GLN A 1 339 ? -12.416 12.653 13.465 1.00 90.44 339 GLN A CA 1
ATOM 2636 C C . GLN A 1 339 ? -12.355 13.211 12.038 1.00 90.44 339 GLN A C 1
ATOM 2638 O O . GLN A 1 339 ? -12.992 14.223 11.739 1.00 90.44 339 GLN A O 1
ATOM 2643 N N . THR A 1 340 ? -11.601 12.582 11.137 1.00 90.50 340 THR A N 1
ATOM 2644 C CA . THR A 1 340 ? -11.499 13.056 9.759 1.00 90.50 340 THR A CA 1
ATOM 2645 C C . THR A 1 340 ? -12.853 12.919 9.061 1.00 90.50 340 THR A C 1
ATOM 2647 O O . THR A 1 340 ? -13.496 11.866 9.083 1.00 90.50 340 THR A O 1
ATOM 2650 N N . HIS A 1 341 ? -13.306 14.012 8.445 1.00 91.38 341 HIS A N 1
ATOM 2651 C CA . HIS A 1 341 ? -14.556 14.035 7.694 1.00 91.38 341 HIS A CA 1
ATOM 2652 C C . HIS A 1 341 ? -14.404 13.347 6.337 1.00 91.38 341 HIS A C 1
ATOM 2654 O O . HIS A 1 341 ? -13.455 13.620 5.603 1.00 91.38 341 HIS A O 1
ATOM 2660 N N . ASP A 1 342 ? -15.411 12.571 5.951 1.00 92.38 342 ASP A N 1
ATOM 2661 C CA . ASP A 1 342 ? -15.473 11.817 4.695 1.00 92.38 342 ASP A CA 1
ATOM 2662 C C . ASP A 1 342 ? -15.187 12.702 3.471 1.00 92.38 342 ASP A C 1
ATOM 2664 O O . ASP A 1 342 ? -14.366 12.357 2.627 1.00 92.38 342 ASP A O 1
ATOM 2668 N N . SER A 1 343 ? -15.740 13.921 3.430 1.00 93.00 343 SER A N 1
ATOM 2669 C CA . SER A 1 343 ? -15.484 14.857 2.323 1.00 93.00 343 SER A CA 1
ATOM 2670 C C . SER A 1 343 ? -14.013 15.279 2.193 1.00 93.00 343 SER A C 1
ATOM 2672 O O . SER A 1 343 ? -13.556 15.603 1.097 1.00 93.00 343 SER A O 1
ATOM 2674 N N . ALA A 1 344 ? -13.257 15.315 3.295 1.00 93.38 344 ALA A N 1
ATOM 2675 C CA . ALA A 1 344 ? -11.826 15.605 3.259 1.00 93.38 344 ALA A CA 1
ATOM 2676 C C . ALA A 1 344 ? -11.042 14.411 2.703 1.00 93.38 344 ALA A C 1
ATOM 2678 O O . ALA A 1 344 ? -10.129 14.615 1.901 1.00 93.38 344 ALA A O 1
ATOM 2679 N N . ILE A 1 345 ? -11.452 13.191 3.064 1.00 93.50 345 ILE A N 1
ATOM 2680 C CA . ILE A 1 345 ? -10.893 11.942 2.539 1.00 93.50 345 ILE A CA 1
ATOM 2681 C C . ILE A 1 345 ? -11.127 11.884 1.029 1.00 93.50 345 ILE A C 1
ATOM 2683 O O . ILE A 1 345 ? -10.170 11.827 0.265 1.00 93.50 345 ILE A O 1
ATOM 2687 N N . GLU A 1 346 ? -12.371 12.031 0.570 1.00 94.19 346 GLU A N 1
ATOM 2688 C CA . GLU A 1 346 ? -12.713 12.013 -0.858 1.00 94.19 346 GLU A CA 1
ATOM 2689 C C . GLU A 1 346 ? -11.925 13.046 -1.676 1.00 94.19 346 GLU A C 1
ATOM 2691 O O . GLU A 1 346 ? -11.421 12.739 -2.761 1.00 94.19 346 GLU A O 1
ATOM 2696 N N . ARG A 1 347 ? -11.774 14.273 -1.153 1.00 94.94 347 ARG A N 1
ATOM 2697 C CA . ARG A 1 347 ? -10.948 15.307 -1.794 1.00 94.94 347 ARG A CA 1
ATOM 2698 C C . ARG A 1 347 ? -9.478 14.895 -1.869 1.00 94.94 347 ARG A C 1
ATOM 2700 O O . ARG A 1 347 ? -8.879 15.064 -2.930 1.00 94.94 347 ARG A O 1
ATOM 2707 N N . GLY A 1 348 ? -8.920 14.343 -0.791 1.00 93.31 348 GLY A N 1
ATOM 2708 C CA . GLY A 1 348 ? -7.541 13.850 -0.747 1.00 93.31 348 GLY A CA 1
ATOM 2709 C C . GLY A 1 348 ? -7.288 12.741 -1.769 1.00 93.31 348 GLY A C 1
ATOM 2710 O O . GLY A 1 348 ? -6.381 12.855 -2.597 1.00 93.31 348 GLY A O 1
ATOM 2711 N N . LEU A 1 349 ? -8.159 11.729 -1.806 1.00 93.81 349 LEU A N 1
ATOM 2712 C CA . LEU A 1 349 ? -8.060 10.622 -2.763 1.00 93.81 349 LEU A CA 1
ATOM 2713 C C . LEU A 1 349 ? -8.212 11.111 -4.212 1.00 93.81 349 LEU A C 1
ATOM 2715 O O . LEU A 1 349 ? -7.485 10.675 -5.110 1.00 93.81 349 LEU A O 1
ATOM 2719 N N . LYS A 1 350 ? -9.126 12.057 -4.469 1.00 94.56 350 LYS A N 1
ATOM 2720 C CA . LYS A 1 350 ? -9.282 12.682 -5.792 1.00 94.56 350 LYS A CA 1
ATOM 2721 C C . LYS A 1 350 ? -8.037 13.473 -6.197 1.00 94.56 350 LYS A C 1
ATOM 2723 O O . LYS A 1 350 ? -7.647 13.434 -7.363 1.00 94.56 350 LYS A O 1
ATOM 2728 N N . GLN A 1 351 ? -7.402 14.166 -5.256 1.00 93.88 351 GLN A N 1
ATOM 2729 C CA . GLN A 1 351 ? -6.169 14.905 -5.507 1.00 93.88 351 GLN A CA 1
ATOM 2730 C C . GLN A 1 351 ? -5.013 13.964 -5.869 1.00 93.88 351 GLN A C 1
ATOM 2732 O O . GLN A 1 351 ? -4.343 14.214 -6.870 1.00 93.88 351 GLN A O 1
ATOM 2737 N N . GLN A 1 352 ? -4.820 12.863 -5.134 1.00 93.12 352 GLN A N 1
ATOM 2738 C CA . GLN A 1 352 ? -3.817 11.839 -5.468 1.00 93.12 352 GLN A CA 1
ATOM 2739 C C . GLN A 1 352 ? -4.044 11.271 -6.881 1.00 93.12 352 GLN A C 1
ATOM 2741 O O . GLN A 1 352 ? -3.121 11.236 -7.698 1.00 93.12 352 GLN A O 1
ATOM 2746 N N . ARG A 1 353 ? -5.296 10.926 -7.225 1.00 94.00 353 ARG A N 1
ATOM 2747 C CA . ARG A 1 353 ? -5.673 10.485 -8.584 1.00 94.00 353 ARG A CA 1
ATOM 2748 C C . ARG A 1 353 ? -5.322 11.522 -9.643 1.00 94.00 353 ARG A C 1
ATOM 2750 O O . ARG A 1 353 ? -4.689 11.190 -10.641 1.00 94.00 353 ARG A O 1
ATOM 2757 N N . SER A 1 354 ? -5.702 12.777 -9.415 1.00 94.31 354 SER A N 1
ATOM 2758 C CA . SER A 1 354 ? -5.437 13.865 -10.355 1.00 94.31 354 SER A CA 1
ATOM 2759 C C . SER A 1 354 ? -3.939 14.092 -10.565 1.00 94.31 354 SER A C 1
ATOM 2761 O O . SER A 1 354 ? -3.533 14.415 -11.679 1.00 94.31 354 SER A O 1
ATOM 2763 N N . GLN A 1 355 ? -3.112 13.927 -9.529 1.00 92.38 355 GLN A N 1
ATOM 2764 C CA . GLN A 1 355 ? -1.658 14.059 -9.643 1.00 92.38 355 GLN A CA 1
ATOM 2765 C C . GLN A 1 355 ? -1.060 12.965 -10.531 1.00 92.38 355 GLN A C 1
ATOM 2767 O O . GLN A 1 355 ? -0.246 13.267 -11.407 1.00 92.38 355 GLN A O 1
ATOM 2772 N N . LEU A 1 356 ? -1.490 11.709 -10.362 1.00 91.12 356 LEU A N 1
ATOM 2773 C CA . LEU A 1 356 ? -1.055 10.617 -11.235 1.00 91.12 356 LEU A CA 1
ATOM 2774 C C . LEU A 1 356 ? -1.549 10.802 -12.672 1.00 91.12 356 LEU A C 1
ATOM 2776 O O . LEU A 1 356 ? -0.764 10.640 -13.599 1.00 91.12 356 LEU A O 1
ATOM 2780 N N . GLN A 1 357 ? -2.794 11.230 -12.876 1.00 95.44 357 GLN A N 1
ATOM 2781 C CA . GLN A 1 357 ? -3.319 11.520 -14.216 1.00 95.44 357 GLN A CA 1
ATOM 2782 C C . GLN A 1 357 ? -2.532 12.632 -14.921 1.00 95.44 357 GLN A C 1
ATOM 2784 O O . GLN A 1 357 ? -2.146 12.487 -16.079 1.00 95.44 357 GLN A O 1
ATOM 2789 N N . GLN A 1 358 ? -2.210 13.719 -14.214 1.00 94.25 358 GLN A N 1
ATOM 2790 C CA . GLN A 1 358 ? -1.334 14.765 -14.749 1.00 94.25 358 GLN A CA 1
ATOM 2791 C C . GLN A 1 358 ? 0.058 14.222 -15.081 1.00 94.25 358 GLN A C 1
ATOM 2793 O O . GLN A 1 358 ? 0.651 14.604 -16.090 1.00 94.25 358 GLN A O 1
ATOM 2798 N N . ARG A 1 359 ? 0.585 13.313 -14.254 1.00 92.19 359 ARG A N 1
ATOM 2799 C CA . ARG A 1 359 ? 1.869 12.662 -14.513 1.00 92.19 359 ARG A CA 1
ATOM 2800 C C . ARG A 1 359 ? 1.823 11.779 -15.758 1.00 92.19 359 ARG A C 1
ATOM 2802 O O . ARG A 1 359 ? 2.774 11.814 -16.531 1.00 92.19 359 ARG A O 1
ATOM 2809 N N . ILE A 1 360 ? 0.743 11.030 -15.965 1.00 93.50 360 ILE A N 1
ATOM 2810 C CA . ILE A 1 360 ? 0.525 10.213 -17.166 1.00 93.50 360 ILE A CA 1
ATOM 2811 C C . ILE A 1 360 ? 0.498 11.109 -18.402 1.00 93.50 360 ILE A C 1
ATOM 2813 O O . ILE A 1 360 ? 1.246 10.850 -19.338 1.00 93.50 360 ILE A O 1
ATOM 2817 N N . GLN A 1 361 ? -0.251 12.216 -18.368 1.00 94.31 361 GLN A N 1
ATOM 2818 C CA . GLN A 1 361 ? -0.295 13.162 -19.485 1.00 94.31 361 GLN A CA 1
ATOM 2819 C C . GLN A 1 361 ? 1.089 13.749 -19.802 1.00 94.31 361 GLN A C 1
ATOM 2821 O O . GLN A 1 361 ? 1.465 13.872 -20.964 1.00 94.31 361 GLN A O 1
ATOM 2826 N N . GLN A 1 362 ? 1.882 14.086 -18.778 1.00 90.81 362 GLN A N 1
ATOM 2827 C CA . GLN A 1 362 ? 3.263 14.536 -18.980 1.00 90.81 362 GLN A CA 1
ATOM 2828 C C . GLN A 1 362 ? 4.122 13.467 -19.661 1.00 90.81 362 GLN A C 1
ATOM 2830 O O . GLN A 1 362 ? 4.868 13.792 -20.578 1.00 90.81 362 GLN A O 1
ATOM 2835 N N . LEU A 1 363 ? 4.011 12.207 -19.233 1.00 90.25 363 LEU A N 1
ATOM 2836 C CA . LEU A 1 363 ? 4.765 11.103 -19.829 1.00 90.25 363 LEU A CA 1
ATOM 2837 C C . LEU A 1 363 ? 4.318 10.818 -21.269 1.00 90.25 363 LEU A C 1
ATOM 2839 O O . LEU A 1 363 ? 5.159 10.554 -22.118 1.00 90.25 363 LEU A O 1
ATOM 2843 N N . GLN A 1 364 ? 3.027 10.929 -21.573 1.00 92.19 364 GLN A N 1
ATOM 2844 C CA . GLN A 1 364 ? 2.521 10.814 -22.944 1.00 92.19 364 GLN A CA 1
ATOM 2845 C C . GLN A 1 364 ? 3.079 11.922 -23.844 1.00 92.19 364 GLN A C 1
ATOM 2847 O O . GLN A 1 364 ? 3.522 11.653 -24.960 1.00 92.19 364 GLN A O 1
ATOM 2852 N N . ASN A 1 365 ? 3.130 13.158 -23.340 1.00 89.19 365 ASN A N 1
ATOM 2853 C CA . ASN A 1 365 ? 3.751 14.268 -24.058 1.00 89.19 365 ASN A CA 1
ATOM 2854 C C . ASN A 1 365 ? 5.265 14.038 -24.243 1.00 89.19 365 ASN A C 1
ATOM 2856 O O . ASN A 1 365 ? 5.802 14.345 -25.303 1.00 89.19 365 ASN A O 1
ATOM 2860 N N . ASP A 1 366 ? 5.949 13.463 -23.244 1.00 87.50 366 ASP A N 1
ATOM 2861 C CA . ASP A 1 366 ? 7.360 13.065 -23.353 1.00 87.50 366 ASP A CA 1
ATOM 2862 C C . ASP A 1 366 ? 7.555 12.012 -24.460 1.00 87.50 366 ASP A C 1
ATOM 2864 O O . ASP A 1 366 ? 8.460 12.150 -25.281 1.00 87.50 366 ASP A O 1
ATOM 2868 N N . VAL A 1 367 ? 6.686 10.994 -24.532 1.00 87.62 367 VAL A N 1
ATOM 2869 C CA . VAL A 1 367 ? 6.711 9.976 -25.598 1.00 87.62 367 VAL A CA 1
ATOM 2870 C C . VAL A 1 367 ? 6.586 10.624 -26.977 1.00 87.62 367 VAL A C 1
ATOM 2872 O O . VAL A 1 367 ? 7.351 10.274 -27.874 1.00 87.62 367 VAL A O 1
ATOM 2875 N N . GLN A 1 368 ? 5.651 11.559 -27.160 1.00 86.94 368 GLN A N 1
ATOM 2876 C CA . GLN A 1 368 ? 5.470 12.276 -28.429 1.00 86.94 368 GLN A CA 1
ATOM 2877 C C . GLN A 1 368 ? 6.687 13.144 -28.774 1.00 86.94 368 GLN A C 1
ATOM 2879 O O . GLN A 1 368 ? 7.200 13.073 -29.889 1.00 86.94 368 GLN A O 1
ATOM 2884 N N . ALA A 1 369 ? 7.215 13.893 -27.804 1.00 84.81 369 ALA A N 1
ATOM 2885 C CA . ALA A 1 369 ? 8.387 14.742 -28.005 1.00 84.81 369 ALA A CA 1
ATOM 2886 C C . ALA A 1 369 ? 9.652 13.947 -28.372 1.00 84.81 369 ALA A C 1
ATOM 2888 O O . ALA A 1 369 ? 10.521 14.468 -29.068 1.00 84.81 369 ALA A O 1
ATOM 2889 N N . ILE A 1 370 ? 9.774 12.699 -27.908 1.00 82.81 370 ILE A N 1
ATOM 2890 C CA . ILE A 1 370 ? 10.883 11.810 -28.276 1.00 82.81 370 ILE A CA 1
ATOM 2891 C C . ILE A 1 370 ? 10.729 11.304 -29.715 1.00 82.81 370 ILE A C 1
ATOM 2893 O O . ILE A 1 370 ? 11.729 11.241 -30.421 1.00 82.81 370 ILE A O 1
ATOM 2897 N N . GLN A 1 371 ? 9.506 10.997 -30.168 1.00 79.75 371 GLN A N 1
ATOM 2898 C CA . GLN A 1 371 ? 9.254 10.543 -31.548 1.00 79.75 371 GLN A CA 1
ATOM 2899 C C . GLN A 1 371 ? 9.678 11.580 -32.593 1.00 79.75 371 GLN A C 1
ATOM 2901 O O . GLN A 1 371 ? 10.182 11.237 -33.662 1.00 79.75 371 GLN A O 1
ATOM 2906 N N . GLU A 1 372 ? 9.494 12.860 -32.289 1.00 80.19 372 GLU A N 1
ATOM 2907 C CA . GLU A 1 372 ? 9.925 13.950 -33.152 1.00 80.19 372 GLU A CA 1
ATOM 2908 C C . GLU A 1 372 ? 11.438 14.177 -32.989 1.00 80.19 372 GLU A C 1
ATOM 2910 O O . GLU A 1 372 ? 11.891 14.849 -32.064 1.00 80.19 372 GLU A O 1
ATOM 2915 N N . ALA A 1 373 ? 12.250 13.646 -33.910 1.00 60.56 373 ALA A N 1
ATOM 2916 C CA . ALA A 1 373 ? 13.720 13.659 -33.827 1.00 60.56 373 ALA A CA 1
ATOM 2917 C C . ALA A 1 373 ? 14.359 15.049 -33.571 1.00 60.56 373 ALA A C 1
ATOM 2919 O O . ALA A 1 373 ? 15.455 15.139 -33.009 1.00 60.56 373 ALA A O 1
ATOM 2920 N N . GLY A 1 374 ? 13.683 16.146 -33.939 1.00 64.31 374 GLY A N 1
ATOM 2921 C CA . GLY A 1 374 ? 14.116 17.521 -33.648 1.00 64.31 374 GLY A CA 1
ATOM 2922 C C . GLY A 1 374 ? 14.025 17.918 -32.166 1.00 64.31 374 GLY A C 1
ATOM 2923 O O . GLY A 1 374 ? 14.790 18.768 -31.705 1.00 64.31 374 GLY A O 1
ATOM 2924 N N . ASN A 1 375 ? 13.155 17.260 -31.397 1.00 68.38 375 ASN A N 1
ATOM 2925 C CA . ASN A 1 375 ? 12.814 17.610 -30.020 1.00 68.38 375 ASN A CA 1
ATOM 2926 C C . ASN A 1 375 ? 13.560 16.774 -28.965 1.00 68.38 375 ASN A C 1
ATOM 2928 O O . ASN A 1 375 ? 13.639 17.190 -27.806 1.00 68.38 375 ASN A O 1
ATOM 2932 N N . LEU A 1 376 ? 14.246 15.691 -29.354 1.00 71.38 376 LEU A N 1
ATOM 2933 C CA . LEU A 1 376 ? 15.029 14.838 -28.444 1.00 71.38 376 LEU A CA 1
ATOM 2934 C C . LEU A 1 376 ? 16.107 15.613 -27.662 1.00 71.38 376 LEU A C 1
ATOM 2936 O O . LEU A 1 376 ? 16.292 15.414 -26.460 1.00 71.38 376 LEU A O 1
ATOM 2940 N N . LYS A 1 377 ? 16.811 16.550 -28.313 1.00 69.50 377 LYS A N 1
ATOM 2941 C CA . LYS A 1 377 ? 17.843 17.378 -27.654 1.00 69.50 377 LYS A CA 1
ATOM 2942 C C . LYS A 1 377 ? 17.240 18.347 -26.634 1.00 69.50 377 LYS A C 1
ATOM 2944 O O . LYS A 1 377 ? 17.823 18.563 -25.566 1.00 69.50 377 LYS A O 1
ATOM 2949 N N . ALA A 1 378 ? 16.086 18.933 -26.954 1.00 75.50 378 ALA A N 1
ATOM 2950 C CA . ALA A 1 378 ? 15.362 19.823 -26.052 1.00 75.50 378 ALA A CA 1
ATOM 2951 C C . ALA A 1 378 ? 14.817 19.045 -24.844 1.00 75.50 378 ALA A C 1
ATOM 2953 O O . ALA A 1 378 ? 15.026 19.461 -23.700 1.00 75.50 378 ALA A O 1
ATOM 2954 N N . TRP A 1 379 ? 14.243 17.869 -25.099 1.00 81.19 379 TRP A N 1
ATOM 2955 C CA . TRP A 1 379 ? 13.768 16.939 -24.083 1.00 81.19 379 TRP A CA 1
ATOM 2956 C C . TRP A 1 379 ? 14.892 16.495 -23.137 1.00 81.19 379 TRP A C 1
ATOM 2958 O O . TRP A 1 379 ? 14.768 16.628 -21.919 1.00 81.19 379 TRP A O 1
ATOM 2968 N N . LEU A 1 380 ? 16.055 16.096 -23.665 1.00 72.56 380 LEU A N 1
ATOM 2969 C CA . LEU A 1 380 ? 17.225 15.733 -22.854 1.00 72.56 380 LEU A CA 1
ATOM 2970 C C . LEU A 1 380 ? 17.691 16.873 -21.944 1.00 72.56 380 LEU A C 1
ATOM 2972 O O . LEU A 1 380 ? 18.027 16.662 -20.776 1.00 72.56 380 LEU A O 1
ATOM 2976 N N . LYS A 1 381 ? 17.700 18.107 -22.459 1.00 74.69 381 LYS A N 1
ATOM 2977 C CA . LYS A 1 381 ? 18.062 19.292 -21.672 1.00 74.69 381 LYS A CA 1
ATOM 2978 C C . LYS A 1 381 ? 17.056 19.536 -20.545 1.00 74.69 381 LYS A C 1
ATOM 2980 O O . LYS A 1 381 ? 17.457 19.911 -19.440 1.00 74.69 381 LYS A O 1
ATOM 2985 N N . GLN A 1 382 ? 15.770 19.315 -20.805 1.00 78.50 382 GLN A N 1
ATOM 2986 C CA . GLN A 1 382 ? 14.710 19.414 -19.807 1.00 78.50 382 GLN A CA 1
ATOM 2987 C C . GLN A 1 382 ? 14.825 18.313 -18.744 1.00 78.50 382 GLN A C 1
ATOM 2989 O O . GLN A 1 382 ? 14.793 18.626 -17.553 1.00 78.50 382 GLN A O 1
ATOM 2994 N N . GLN A 1 383 ? 15.078 17.062 -19.137 1.00 76.31 383 GLN A N 1
ATOM 2995 C CA . GLN A 1 383 ? 15.267 15.953 -18.199 1.00 76.31 383 GLN A CA 1
ATOM 2996 C C . GLN A 1 383 ? 16.474 16.154 -17.285 1.00 76.31 383 GLN A C 1
ATOM 2998 O O . GLN A 1 383 ? 16.362 15.977 -16.073 1.00 76.31 383 GLN A O 1
ATOM 3003 N N . ARG A 1 384 ? 17.606 16.641 -17.808 1.00 70.38 384 ARG A N 1
ATOM 3004 C CA . ARG A 1 384 ? 18.778 16.975 -16.977 1.00 70.38 384 ARG A CA 1
ATOM 3005 C C . ARG A 1 384 ? 18.475 18.054 -15.942 1.00 70.38 384 ARG A C 1
ATOM 3007 O O . ARG A 1 384 ? 18.934 17.968 -14.804 1.00 70.38 384 ARG A O 1
ATOM 3014 N N . LYS A 1 385 ? 17.688 19.074 -16.307 1.00 74.62 385 LYS A N 1
ATOM 3015 C CA . LYS A 1 385 ? 17.244 20.106 -15.355 1.00 74.62 385 LYS A CA 1
ATOM 3016 C C . LYS A 1 385 ? 16.357 19.509 -14.263 1.00 74.62 385 LYS A C 1
ATOM 3018 O O . LYS A 1 385 ? 16.543 19.847 -13.095 1.00 74.62 385 LYS A O 1
ATOM 3023 N N . ILE A 1 386 ? 15.433 18.621 -14.630 1.00 72.88 386 ILE A N 1
ATOM 3024 C CA . ILE A 1 386 ? 14.537 17.941 -13.686 1.00 72.88 386 ILE A CA 1
ATOM 3025 C C . ILE A 1 386 ? 15.336 17.044 -12.736 1.00 72.88 386 ILE A C 1
ATOM 3027 O O . ILE A 1 386 ? 15.177 17.169 -11.524 1.00 72.88 386 ILE A O 1
ATOM 3031 N N . GLN A 1 387 ? 16.238 16.205 -13.253 1.00 67.25 387 GLN A N 1
ATOM 3032 C CA . GLN A 1 387 ? 17.084 15.342 -12.425 1.00 67.25 387 GLN A CA 1
ATOM 3033 C C . GLN A 1 387 ? 17.981 16.154 -11.485 1.00 67.25 387 GLN A C 1
ATOM 3035 O O . GLN A 1 387 ? 18.037 15.864 -10.294 1.00 67.25 387 GLN A O 1
ATOM 3040 N N . LYS A 1 388 ? 18.601 17.239 -11.967 1.00 70.75 388 LYS A N 1
ATOM 3041 C CA . LYS A 1 388 ? 19.423 18.125 -11.128 1.00 70.75 388 LYS A CA 1
ATOM 3042 C C . LYS A 1 388 ? 18.606 18.823 -10.038 1.00 70.75 388 LYS A C 1
ATOM 3044 O O . LYS A 1 388 ? 19.104 19.016 -8.932 1.00 70.75 388 LYS A O 1
ATOM 3049 N N . LYS A 1 389 ? 17.359 19.211 -10.328 1.00 71.19 389 LYS A N 1
ATOM 3050 C CA . LYS A 1 389 ? 16.450 19.799 -9.333 1.00 71.19 389 LYS A CA 1
ATOM 3051 C C . LYS A 1 389 ? 16.027 18.764 -8.286 1.00 71.19 389 LYS A C 1
ATOM 3053 O O . LYS A 1 389 ? 16.078 19.079 -7.104 1.00 71.19 389 LYS A O 1
ATOM 3058 N N . ARG A 1 390 ? 15.689 17.539 -8.706 1.00 66.19 390 ARG A N 1
ATOM 3059 C CA . ARG A 1 390 ? 15.344 16.429 -7.802 1.00 66.19 390 ARG A CA 1
ATOM 3060 C C . ARG A 1 390 ? 16.511 16.034 -6.903 1.00 66.19 390 ARG A C 1
ATOM 3062 O O . ARG A 1 390 ? 16.326 15.982 -5.698 1.00 66.19 390 ARG A O 1
ATOM 3069 N N . ALA A 1 391 ? 17.711 15.873 -7.458 1.00 66.81 391 ALA A N 1
ATOM 3070 C CA . ALA A 1 391 ? 18.913 15.569 -6.682 1.00 66.81 391 ALA A CA 1
ATOM 3071 C C . ALA A 1 391 ? 19.218 16.657 -5.637 1.00 66.81 391 ALA A C 1
ATOM 3073 O O . ALA A 1 391 ? 19.594 16.354 -4.512 1.00 66.81 391 ALA A O 1
ATOM 3074 N N . ARG A 1 392 ? 18.996 17.936 -5.977 1.00 70.50 392 ARG A N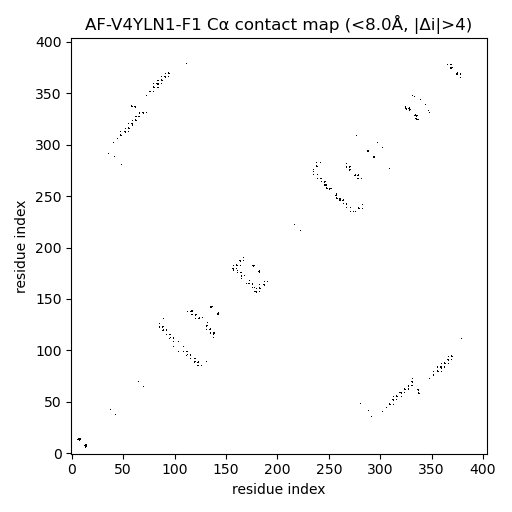 1
ATOM 3075 C CA . ARG A 1 392 ? 19.120 19.051 -5.023 1.00 70.50 392 ARG A CA 1
ATOM 3076 C C . ARG A 1 392 ? 18.062 19.009 -3.923 1.00 70.50 392 ARG A C 1
ATOM 3078 O O . ARG A 1 392 ? 18.394 19.276 -2.779 1.00 70.50 392 ARG A O 1
ATOM 3085 N N . GLN A 1 393 ? 16.811 18.699 -4.259 1.00 67.31 393 GLN A N 1
ATOM 3086 C CA . GLN A 1 393 ? 15.732 18.582 -3.274 1.00 67.31 393 GLN A CA 1
ATOM 3087 C C . GLN A 1 393 ? 15.968 17.403 -2.325 1.00 67.31 393 GLN A C 1
ATOM 3089 O O . GLN A 1 393 ? 15.904 17.591 -1.118 1.00 67.31 393 GLN A O 1
ATOM 3094 N N . GLN A 1 394 ? 16.350 16.242 -2.859 1.00 63.09 394 GLN A N 1
ATOM 3095 C CA . GLN A 1 394 ? 16.703 15.063 -2.066 1.00 63.09 394 GLN A CA 1
ATOM 3096 C C . GLN A 1 394 ? 17.922 15.312 -1.171 1.00 63.09 394 GLN A C 1
ATOM 3098 O O . GLN A 1 394 ? 17.916 14.901 -0.020 1.00 63.09 394 GLN A O 1
ATOM 3103 N N . ALA A 1 395 ? 18.942 16.034 -1.650 1.00 69.06 395 ALA A N 1
ATOM 3104 C CA . ALA A 1 395 ? 20.094 16.403 -0.825 1.00 69.06 395 ALA A CA 1
ATOM 3105 C C . ALA A 1 395 ? 19.719 17.351 0.329 1.00 69.06 395 ALA A C 1
ATOM 3107 O O . ALA A 1 395 ? 20.277 17.244 1.416 1.00 69.06 395 ALA A O 1
ATOM 3108 N N . VAL A 1 396 ? 18.769 18.267 0.112 1.00 74.38 396 VAL A N 1
ATOM 3109 C CA . VAL A 1 396 ? 18.245 19.149 1.170 1.00 74.38 396 VAL A CA 1
ATOM 3110 C C . VAL A 1 396 ? 17.417 18.357 2.183 1.00 74.38 396 VAL A C 1
ATOM 3112 O O . VAL A 1 396 ? 17.587 18.547 3.380 1.00 74.38 396 VAL A O 1
ATOM 3115 N N . GLU A 1 397 ? 16.564 17.447 1.719 1.00 65.38 397 GLU A N 1
ATOM 3116 C CA . GLU A 1 397 ? 15.738 16.583 2.570 1.00 65.38 397 GLU A CA 1
ATOM 3117 C C . GLU A 1 397 ? 16.596 15.625 3.414 1.00 65.38 397 GLU A C 1
ATOM 3119 O O . GLU A 1 397 ? 16.401 15.519 4.621 1.00 65.38 397 GLU A O 1
ATOM 3124 N N . GLN A 1 398 ? 17.632 15.023 2.821 1.00 66.81 398 GLN A N 1
ATOM 3125 C CA . GLN A 1 398 ? 18.615 14.207 3.541 1.00 66.81 398 GLN A CA 1
ATOM 3126 C C . GLN A 1 398 ? 19.448 15.023 4.539 1.00 66.81 398 GLN A C 1
ATOM 3128 O O . GLN A 1 398 ? 19.751 14.530 5.620 1.00 66.81 398 GLN A O 1
ATOM 3133 N N . ALA A 1 399 ? 19.801 16.273 4.220 1.00 71.06 399 ALA A N 1
ATOM 3134 C CA . ALA A 1 399 ? 20.519 17.152 5.146 1.00 71.06 399 ALA A CA 1
ATOM 3135 C C . ALA A 1 399 ? 19.655 17.625 6.330 1.00 71.06 399 ALA A C 1
ATOM 3137 O O . ALA A 1 399 ? 20.201 17.995 7.369 1.00 71.06 399 ALA A O 1
ATOM 3138 N N . LEU A 1 400 ? 18.328 17.630 6.174 1.00 67.31 400 LEU A N 1
ATOM 3139 C CA . LEU A 1 400 ? 17.378 17.911 7.251 1.00 67.31 400 LEU A CA 1
ATOM 3140 C C . LEU A 1 400 ? 17.158 16.677 8.137 1.00 67.31 400 LEU A C 1
ATOM 3142 O O . LEU A 1 400 ? 17.194 16.811 9.352 1.00 67.31 400 LEU A O 1
ATOM 3146 N N . LEU A 1 401 ? 17.025 15.487 7.541 1.00 62.66 401 LEU A N 1
ATOM 3147 C CA . LEU A 1 401 ? 16.880 14.214 8.265 1.00 62.66 401 LEU A CA 1
ATOM 3148 C C . LEU A 1 401 ? 18.173 13.750 8.959 1.00 62.66 401 LEU A C 1
ATOM 3150 O O . LEU A 1 401 ? 18.112 13.037 9.948 1.00 62.66 401 LEU A O 1
ATOM 3154 N N . GLY A 1 402 ? 19.348 14.141 8.457 1.00 51.66 402 GLY A N 1
ATOM 3155 C CA . GLY A 1 402 ? 20.649 13.831 9.066 1.00 51.66 402 GLY A CA 1
ATOM 3156 C C . GLY A 1 402 ? 21.122 14.834 10.126 1.00 51.66 402 GLY A C 1
ATOM 3157 O O . GLY A 1 402 ? 22.292 14.798 10.504 1.00 51.66 402 GLY A O 1
ATOM 3158 N N . ARG A 1 403 ? 20.264 15.779 10.536 1.00 49.84 403 ARG A N 1
ATOM 3159 C CA . ARG A 1 403 ? 20.535 16.780 11.587 1.00 49.84 403 ARG A CA 1
ATOM 3160 C C . ARG A 1 403 ? 19.735 16.560 12.877 1.00 49.84 403 ARG A C 1
ATOM 3162 O O . ARG A 1 403 ? 19.915 17.349 13.805 1.00 49.84 403 ARG A O 1
ATOM 3169 N N . GLU A 1 404 ? 18.885 15.538 12.921 1.00 39.34 404 GLU A N 1
ATOM 3170 C CA . GLU A 1 404 ? 18.284 14.994 14.151 1.00 39.34 404 GLU A CA 1
ATOM 3171 C C . GLU A 1 404 ? 19.198 13.915 14.739 1.00 39.34 404 GLU A C 1
ATOM 3173 O O . GLU A 1 404 ? 19.286 13.851 15.987 1.00 39.34 404 GLU A O 1
#

Foldseek 3Di:
DDDDDDADAPPVGDHDDDPPVVVVVVVVVVPPPPDDDDDDPLLVLVVVLLVLLVVLVLLLVLLVVLCVVCQPVLVVLVVVLLVLLLVLLVLLLVLLVVCLVPDPDDPVRNVLSLVSSLVSLVSNVVVVDPVSLVVNVVSPVVSVVVVVVVVVVVQVLLVVLLVVLCVQVDDPCNVVDDSDNVSSVVSVVVSVVVVVVVVVVVCVVVPDDDDDPDDDDDDPVVVVVVVVVVVLVVLLVVLLVVLCVVLPLVVDPDPVSSVVSVVLNVQSVVCSVVSPSSSSVVSVSVVCSVPVPNVVVDPPVVSVVVSVVSVVSSVVSVVVQVVSQVVSCVSLVHRDGSPDDPVVSVVVSVVVSVVSVVSSVVSVVLSVLSVPVVRVVVSSVVVVVVVVVVVVVVVVVVVVVVVD

Nearest PDB structures (foldseek):
  3ja6-assembly1_I  TM=1.738E-01  e=1.975E-01  Escherichia coli
  6grj-assembly1_I  TM=1.812E-01  e=2.034E+00  Aeromonas hydrophila
  3zx6-assembly1_B  TM=1.964E-01  e=2.976E+00  Archaeoglobus fulgidus DSM 4304
  8tsr-assembly1_B  TM=1.360E-01  e=3.273E+00  Escherichia coli

Radius of gyration: 35.02 Å; Cα contacts (8 Å, |Δi|>4): 211; chains: 1; bounding box: 84×73×85 Å

Mean predicted aligned error: 18.02 Å

pLDDT: mean 70.9, std 18.36, range [27.56, 95.69]

Solvent-accessible surface area (backbone atoms only — not comparable to full-atom values): 23014 Å² total; per-residue (Å²): 139,83,86,83,79,88,80,75,58,51,104,84,72,51,77,69,83,62,88,66,63,68,62,54,59,64,56,64,62,68,76,74,70,84,82,75,76,81,77,50,75,68,53,54,54,50,52,51,51,52,52,50,43,54,49,42,52,50,34,43,52,46,41,52,49,51,40,69,69,46,36,62,64,48,52,54,56,47,52,54,53,51,49,51,42,40,52,42,42,49,54,40,32,54,52,54,50,54,47,66,74,75,50,98,64,52,75,68,56,48,51,57,47,48,53,51,35,39,53,39,46,66,72,40,54,91,70,70,45,69,72,56,54,56,51,35,45,75,59,30,66,67,51,39,52,52,50,52,50,50,52,51,52,50,52,51,52,33,54,51,45,48,52,55,44,40,73,71,68,37,88,89,53,54,92,74,66,69,88,48,59,69,59,42,50,50,52,47,52,53,50,54,53,49,51,53,54,50,52,58,52,52,56,68,76,56,79,80,75,93,75,86,77,78,76,78,77,74,52,73,71,57,47,50,52,48,47,51,52,49,51,50,53,52,49,45,51,50,53,50,52,53,48,53,66,75,37,45,43,90,78,51,91,49,72,72,61,25,53,56,26,45,54,53,44,52,53,47,51,53,24,57,74,68,68,34,60,62,57,42,49,49,51,51,50,53,56,32,66,76,35,70,72,51,50,76,66,50,54,72,68,56,57,52,54,50,52,52,50,53,52,51,47,46,52,51,43,51,52,50,37,54,52,47,26,52,51,44,14,61,68,67,74,46,95,49,50,60,83,59,51,66,71,57,50,54,51,51,56,49,48,57,51,51,52,52,52,53,50,39,53,53,40,51,52,49,44,54,40,50,71,41,73,85,37,38,66,58,50,50,56,49,50,52,51,51,52,54,50,49,53,51,51,51,53,52,53,50,57,58,66,73,70,116

Secondary structure (DSSP, 8-state):
-PPPPPPPB-TTS-B---TTHHHHHHHHTTSS----PPPPHHHHHHHHHHHHHHHHHHHHHHHHHHHHHHHHHHHHHHHHHHHHHHHHHHHHHHHHHHHHHHS---HHHHHHHHHHHHHHHHHHGGG--HHHHHHHHHH-HHHHHHHHHHHHHHHHHHHHHHHHHHHHH-TTSGGG--S-HHHHHHHHHHHHHHHHHHHHHHHHH----------PPPPHHHHHHHHHHHHHHHHHHHHHHHHHHHS-GGG---HHHHHHHHHHHHHHHHHHHTT-HHHHHHHHHHHHHH-HHHHTTS-HHHHHHHHHHHHHHHHHHHHHHHHHHHHHHHHHTS---TT--HHHHHHHHHHHHHHHHHHHHHHHHHHHHHHSTTTHHHHHHHHHHHHHHHHHHHHHHHHHHTT-